Protein 2OOL (pdb70)

B-factor: mean 58.85, std 7.14, range [29.43, 90.12]

Radius of gyration: 27.46 Å; Cα contacts (8 Å, |Δi|>4): 1206; chains: 2; bounding box: 70×67×68 Å

Secondary structure (DSSP, 8-state):
--GGGS-TT--SEE-TTSEEEEE-TTT-BEEEEETTHHHHHSS-GGGGTT-BGGGGB-HHHHHHHHHHH-----SEEEEEEETTEEEEEEEEEEEETTEEEEEEEPPP--S-HHHHHHHHHHHHHHHHT--SHHHHHHHHHHHHHHHH--SEEEEEEE-TTS-EEEEEEEE-TTPPP-TT-EE-GGGS-HHHHHHHHHS-EEEES-TTPPPEEEES---TTT-SS---TT-TTB---HHHHHHHHHHT--EEEEEEEEETTEEEEEEEEEESS-----HHHHHHHHHHHHHHHHHHHHHHHHH-/-GGGS-TT--SEE-TTSEEEEEETTT-BEEEEETTHHHHHSS-HHHHTT-BGGGGB-HHHHHHHHHHTT-----EEEEEEETTEEEEEEEEEEEETTEEEEEEEPPP--HHHHHHHHHHHHHTT-SSHHHHHHHHHHHHHHHH--SEEEEEEE-TTS-EEEEEEEE-TTPPP-TT-EE-TTSS-HHHHHHHHHS-EEEES-TTPPPEEEES---TTT-SS---TT-TTBPPPHHHHHHHHHHT--EEEEEEEEETTEEEEEEEEEESS-----HHHHHHHHHHHHHHHHHHHHHHT--

Structure (mmCIF, N/CA/C/O backbone):
data_2OOL
#
_entry.id   2OOL
#
_cell.length_a   151.866
_cell.length_b   151.866
_cell.length_c   75.996
_cell.angle_alpha   90.00
_cell.angle_beta   90.00
_cell.angle_gamma   120.00
#
_symmetry.space_group_name_H-M   'P 3 2 1'
#
loop_
_entity.id
_entity.type
_entity.pdbx_description
1 polymer 'Sensor protein'
2 non-polymer '3-[2-[(Z)-[3-(2-carboxyethyl)-5-[(Z)-(4-ethenyl-3-methyl-5-oxidanylidene-pyrrol-2-ylidene)methyl]-4-methyl-pyrrol-1-ium -2-ylidene]methyl]-5-[(Z)-[(3E)-3-ethylidene-4-methyl-5-oxidanylidene-pyrrolidin-2-ylidene]methyl]-4-methyl-1H-pyrrol-3- yl]propanoic acid'
3 water water
#
loop_
_atom_site.group_PDB
_atom_site.id
_atom_site.type_symbol
_atom_site.label_atom_id
_atom_site.label_alt_id
_atom_site.label_comp_id
_atom_site.label_asym_id
_atom_site.label_entity_id
_atom_site.label_seq_id
_atom_site.pdbx_PDB_ins_code
_atom_site.Cartn_x
_atom_site.Cartn_y
_atom_site.Cartn_z
_atom_site.occupancy
_atom_site.B_iso_or_equiv
_atom_site.auth_seq_id
_atom_site.auth_comp_id
_atom_site.auth_asym_id
_atom_site.auth_atom_id
_atom_site.pdbx_PDB_model_num
ATOM 1 N N . THR A 1 26 ? 100.012 13.280 -4.392 1.00 76.62 26 THR A N 1
ATOM 2 C CA . THR A 1 26 ? 98.679 13.023 -3.751 1.00 76.24 26 THR A CA 1
ATOM 3 C C . THR A 1 26 ? 98.326 11.506 -3.725 1.00 75.99 26 THR A C 1
ATOM 4 O O . THR A 1 26 ? 97.320 11.035 -4.291 1.00 76.21 26 THR A O 1
ATOM 8 N N . GLU A 1 27 ? 99.183 10.762 -3.023 1.00 75.10 27 GLU A N 1
ATOM 9 C CA . GLU A 1 27 ? 98.795 9.520 -2.355 1.00 73.67 27 GLU A CA 1
ATOM 10 C C . GLU A 1 27 ? 97.809 9.769 -1.168 1.00 71.56 27 GLU A C 1
ATOM 11 O O . GLU A 1 27 ? 97.484 8.852 -0.427 1.00 70.39 27 GLU A O 1
ATOM 17 N N . CYS A 1 28 ? 97.346 11.000 -0.981 1.00 69.69 28 CYS A N 1
ATOM 18 C CA . CYS A 1 28 ? 96.417 11.311 0.107 1.00 69.19 28 CYS A CA 1
ATOM 19 C C . CYS A 1 28 ? 95.205 10.431 0.106 1.00 66.34 28 CYS A C 1
ATOM 20 O O . CYS A 1 28 ? 94.830 9.865 1.148 1.00 66.44 28 CYS A O 1
ATOM 23 N N . ASP A 1 29 ? 94.595 10.304 -1.066 1.00 63.37 29 ASP A N 1
ATOM 24 C CA . ASP A 1 29 ? 93.307 9.650 -1.177 1.00 61.58 29 ASP A CA 1
ATOM 25 C C . ASP A 1 29 ? 93.411 8.136 -1.180 1.00 60.10 29 ASP A C 1
ATOM 26 O O . ASP A 1 29 ? 92.396 7.494 -1.099 1.00 60.36 29 ASP A O 1
ATOM 31 N N . ARG A 1 30 ? 94.617 7.565 -1.268 1.00 58.20 30 ARG A N 1
ATOM 32 C CA . ARG A 1 30 ? 94.787 6.135 -1.315 1.00 58.22 30 ARG A CA 1
ATOM 33 C C . ARG A 1 30 ? 95.016 5.421 0.009 1.00 56.66 30 ARG A C 1
ATOM 34 O O . ARG A 1 30 ? 94.938 4.219 0.061 1.00 54.85 30 ARG A O 1
ATOM 42 N N . GLU A 1 31 ? 95.323 6.138 1.081 1.00 55.91 31 GLU A N 1
ATOM 43 C CA . GLU A 1 31 ? 95.601 5.448 2.342 1.00 55.73 31 GLU A CA 1
ATOM 44 C C . GLU A 1 31 ? 94.337 4.688 2.797 1.00 53.79 31 GLU A C 1
ATOM 45 O O . GLU A 1 31 ? 93.255 5.257 2.842 1.00 54.79 31 GLU A O 1
ATOM 51 N N . PRO A 1 32 ? 94.450 3.416 3.090 1.00 53.54 32 PRO A N 1
ATOM 52 C CA . PRO A 1 32 ? 93.266 2.661 3.545 1.00 53.18 32 PRO A CA 1
ATOM 53 C C . PRO A 1 32 ? 92.889 2.844 5.020 1.00 53.16 32 PRO A C 1
ATOM 54 O O . PRO A 1 32 ? 93.045 1.930 5.846 1.00 53.24 32 PRO A O 1
ATOM 58 N N . ILE A 1 33 ? 92.339 4.017 5.330 1.00 52.76 33 ILE A N 1
ATOM 59 C CA . ILE A 1 33 ? 92.052 4.408 6.692 1.00 52.69 33 ILE A CA 1
ATOM 60 C C . ILE A 1 33 ? 91.077 3.480 7.474 1.00 53.26 33 ILE A C 1
ATOM 61 O O . ILE A 1 33 ? 91.025 3.522 8.697 1.00 53.27 33 ILE A O 1
ATOM 66 N N . HIS A 1 34 ? 90.339 2.643 6.771 1.00 52.86 34 HIS A N 1
ATOM 67 C CA . HIS A 1 34 ? 89.302 1.836 7.386 1.00 52.61 34 HIS A CA 1
ATOM 68 C C . HIS A 1 34 ? 89.824 0.535 7.999 1.00 52.55 34 HIS A C 1
ATOM 69 O O . HIS A 1 34 ? 89.125 -0.059 8.820 1.00 53.14 34 HIS A O 1
ATOM 76 N N . ILE A 1 35 ? 91.021 0.104 7.586 1.00 51.01 35 ILE A N 1
ATOM 77 C CA . ILE A 1 35 ? 91.637 -1.122 8.077 1.00 51.65 35 ILE A CA 1
ATOM 78 C C . ILE A 1 35 ? 93.036 -0.843 8.670 1.00 52.21 35 ILE A C 1
ATOM 79 O O . ILE A 1 35 ? 94.032 -1.357 8.211 1.00 51.09 35 ILE A O 1
ATOM 84 N N . PRO A 1 36 ? 93.103 -0.035 9.723 1.00 52.93 36 PRO A N 1
ATOM 85 C CA . PRO A 1 36 ? 94.416 0.239 10.309 1.00 53.52 36 PRO A CA 1
ATOM 86 C C . PRO A 1 36 ? 94.957 -0.853 11.212 1.00 53.86 36 PRO A C 1
ATOM 87 O O . PRO A 1 36 ? 96.116 -0.811 11.562 1.00 54.66 36 PRO A O 1
ATOM 91 N N . GLY A 1 37 ? 94.151 -1.838 11.566 1.00 54.67 37 GLY A N 1
ATOM 92 C CA . GLY A 1 37 ? 94.643 -2.970 12.403 1.00 53.46 37 GLY A CA 1
ATOM 93 C C . GLY A 1 37 ? 94.917 -2.517 13.843 1.00 52.90 37 GLY A C 1
ATOM 94 O O . GLY A 1 37 ? 95.596 -3.188 14.575 1.00 52.54 37 GLY A O 1
ATOM 95 N N . ALA A 1 38 ? 94.378 -1.366 14.251 1.00 51.99 38 ALA A N 1
ATOM 96 C CA . ALA A 1 38 ? 94.680 -0.811 15.555 1.00 51.51 38 ALA A CA 1
ATOM 97 C C . ALA A 1 38 ? 93.606 0.144 16.006 1.00 51.46 38 ALA A C 1
ATOM 98 O O . ALA A 1 38 ? 92.865 0.678 15.185 1.00 51.20 38 ALA A O 1
ATOM 100 N N . ILE A 1 39 ? 93.586 0.409 17.315 1.00 52.07 39 ILE A N 1
ATOM 101 C CA . ILE A 1 39 ? 92.654 1.350 17.933 1.00 52.05 39 ILE A CA 1
ATOM 102 C C . ILE A 1 39 ? 93.332 2.470 18.773 1.00 52.42 39 ILE A C 1
ATOM 103 O O . ILE A 1 39 ? 94.509 2.387 19.135 1.00 51.71 39 ILE A O 1
ATOM 108 N N . GLN A 1 40 ? 92.561 3.528 19.051 1.00 52.45 40 GLN A N 1
ATOM 109 C CA . GLN A 1 40 ? 92.917 4.504 20.046 1.00 53.70 40 GLN A CA 1
ATOM 110 C C . GLN A 1 40 ? 92.701 3.881 21.446 1.00 54.42 40 GLN A C 1
ATOM 111 O O . GLN A 1 40 ? 91.590 3.446 21.766 1.00 54.69 40 GLN A O 1
ATOM 117 N N . PRO A 1 41 ? 93.737 3.909 22.297 1.00 54.26 41 PRO A N 1
ATOM 118 C CA . PRO A 1 41 ? 93.729 3.184 23.555 1.00 54.54 41 PRO A CA 1
ATOM 119 C C . PRO A 1 41 ? 92.982 3.781 24.760 1.00 54.90 41 PRO A C 1
ATOM 120 O O . PRO A 1 41 ? 93.075 3.219 25.841 1.00 54.08 41 PRO A O 1
ATOM 124 N N . HIS A 1 42 ? 92.217 4.862 24.617 1.00 55.31 42 HIS A N 1
ATOM 125 C CA . HIS A 1 42 ? 91.385 5.304 25.747 1.00 54.98 42 HIS A CA 1
ATOM 126 C C . HIS A 1 42 ? 90.205 4.320 25.932 1.00 55.35 42 HIS A C 1
ATOM 127 O O . HIS A 1 42 ? 89.437 4.477 26.862 1.00 55.51 42 HIS A O 1
ATOM 134 N N . GLY A 1 43 ? 90.043 3.340 25.019 1.00 54.75 43 GLY A N 1
ATOM 135 C CA . GLY A 1 43 ? 88.931 2.371 25.065 1.00 53.19 43 GLY A CA 1
ATOM 136 C C . GLY A 1 43 ? 89.467 0.971 24.769 1.00 52.34 43 GLY A C 1
ATOM 137 O O . GLY A 1 43 ? 90.633 0.809 24.533 1.00 51.91 43 GLY A O 1
ATOM 138 N N . TYR A 1 44 ? 88.608 -0.031 24.779 1.00 52.54 44 TYR A N 1
ATOM 139 C CA . TYR A 1 44 ? 88.995 -1.409 24.454 1.00 53.37 44 TYR A CA 1
ATOM 140 C C . TYR A 1 44 ? 88.047 -2.014 23.410 1.00 53.33 44 TYR A C 1
ATOM 141 O O . TYR A 1 44 ? 86.856 -1.732 23.417 1.00 52.73 44 TYR A O 1
ATOM 150 N N . LEU A 1 45 ? 88.554 -2.900 22.554 1.00 53.87 45 LEU A N 1
ATOM 151 C CA . LEU A 1 45 ? 87.720 -3.484 21.490 1.00 53.20 45 LEU A CA 1
ATOM 152 C C . LEU A 1 45 ? 87.745 -5.011 21.499 1.00 53.63 45 LEU A C 1
ATOM 153 O O . LEU A 1 45 ? 88.807 -5.608 21.645 1.00 53.22 45 LEU A O 1
ATOM 158 N N . PHE A 1 46 ? 86.564 -5.613 21.313 1.00 52.56 46 PHE A N 1
ATOM 159 C CA . PHE A 1 46 ? 86.419 -7.053 21.172 1.00 53.36 46 PHE A CA 1
ATOM 160 C C . PHE A 1 46 ? 85.610 -7.321 19.929 1.00 53.63 46 PHE A C 1
ATOM 161 O O . PHE A 1 46 ? 84.630 -6.633 19.659 1.00 54.79 46 PHE A O 1
ATOM 169 N N . VAL A 1 47 ? 86.042 -8.273 19.137 1.00 54.22 47 VAL A N 1
ATOM 170 C CA . VAL A 1 47 ? 85.158 -8.915 18.186 1.00 53.94 47 VAL A CA 1
ATOM 171 C C . VAL A 1 47 ? 84.629 -10.130 18.861 1.00 54.53 47 VAL A C 1
ATOM 172 O O . VAL A 1 47 ? 85.406 -10.889 19.395 1.00 54.45 47 VAL A O 1
ATOM 176 N N . VAL A 1 48 ? 83.316 -10.308 18.858 1.00 56.75 48 VAL A N 1
ATOM 177 C CA . VAL A 1 48 ? 82.711 -11.488 19.447 1.00 60.03 48 VAL A CA 1
ATOM 178 C C . VAL A 1 48 ? 81.717 -12.157 18.485 1.00 61.64 48 VAL A C 1
ATOM 179 O O . VAL A 1 48 ? 81.060 -11.500 17.676 1.00 62.56 48 VAL A O 1
ATOM 183 N N . SER A 1 49 ? 81.576 -13.464 18.608 1.00 62.94 49 SER A N 1
ATOM 184 C CA . SER A 1 49 ? 80.655 -14.195 17.763 1.00 64.95 49 SER A CA 1
ATOM 185 C C . SER A 1 49 ? 79.230 -14.021 18.275 1.00 66.58 49 SER A C 1
ATOM 186 O O . SER A 1 49 ? 79.006 -13.831 19.461 1.00 66.41 49 SER A O 1
ATOM 189 N N . GLU A 1 50 ? 78.264 -14.102 17.368 1.00 69.02 50 GLU A N 1
ATOM 190 C CA . GLU A 1 50 ? 76.879 -13.744 17.693 1.00 70.29 50 GLU A CA 1
ATOM 191 C C . GLU A 1 50 ? 76.188 -14.901 18.386 1.00 71.42 50 GLU A C 1
ATOM 192 O O . GLU A 1 50 ? 75.114 -14.731 18.961 1.00 73.23 50 GLU A O 1
ATOM 198 N N . THR A 1 51 ? 76.807 -16.075 18.323 1.00 71.23 51 THR A N 1
ATOM 199 C CA . THR A 1 51 ? 76.258 -17.279 18.909 1.00 70.64 51 THR A CA 1
ATOM 200 C C . THR A 1 51 ? 76.377 -17.236 20.446 1.00 70.24 51 THR A C 1
ATOM 201 O O . THR A 1 51 ? 75.485 -16.709 21.149 1.00 70.26 51 THR A O 1
ATOM 205 N N . ASP A 1 52 ? 77.509 -17.729 20.941 1.00 68.92 52 ASP A N 1
ATOM 206 C CA . ASP A 1 52 ? 77.832 -17.794 22.365 1.00 67.86 52 ASP A CA 1
ATOM 207 C C . ASP A 1 52 ? 78.831 -16.690 22.750 1.00 66.54 52 ASP A C 1
ATOM 208 O O . ASP A 1 52 ? 79.430 -16.712 23.833 1.00 66.56 52 ASP A O 1
ATOM 213 N N . LEU A 1 53 ? 79.022 -15.719 21.861 1.00 64.70 53 LEU A N 1
ATOM 214 C CA . LEU A 1 53 ? 79.751 -14.530 22.211 1.00 62.89 53 LEU A CA 1
ATOM 215 C C . LEU A 1 53 ? 81.222 -14.785 22.601 1.00 61.18 53 LEU A C 1
ATOM 216 O O . LEU A 1 53 ? 81.764 -14.165 23.522 1.00 61.40 53 LEU A O 1
ATOM 221 N N . ARG A 1 54 ? 81.872 -15.675 21.870 1.00 58.58 54 ARG A N 1
ATOM 222 C CA . ARG A 1 54 ? 83.263 -16.027 22.136 1.00 57.34 54 ARG A CA 1
ATOM 223 C C . ARG A 1 54 ? 84.153 -15.001 21.507 1.00 54.57 54 ARG A C 1
ATOM 224 O O . ARG A 1 54 ? 83.849 -14.531 20.460 1.00 53.49 54 ARG A O 1
ATOM 232 N N . ILE A 1 55 ? 85.295 -14.722 22.098 1.00 53.58 55 ILE A N 1
ATOM 233 C CA . ILE A 1 55 ? 86.127 -13.604 21.622 1.00 54.40 55 ILE A CA 1
ATOM 234 C C . ILE A 1 55 ? 86.919 -14.030 20.374 1.00 54.27 55 ILE A C 1
ATOM 235 O O . ILE A 1 55 ? 87.588 -15.041 20.386 1.00 53.04 55 ILE A O 1
ATOM 240 N N . ALA A 1 56 ? 86.887 -13.227 19.316 1.00 54.97 56 ALA A N 1
ATOM 241 C CA . ALA A 1 56 ? 87.642 -13.604 18.103 1.00 55.76 56 ALA A CA 1
ATOM 242 C C . ALA A 1 56 ? 88.832 -12.683 17.856 1.00 55.65 56 ALA A C 1
ATOM 243 O O . ALA A 1 56 ? 89.798 -13.069 17.219 1.00 56.63 56 ALA A O 1
ATOM 245 N N . SER A 1 57 ? 88.818 -11.508 18.464 1.00 55.91 57 SER A N 1
ATOM 246 C CA . SER A 1 57 ? 89.964 -10.617 18.434 1.00 55.38 57 SER A CA 1
ATOM 247 C C . SER A 1 57 ? 89.830 -9.597 19.564 1.00 55.34 57 SER A C 1
ATOM 248 O O . SER A 1 57 ? 88.697 -9.303 19.975 1.00 54.08 57 SER A O 1
ATOM 251 N N . VAL A 1 58 ? 90.975 -9.065 20.031 1.00 54.46 58 VAL A N 1
ATOM 252 C CA . VAL A 1 58 ? 90.995 -8.011 21.054 1.00 54.95 58 VAL A CA 1
ATOM 253 C C . VAL A 1 58 ? 92.113 -7.072 20.766 1.00 54.55 58 VAL A C 1
ATOM 254 O O . VAL A 1 58 ? 93.124 -7.470 20.176 1.00 54.66 58 VAL A O 1
ATOM 258 N N . SER A 1 59 ? 91.917 -5.826 21.176 1.00 54.00 59 SER A N 1
ATOM 259 C CA . SER A 1 59 ? 92.982 -4.846 21.243 1.00 54.25 59 SER A CA 1
ATOM 260 C C . SER A 1 59 ? 93.977 -5.263 22.333 1.00 54.46 59 SER A C 1
ATOM 261 O O . SER A 1 59 ? 93.582 -5.774 23.422 1.00 53.05 59 SER A O 1
ATOM 264 N N . ALA A 1 60 ? 95.259 -5.052 22.019 1.00 54.85 60 ALA A N 1
ATOM 265 C CA . ALA A 1 60 ? 96.369 -5.495 22.848 1.00 55.15 60 ALA A CA 1
ATOM 266 C C . ALA A 1 60 ? 96.357 -4.863 24.231 1.00 55.08 60 ALA A C 1
ATOM 267 O O . ALA A 1 60 ? 96.872 -5.462 25.165 1.00 54.17 60 ALA A O 1
ATOM 269 N N . ASN A 1 61 ? 95.832 -3.630 24.327 1.00 55.15 61 ASN A N 1
ATOM 270 C CA . ASN A 1 61 ? 95.698 -2.900 25.600 1.00 55.45 61 ASN A CA 1
ATOM 271 C C . ASN A 1 61 ? 94.787 -3.576 26.619 1.00 55.95 61 ASN A C 1
ATOM 272 O O . ASN A 1 61 ? 94.838 -3.275 27.804 1.00 56.16 61 ASN A O 1
ATOM 277 N N . VAL A 1 62 ? 93.969 -4.512 26.170 1.00 56.38 62 VAL A N 1
ATOM 278 C CA . VAL A 1 62 ? 93.210 -5.367 27.073 1.00 57.13 62 VAL A CA 1
ATOM 279 C C . VAL A 1 62 ? 94.114 -6.109 28.084 1.00 57.47 62 VAL A C 1
ATOM 280 O O . VAL A 1 62 ? 93.655 -6.452 29.164 1.00 57.14 62 VAL A O 1
ATOM 284 N N . GLU A 1 63 ? 95.388 -6.316 27.749 1.00 58.26 63 GLU A N 1
ATOM 285 C CA . GLU A 1 63 ? 96.348 -6.908 28.681 1.00 59.11 63 GLU A CA 1
ATOM 286 C C . GLU A 1 63 ? 96.422 -6.108 29.974 1.00 59.91 63 GLU A C 1
ATOM 287 O O . GLU A 1 63 ? 96.535 -6.682 31.064 1.00 60.52 63 GLU A O 1
ATOM 293 N N . ASP A 1 64 ? 96.345 -4.787 29.874 1.00 60.14 64 ASP A N 1
ATOM 294 C CA . ASP A 1 64 ? 96.362 -4.001 31.077 1.00 60.19 64 ASP A CA 1
ATOM 295 C C . ASP A 1 64 ? 95.029 -4.061 31.813 1.00 59.69 64 ASP A C 1
ATOM 296 O O . ASP A 1 64 ? 94.974 -3.774 33.002 1.00 60.90 64 ASP A O 1
ATOM 301 N N . LEU A 1 65 ? 93.950 -4.360 31.115 1.00 57.32 65 LEU A N 1
ATOM 302 C CA . LEU A 1 65 ? 92.654 -4.389 31.753 1.00 56.33 65 LEU A CA 1
ATOM 303 C C . LEU A 1 65 ? 92.565 -5.638 32.587 1.00 56.68 65 LEU A C 1
ATOM 304 O O . LEU A 1 65 ? 92.381 -5.574 33.790 1.00 56.21 65 LEU A O 1
ATOM 309 N N . LEU A 1 66 ? 92.748 -6.782 31.929 1.00 57.43 66 LEU A N 1
ATOM 310 C CA . LEU A 1 66 ? 92.504 -8.103 32.505 1.00 57.37 66 LEU A CA 1
ATOM 311 C C . LEU A 1 66 ? 93.767 -8.798 33.024 1.00 57.72 66 LEU A C 1
ATOM 312 O O . LEU A 1 66 ? 93.648 -9.806 33.681 1.00 57.91 66 LEU A O 1
ATOM 317 N N . ARG A 1 67 ? 94.954 -8.277 32.712 1.00 58.57 67 ARG A N 1
ATOM 318 C CA . ARG A 1 67 ? 96.224 -8.802 33.204 1.00 59.72 67 ARG A CA 1
ATOM 319 C C . ARG A 1 67 ? 96.576 -10.167 32.603 1.00 59.98 67 ARG A C 1
ATOM 320 O O . ARG A 1 67 ? 97.158 -11.022 33.264 1.00 59.05 67 ARG A O 1
ATOM 328 N N . GLN A 1 68 ? 96.264 -10.324 31.317 1.00 59.65 68 GLN A N 1
ATOM 329 C CA A GLN A 1 68 ? 96.425 -11.589 30.604 0.50 59.33 68 GLN A CA 1
ATOM 330 C CA B GLN A 1 68 ? 96.477 -11.583 30.624 0.50 59.59 68 GLN A CA 1
ATOM 331 C C . GLN A 1 68 ? 96.960 -11.312 29.200 1.00 59.20 68 GLN A C 1
ATOM 332 O O . GLN A 1 68 ? 96.665 -10.261 28.631 1.00 58.58 68 GLN A O 1
ATOM 343 N N . PRO A 1 69 ? 97.762 -12.247 28.635 1.00 59.04 69 PRO A N 1
ATOM 344 C CA . PRO A 1 69 ? 98.192 -12.050 27.248 1.00 59.13 69 PRO A CA 1
ATOM 345 C C . PRO A 1 69 ? 96.981 -12.006 26.303 1.00 58.92 69 PRO A C 1
ATOM 346 O O . PRO A 1 69 ? 96.068 -12.823 26.442 1.00 58.03 69 PRO A O 1
ATOM 350 N N . PRO A 1 70 ? 96.943 -11.032 25.380 1.00 59.18 70 PRO A N 1
ATOM 351 C CA . PRO A 1 70 ? 95.834 -10.936 24.406 1.00 59.43 70 PRO A CA 1
ATOM 352 C C . PRO A 1 70 ? 95.521 -12.240 23.674 1.00 59.21 70 PRO A C 1
ATOM 353 O O . PRO A 1 70 ? 94.367 -12.640 23.606 1.00 60.34 70 PRO A O 1
ATOM 357 N N . ALA A 1 71 ? 96.541 -12.923 23.181 1.00 58.55 71 ALA A N 1
ATOM 358 C CA . ALA A 1 71 ? 96.319 -14.179 22.469 1.00 57.99 71 ALA A CA 1
ATOM 359 C C . ALA A 1 71 ? 95.494 -15.166 23.294 1.00 57.74 71 ALA A C 1
ATOM 360 O O . ALA A 1 71 ? 94.686 -15.919 22.728 1.00 57.55 71 ALA A O 1
ATOM 362 N N . SER A 1 72 ? 95.646 -15.153 24.620 1.00 56.30 72 SER A N 1
ATOM 363 C CA . SER A 1 72 ? 95.074 -16.230 25.419 1.00 56.11 72 SER A CA 1
ATOM 364 C C . SER A 1 72 ? 93.564 -16.114 25.564 1.00 55.69 72 SER A C 1
ATOM 365 O O . SER A 1 72 ? 92.923 -17.058 26.058 1.00 55.28 72 SER A O 1
ATOM 368 N N . LEU A 1 73 ? 93.000 -14.957 25.181 1.00 55.60 73 LEU A N 1
ATOM 369 C CA . LEU A 1 73 ? 91.542 -14.727 25.280 1.00 55.63 73 LEU A CA 1
ATOM 370 C C . LEU A 1 73 ? 90.810 -15.275 24.056 1.00 55.60 73 LEU A C 1
ATOM 371 O O . LEU A 1 73 ? 89.568 -15.249 23.977 1.00 55.03 73 LEU A O 1
ATOM 376 N N . LEU A 1 74 ? 91.563 -15.767 23.088 1.00 55.30 74 LEU A N 1
ATOM 377 C CA . LEU A 1 74 ? 90.921 -16.112 21.830 1.00 55.66 74 LEU A CA 1
ATOM 378 C C . LEU A 1 74 ? 90.047 -17.392 22.023 1.00 54.54 74 LEU A C 1
ATOM 379 O O . LEU A 1 74 ? 90.454 -18.421 22.579 1.00 54.23 74 LEU A O 1
ATOM 384 N N . ASN A 1 75 ? 88.800 -17.218 21.626 1.00 53.59 75 ASN A N 1
ATOM 385 C CA . ASN A 1 75 ? 87.727 -18.163 21.750 1.00 53.52 75 ASN A CA 1
ATOM 386 C C . ASN A 1 75 ? 87.120 -18.337 23.136 1.00 52.56 75 ASN A C 1
ATOM 387 O O . ASN A 1 75 ? 86.331 -19.266 23.351 1.00 52.37 75 ASN A O 1
ATOM 392 N N . VAL A 1 76 ? 87.458 -17.445 24.063 1.00 51.96 76 VAL A N 1
ATOM 393 C CA . VAL A 1 76 ? 86.891 -17.481 25.396 1.00 51.61 76 VAL A CA 1
ATOM 394 C C . VAL A 1 76 ? 85.549 -16.742 25.425 1.00 50.95 76 VAL A C 1
ATOM 395 O O . VAL A 1 76 ? 85.400 -15.702 24.812 1.00 50.79 76 VAL A O 1
ATOM 399 N N . PRO A 1 77 ? 84.547 -17.295 26.107 1.00 50.77 77 PRO A N 1
ATOM 400 C CA . PRO A 1 77 ? 83.330 -16.524 26.214 1.00 51.51 77 PRO A CA 1
ATOM 401 C C . PRO A 1 77 ? 83.539 -15.143 26.918 1.00 52.18 77 PRO A C 1
ATOM 402 O O . PRO A 1 77 ? 84.188 -15.038 27.969 1.00 51.60 77 PRO A O 1
ATOM 406 N N . ILE A 1 78 ? 83.016 -14.090 26.330 1.00 52.33 78 ILE A N 1
ATOM 407 C CA . ILE A 1 78 ? 83.302 -12.760 26.881 1.00 53.27 78 ILE A CA 1
ATOM 408 C C . ILE A 1 78 ? 82.656 -12.650 28.285 1.00 54.03 78 ILE A C 1
ATOM 409 O O . ILE A 1 78 ? 83.171 -11.948 29.157 1.00 54.53 78 ILE A O 1
ATOM 414 N N . ALA A 1 79 ? 81.576 -13.406 28.491 1.00 54.34 79 ALA A N 1
ATOM 415 C CA . ALA A 1 79 ? 80.804 -13.408 29.736 1.00 54.50 79 ALA A CA 1
ATOM 416 C C . ALA A 1 79 ? 81.637 -13.798 30.932 1.00 54.90 79 ALA A C 1
ATOM 417 O O . ALA A 1 79 ? 81.243 -13.545 32.058 1.00 54.51 79 ALA A O 1
ATOM 419 N N . HIS A 1 80 ? 82.770 -14.452 30.702 1.00 55.31 80 HIS A N 1
ATOM 420 C CA . HIS A 1 80 ? 83.674 -14.749 31.793 1.00 55.67 80 HIS A CA 1
ATOM 421 C C . HIS A 1 80 ? 84.282 -13.511 32.437 1.00 55.61 80 HIS A C 1
ATOM 422 O O . HIS A 1 80 ? 84.643 -13.567 33.609 1.00 56.15 80 HIS A O 1
ATOM 429 N N . TYR A 1 81 ? 84.353 -12.402 31.715 1.00 54.84 81 TYR A N 1
ATOM 430 C CA . TYR A 1 81 ? 84.936 -11.178 32.258 1.00 54.66 81 TYR A CA 1
ATOM 431 C C . TYR A 1 81 ? 83.907 -10.067 32.494 1.00 54.09 81 TYR A C 1
ATOM 432 O O . TYR A 1 81 ? 84.289 -8.926 32.705 1.00 53.77 81 TYR A O 1
ATOM 441 N N . LEU A 1 82 ? 82.624 -10.396 32.423 1.00 52.79 82 LEU A N 1
ATOM 442 C CA . LEU A 1 82 ? 81.562 -9.462 32.699 1.00 52.63 82 LEU A CA 1
ATOM 443 C C . LEU A 1 82 ? 80.836 -9.937 33.941 1.00 52.60 82 LEU A C 1
ATOM 444 O O . LEU A 1 82 ? 80.926 -11.098 34.306 1.00 52.15 82 LEU A O 1
ATOM 449 N N . THR A 1 83 ? 80.104 -9.038 34.587 1.00 51.96 83 THR A N 1
ATOM 450 C CA . THR A 1 83 ? 79.216 -9.415 35.682 1.00 51.91 83 THR A CA 1
ATOM 451 C C . THR A 1 83 ? 78.024 -10.105 35.037 1.00 51.61 83 THR A C 1
ATOM 452 O O . THR A 1 83 ? 77.792 -9.947 33.864 1.00 50.96 83 THR A O 1
ATOM 456 N N . ALA A 1 84 ? 77.271 -10.854 35.819 1.00 52.45 84 ALA A N 1
ATOM 457 C CA . ALA A 1 84 ? 76.082 -11.546 35.347 1.00 52.74 84 ALA A CA 1
ATOM 458 C C . ALA A 1 84 ? 75.100 -10.589 34.715 1.00 52.87 84 ALA A C 1
ATOM 459 O O . ALA A 1 84 ? 74.702 -10.801 33.580 1.00 54.08 84 ALA A O 1
ATOM 461 N N . ALA A 1 85 ? 74.726 -9.524 35.414 1.00 52.73 85 ALA A N 1
ATOM 462 C CA . ALA A 1 85 ? 73.846 -8.497 34.827 1.00 52.69 85 ALA A CA 1
ATOM 463 C C . ALA A 1 85 ? 74.347 -7.953 33.492 1.00 52.41 85 ALA A C 1
ATOM 464 O O . ALA A 1 85 ? 73.533 -7.666 32.624 1.00 51.74 85 ALA A O 1
ATOM 466 N N . SER A 1 86 ? 75.668 -7.770 33.351 1.00 52.79 86 SER A N 1
ATOM 467 C CA . SER A 1 86 ? 76.258 -7.178 32.142 1.00 53.25 86 SER A CA 1
ATOM 468 C C . SER A 1 86 ? 76.256 -8.216 30.997 1.00 53.38 86 SER A C 1
ATOM 469 O O . SER A 1 86 ? 75.974 -7.854 29.870 1.00 54.53 86 SER A O 1
ATOM 472 N N . ALA A 1 87 ? 76.635 -9.458 31.296 1.00 52.73 87 ALA A N 1
ATOM 473 C CA . ALA A 1 87 ? 76.429 -10.618 30.399 1.00 53.15 87 ALA A CA 1
ATOM 474 C C . ALA A 1 87 ? 74.995 -10.635 29.880 1.00 52.96 87 ALA A C 1
ATOM 475 O O . ALA A 1 87 ? 74.777 -10.648 28.689 1.00 52.27 87 ALA A O 1
ATOM 477 N N . ALA A 1 88 ? 74.021 -10.577 30.785 1.00 53.32 88 ALA A N 1
ATOM 478 C CA . ALA A 1 88 ? 72.610 -10.600 30.383 1.00 53.88 88 ALA A CA 1
ATOM 479 C C . ALA A 1 88 ? 72.267 -9.474 29.449 1.00 54.33 88 ALA A C 1
ATOM 480 O O . ALA A 1 88 ? 71.591 -9.689 28.449 1.00 54.10 88 ALA A O 1
ATOM 482 N N . ARG A 1 89 ? 72.741 -8.268 29.793 1.00 54.86 89 ARG A N 1
ATOM 483 C CA . ARG A 1 89 ? 72.458 -7.050 29.056 1.00 55.66 89 ARG A CA 1
ATOM 484 C C . ARG A 1 89 ? 73.059 -7.038 27.641 1.00 54.77 89 ARG A C 1
ATOM 485 O O . ARG A 1 89 ? 72.428 -6.560 26.694 1.00 53.74 89 ARG A O 1
ATOM 493 N N . LEU A 1 90 ? 74.294 -7.516 27.523 1.00 54.97 90 LEU A N 1
ATOM 494 C CA . LEU A 1 90 ? 74.958 -7.686 26.233 1.00 55.48 90 LEU A CA 1
ATOM 495 C C . LEU A 1 90 ? 74.168 -8.676 25.375 1.00 55.93 90 LEU A C 1
ATOM 496 O O . LEU A 1 90 ? 73.757 -8.362 24.249 1.00 54.68 90 LEU A O 1
ATOM 501 N N . THR A 1 91 ? 73.917 -9.853 25.941 1.00 57.96 91 THR A N 1
ATOM 502 C CA . THR A 1 91 ? 73.148 -10.893 25.242 1.00 58.89 91 THR A CA 1
ATOM 503 C C . THR A 1 91 ? 71.789 -10.327 24.795 1.00 60.30 91 THR A C 1
ATOM 504 O O . THR A 1 91 ? 71.492 -10.363 23.619 1.00 60.74 91 THR A O 1
ATOM 508 N N . HIS A 1 92 ? 71.011 -9.708 25.677 1.00 61.39 92 HIS A N 1
ATOM 509 C CA . HIS A 1 92 ? 69.757 -9.079 25.236 1.00 61.81 92 HIS A CA 1
ATOM 510 C C . HIS A 1 92 ? 69.956 -8.061 24.103 1.00 63.03 92 HIS A C 1
ATOM 511 O O . HIS A 1 92 ? 69.113 -7.959 23.206 1.00 64.04 92 HIS A O 1
ATOM 518 N N . ALA A 1 93 ? 71.031 -7.275 24.143 1.00 63.13 93 ALA A N 1
ATOM 519 C CA . ALA A 1 93 ? 71.239 -6.250 23.121 1.00 63.39 93 ALA A CA 1
ATOM 520 C C . ALA A 1 93 ? 71.401 -6.877 21.729 1.00 63.86 93 ALA A C 1
ATOM 521 O O . ALA A 1 93 ? 70.843 -6.401 20.744 1.00 63.38 93 ALA A O 1
ATOM 523 N N . LEU A 1 94 ? 72.167 -7.954 21.661 1.00 65.02 94 LEU A N 1
ATOM 524 C CA . LEU A 1 94 ? 72.390 -8.652 20.416 1.00 66.08 94 LEU A CA 1
ATOM 525 C C . LEU A 1 94 ? 71.176 -9.477 19.979 1.00 67.01 94 LEU A C 1
ATOM 526 O O . LEU A 1 94 ? 70.504 -9.122 19.018 1.00 67.37 94 LEU A O 1
ATOM 531 N N . HIS A 1 95 ? 70.913 -10.572 20.708 1.00 67.67 95 HIS A N 1
ATOM 532 C CA . HIS A 1 95 ? 69.885 -11.571 20.399 1.00 68.40 95 HIS A CA 1
ATOM 533 C C . HIS A 1 95 ? 68.433 -11.104 20.579 1.00 68.71 95 HIS A C 1
ATOM 534 O O . HIS A 1 95 ? 67.601 -11.907 21.063 1.00 69.09 95 HIS A O 1
ATOM 541 N N . GLY A 1 96 ? 68.083 -9.875 20.204 1.00 68.45 96 GLY A N 1
ATOM 542 C CA . GLY A 1 96 ? 66.698 -9.426 20.420 1.00 68.70 96 GLY A CA 1
ATOM 543 C C . GLY A 1 96 ? 66.375 -7.994 20.034 1.00 68.97 96 GLY A C 1
ATOM 544 O O . GLY A 1 96 ? 67.269 -7.213 19.737 1.00 69.33 96 GLY A O 1
ATOM 545 N N . ALA A 1 101 ? 68.383 1.860 19.195 1.00 72.42 101 ALA A N 1
ATOM 546 C CA . ALA A 1 101 ? 68.184 2.518 20.490 1.00 71.40 101 ALA A CA 1
ATOM 547 C C . ALA A 1 101 ? 69.213 2.099 21.559 1.00 71.31 101 ALA A C 1
ATOM 548 O O . ALA A 1 101 ? 69.435 2.840 22.524 1.00 73.32 101 ALA A O 1
ATOM 550 N N . ILE A 1 102 ? 69.864 0.961 21.358 1.00 69.48 102 ILE A N 1
ATOM 551 C CA . ILE A 1 102 ? 70.588 0.269 22.414 1.00 68.02 102 ILE A CA 1
ATOM 552 C C . ILE A 1 102 ? 71.850 0.987 22.922 1.00 66.27 102 ILE A C 1
ATOM 553 O O . ILE A 1 102 ? 72.089 0.993 24.128 1.00 66.55 102 ILE A O 1
ATOM 558 N N . ASN A 1 103 ? 72.654 1.578 22.026 1.00 63.73 103 ASN A N 1
ATOM 559 C CA . ASN A 1 103 ? 73.960 2.103 22.415 1.00 62.31 103 ASN A CA 1
ATOM 560 C C . ASN A 1 103 ? 73.755 3.429 23.191 1.00 60.17 103 ASN A C 1
ATOM 561 O O . ASN A 1 103 ? 72.883 4.241 22.819 1.00 58.75 103 ASN A O 1
ATOM 566 N N . PRO A 1 104 ? 74.548 3.658 24.252 1.00 58.20 104 PRO A N 1
ATOM 567 C CA . PRO A 1 104 ? 75.518 2.792 24.891 1.00 57.07 104 PRO A CA 1
ATOM 568 C C . PRO A 1 104 ? 74.832 1.878 25.916 1.00 57.25 104 PRO A C 1
ATOM 569 O O . PRO A 1 104 ? 73.772 2.235 26.446 1.00 58.63 104 PRO A O 1
ATOM 573 N N A ILE A 1 105 ? 75.471 0.747 26.196 0.50 56.26 105 ILE A N 1
ATOM 574 N N B ILE A 1 105 ? 75.346 0.673 26.145 0.50 56.35 105 ILE A N 1
ATOM 575 C CA A ILE A 1 105 ? 75.009 -0.226 27.154 0.50 55.98 105 ILE A CA 1
ATOM 576 C CA B ILE A 1 105 ? 74.851 -0.112 27.261 0.50 55.90 105 ILE A CA 1
ATOM 577 C C A ILE A 1 105 ? 75.994 -0.213 28.307 0.50 55.29 105 ILE A C 1
ATOM 578 C C B ILE A 1 105 ? 75.938 -0.208 28.300 0.50 55.27 105 ILE A C 1
ATOM 579 O O A ILE A 1 105 ? 77.184 -0.245 28.063 0.50 54.71 105 ILE A O 1
ATOM 580 O O B ILE A 1 105 ? 77.106 -0.306 27.977 0.50 54.69 105 ILE A O 1
ATOM 589 N N . ARG A 1 106 ? 75.532 -0.175 29.556 1.00 55.79 106 ARG A N 1
ATOM 590 C CA . ARG A 1 106 ? 76.477 -0.201 30.675 1.00 55.98 106 ARG A CA 1
ATOM 591 C C . ARG A 1 106 ? 76.994 -1.600 30.818 1.00 54.37 106 ARG A C 1
ATOM 592 O O . ARG A 1 106 ? 76.224 -2.525 30.898 1.00 55.19 106 ARG A O 1
ATOM 600 N N . LEU A 1 107 ? 78.309 -1.746 30.830 1.00 53.44 107 LEU A N 1
ATOM 601 C CA . LEU A 1 107 ? 78.956 -3.011 31.053 1.00 53.13 107 LEU A CA 1
ATOM 602 C C . LEU A 1 107 ? 80.006 -2.850 32.154 1.00 53.66 107 LEU A C 1
ATOM 603 O O . LEU A 1 107 ? 80.796 -1.879 32.144 1.00 53.24 107 LEU A O 1
ATOM 608 N N . ASP A 1 108 ? 79.983 -3.792 33.100 1.00 52.61 108 ASP A N 1
ATOM 609 C CA . ASP A 1 108 ? 80.927 -3.904 34.187 1.00 52.20 108 ASP A CA 1
ATOM 610 C C . ASP A 1 108 ? 81.815 -5.113 33.925 1.00 51.40 108 ASP A C 1
ATOM 611 O O . ASP A 1 108 ? 81.303 -6.234 33.805 1.00 51.22 108 ASP A O 1
ATOM 616 N N . VAL A 1 109 ? 83.123 -4.874 33.828 1.00 50.87 109 VAL A N 1
ATOM 617 C CA . VAL A 1 109 ? 84.151 -5.882 33.586 1.00 52.06 109 VAL A CA 1
ATOM 618 C C . VAL A 1 109 ? 84.753 -6.279 34.935 1.00 53.79 109 VAL A C 1
ATOM 619 O O . VAL A 1 109 ? 85.065 -5.397 35.746 1.00 53.38 109 VAL A O 1
ATOM 623 N N . VAL A 1 110 ? 84.881 -7.595 35.186 1.00 54.88 110 VAL A N 1
ATOM 624 C CA . VAL A 1 110 ? 85.497 -8.111 36.408 1.00 55.43 110 VAL A CA 1
ATOM 625 C C . VAL A 1 110 ? 86.987 -8.311 36.135 1.00 56.68 110 VAL A C 1
ATOM 626 O O . VAL A 1 110 ? 87.348 -9.096 35.276 1.00 58.36 110 VAL A O 1
ATOM 630 N N . THR A 1 111 ? 87.837 -7.506 36.769 1.00 57.70 111 THR A N 1
ATOM 631 C CA . THR A 1 111 ? 89.281 -7.495 36.545 1.00 58.60 111 THR A CA 1
ATOM 632 C C . THR A 1 111 ? 89.955 -7.953 37.830 1.00 60.23 111 THR A C 1
ATOM 633 O O . THR A 1 111 ? 89.335 -7.942 38.912 1.00 60.27 111 THR A O 1
ATOM 637 N N . PRO A 1 112 ? 91.241 -8.328 37.756 1.00 61.65 112 PRO A N 1
ATOM 638 C CA . PRO A 1 112 ? 91.890 -8.793 38.991 1.00 62.04 112 PRO A CA 1
ATOM 639 C C . PRO A 1 112 ? 92.022 -7.670 40.024 1.00 62.68 112 PRO A C 1
ATOM 640 O O . PRO A 1 112 ? 92.146 -7.945 41.206 1.00 63.89 112 PRO A O 1
ATOM 644 N N . ASP A 1 113 ? 91.999 -6.424 39.558 1.00 62.90 113 ASP A N 1
ATOM 645 C CA . ASP A 1 113 ? 92.125 -5.232 40.404 1.00 62.75 113 ASP A CA 1
ATOM 646 C C . ASP A 1 113 ? 90.753 -4.548 40.624 1.00 62.26 113 ASP A C 1
ATOM 647 O O . ASP A 1 113 ? 90.682 -3.322 40.684 1.00 64.68 113 ASP A O 1
ATOM 652 N N . GLY A 1 114 ? 89.676 -5.332 40.735 1.00 60.24 114 GLY A N 1
ATOM 653 C CA . GLY A 1 114 ? 88.314 -4.813 40.912 1.00 57.44 114 GLY A CA 1
ATOM 654 C C . GLY A 1 114 ? 87.438 -4.718 39.658 1.00 55.74 114 GLY A C 1
ATOM 655 O O . GLY A 1 114 ? 87.883 -4.970 38.541 1.00 54.86 114 GLY A O 1
ATOM 656 N N . GLU A 1 115 ? 86.182 -4.327 39.877 1.00 52.52 115 GLU A N 1
ATOM 657 C CA . GLU A 1 115 ? 85.148 -4.195 38.849 1.00 51.46 115 GLU A CA 1
ATOM 658 C C . GLU A 1 115 ? 85.140 -2.787 38.272 1.00 50.02 115 GLU A C 1
ATOM 659 O O . GLU A 1 115 ? 85.016 -1.804 38.996 1.00 48.73 115 GLU A O 1
ATOM 665 N N . ARG A 1 116 ? 85.264 -2.709 36.949 1.00 49.96 116 ARG A N 1
ATOM 666 C CA . ARG A 1 116 ? 85.323 -1.483 36.171 1.00 49.11 116 ARG A CA 1
ATOM 667 C C . ARG A 1 116 ? 84.120 -1.312 35.286 1.00 48.59 116 ARG A C 1
ATOM 668 O O . ARG A 1 116 ? 83.774 -2.216 34.513 1.00 46.22 116 ARG A O 1
ATOM 676 N N . ALA A 1 117 ? 83.573 -0.086 35.296 1.00 48.24 117 ALA A N 1
ATOM 677 C CA . ALA A 1 117 ? 82.360 0.282 34.583 1.00 48.80 117 ALA A CA 1
ATOM 678 C C . ALA A 1 117 ? 82.676 1.099 33.289 1.00 48.89 117 ALA A C 1
ATOM 679 O O . ALA A 1 117 ? 83.487 2.045 33.287 1.00 48.96 117 ALA A O 1
ATOM 681 N N . PHE A 1 118 ? 81.975 0.732 32.226 1.00 49.02 118 PHE A N 1
ATOM 682 C CA . PHE A 1 118 ? 82.180 1.222 30.874 1.00 48.99 118 PHE A CA 1
ATOM 683 C C . PHE A 1 118 ? 80.871 1.459 30.150 1.00 49.31 118 PHE A C 1
ATOM 684 O O . PHE A 1 118 ? 79.837 0.959 30.514 1.00 48.58 118 PHE A O 1
ATOM 692 N N . ASN A 1 119 ? 80.965 2.267 29.089 1.00 50.85 119 ASN A N 1
ATOM 693 C CA . ASN A 1 119 ? 79.930 2.422 28.091 1.00 50.32 119 ASN A CA 1
ATOM 694 C C . ASN A 1 119 ? 80.288 1.410 27.036 1.00 50.48 119 ASN A C 1
ATOM 695 O O . ASN A 1 119 ? 81.360 1.503 26.415 1.00 50.09 119 ASN A O 1
ATOM 700 N N . GLY A 1 120 ? 79.370 0.486 26.786 1.00 50.58 120 GLY A N 1
ATOM 701 C CA . GLY A 1 120 ? 79.554 -0.514 25.740 1.00 51.68 120 GLY A CA 1
ATOM 702 C C . GLY A 1 120 ? 78.894 -0.088 24.434 1.00 52.81 120 GLY A C 1
ATOM 703 O O . GLY A 1 120 ? 77.676 0.224 24.390 1.00 52.64 120 GLY A O 1
ATOM 704 N N . ILE A 1 121 ? 79.695 -0.076 23.363 1.00 53.19 121 ILE A N 1
ATOM 705 C CA . ILE A 1 121 ? 79.250 0.418 22.060 1.00 53.48 121 ILE A CA 1
ATOM 706 C C . ILE A 1 121 ? 79.361 -0.768 21.104 1.00 52.89 121 ILE A C 1
ATOM 707 O O . ILE A 1 121 ? 80.443 -1.212 20.788 1.00 51.64 121 ILE A O 1
ATOM 712 N N . LEU A 1 122 ? 78.215 -1.239 20.671 1.00 53.34 122 LEU A N 1
ATOM 713 C CA . LEU A 1 122 ? 78.033 -2.455 19.931 1.00 55.66 122 LEU A CA 1
ATOM 714 C C . LEU A 1 122 ? 77.687 -2.148 18.464 1.00 55.83 122 LEU A C 1
ATOM 715 O O . LEU A 1 122 ? 76.893 -1.221 18.175 1.00 55.23 122 LEU A O 1
ATOM 720 N N . HIS A 1 123 ? 78.274 -2.892 17.539 1.00 56.42 123 HIS A N 1
ATOM 721 C CA . HIS A 1 123 ? 77.838 -2.838 16.155 1.00 58.12 123 HIS A CA 1
ATOM 722 C C . HIS A 1 123 ? 78.149 -4.094 15.340 1.00 58.95 123 HIS A C 1
ATOM 723 O O . HIS A 1 123 ? 79.021 -4.884 15.688 1.00 57.87 123 HIS A O 1
ATOM 730 N N . ARG A 1 124 ? 77.382 -4.243 14.267 1.00 60.40 124 ARG A N 1
ATOM 731 C CA . ARG A 1 124 ? 77.454 -5.376 13.328 1.00 62.64 124 ARG A CA 1
ATOM 732 C C . ARG A 1 124 ? 77.883 -4.875 11.954 1.00 63.32 124 ARG A C 1
ATOM 733 O O . ARG A 1 124 ? 77.254 -3.981 11.446 1.00 63.25 124 ARG A O 1
ATOM 741 N N . HIS A 1 125 ? 78.929 -5.436 11.356 1.00 64.78 125 HIS A N 1
ATOM 742 C CA . HIS A 1 125 ? 79.429 -4.998 10.022 1.00 64.86 125 HIS A CA 1
ATOM 743 C C . HIS A 1 125 ? 80.289 -6.189 9.582 1.00 65.55 125 HIS A C 1
ATOM 744 O O . HIS A 1 125 ? 80.896 -6.858 10.422 1.00 64.28 125 HIS A O 1
ATOM 751 N N . ASP A 1 126 ? 80.206 -6.603 8.304 1.00 66.51 126 ASP A N 1
ATOM 752 C CA . ASP A 1 126 ? 81.003 -7.750 7.803 1.00 64.83 126 ASP A CA 1
ATOM 753 C C . ASP A 1 126 ? 80.829 -9.047 8.508 1.00 63.85 126 ASP A C 1
ATOM 754 O O . ASP A 1 126 ? 81.786 -9.814 8.739 1.00 63.91 126 ASP A O 1
ATOM 759 N N . SER A 1 127 ? 79.578 -9.360 8.792 1.00 62.56 127 SER A N 1
ATOM 760 C CA . SER A 1 127 ? 79.237 -10.653 9.323 1.00 60.41 127 SER A CA 1
ATOM 761 C C . SER A 1 127 ? 79.804 -10.857 10.717 1.00 59.29 127 SER A C 1
ATOM 762 O O . SER A 1 127 ? 79.811 -11.976 11.229 1.00 58.61 127 SER A O 1
ATOM 765 N N . ILE A 1 128 ? 80.255 -9.772 11.369 1.00 58.45 128 ILE A N 1
ATOM 766 C CA . ILE A 1 128 ? 80.783 -9.875 12.742 1.00 56.45 128 ILE A CA 1
ATOM 767 C C . ILE A 1 128 ? 80.264 -8.796 13.668 1.00 56.45 128 ILE A C 1
ATOM 768 O O . ILE A 1 128 ? 79.729 -7.800 13.223 1.00 57.47 128 ILE A O 1
ATOM 773 N N . VAL A 1 129 ? 80.518 -8.960 14.965 1.00 56.04 129 VAL A N 1
ATOM 774 C CA . VAL A 1 129 ? 80.055 -8.035 15.993 1.00 55.18 129 VAL A CA 1
ATOM 775 C C . VAL A 1 129 ? 81.255 -7.497 16.693 1.00 54.43 129 VAL A C 1
ATOM 776 O O . VAL A 1 129 ? 82.094 -8.264 17.110 1.00 54.76 129 VAL A O 1
ATOM 780 N N . ILE A 1 130 ? 81.329 -6.172 16.808 1.00 53.75 130 ILE A N 1
ATOM 781 C CA . ILE A 1 130 ? 82.434 -5.485 17.412 1.00 52.72 130 ILE A CA 1
ATOM 782 C C . ILE A 1 130 ? 81.835 -4.799 18.645 1.00 52.35 130 ILE A C 1
ATOM 783 O O . ILE A 1 130 ? 80.825 -4.119 18.529 1.00 52.02 130 ILE A O 1
ATOM 788 N N . LEU A 1 131 ? 82.422 -5.049 19.811 1.00 51.77 131 LEU A N 1
ATOM 789 C CA . LEU A 1 131 ? 82.056 -4.357 21.044 1.00 52.27 131 LEU A CA 1
ATOM 790 C C . LEU A 1 131 ? 83.185 -3.423 21.444 1.00 52.25 131 LEU A C 1
ATOM 791 O O . LEU A 1 131 ? 84.336 -3.829 21.493 1.00 53.30 131 LEU A O 1
ATOM 796 N N . GLU A 1 132 ? 82.869 -2.183 21.748 1.00 51.41 132 GLU A N 1
ATOM 797 C CA . GLU A 1 132 ? 83.889 -1.269 22.174 1.00 53.53 132 GLU A CA 1
ATOM 798 C C . GLU A 1 132 ? 83.516 -0.699 23.545 1.00 53.49 132 GLU A C 1
ATOM 799 O O . GLU A 1 132 ? 82.365 -0.409 23.780 1.00 53.90 132 GLU A O 1
ATOM 805 N N . LEU A 1 133 ? 84.506 -0.566 24.422 1.00 53.50 133 LEU A N 1
ATOM 806 C CA . LEU A 1 133 ? 84.316 -0.137 25.805 1.00 53.55 133 LEU A CA 1
ATOM 807 C C . LEU A 1 133 ? 84.926 1.213 25.973 1.00 53.42 133 LEU A C 1
ATOM 808 O O . LEU A 1 133 ? 86.136 1.361 25.804 1.00 55.02 133 LEU A O 1
ATOM 813 N N . GLU A 1 134 ? 84.099 2.216 26.228 1.00 54.64 134 GLU A N 1
ATOM 814 C CA . GLU A 1 134 ? 84.533 3.619 26.415 1.00 54.07 134 GLU A CA 1
ATOM 815 C C . GLU A 1 134 ? 84.295 4.014 27.862 1.00 53.64 134 GLU A C 1
ATOM 816 O O . GLU A 1 134 ? 83.465 3.430 28.500 1.00 50.76 134 GLU A O 1
ATOM 822 N N . PRO A 1 135 ? 84.928 5.110 28.327 1.00 54.19 135 PRO A N 1
ATOM 823 C CA . PRO A 1 135 ? 84.543 5.660 29.617 1.00 55.59 135 PRO A CA 1
ATOM 824 C C . PRO A 1 135 ? 83.104 6.158 29.617 1.00 56.02 135 PRO A C 1
ATOM 825 O O . PRO A 1 135 ? 82.578 6.576 28.581 1.00 56.65 135 PRO A O 1
ATOM 829 N N . ARG A 1 136 ? 82.470 6.125 30.770 1.00 56.25 136 ARG A N 1
ATOM 830 C CA . ARG A 1 136 ? 81.080 6.504 30.871 1.00 58.77 136 ARG A CA 1
ATOM 831 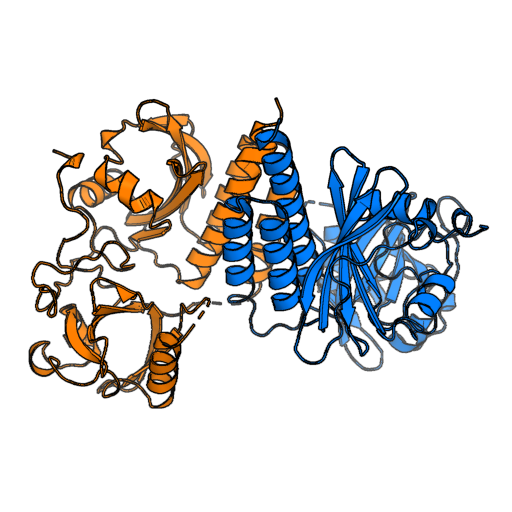C C . ARG A 1 136 ? 80.853 8.017 30.917 1.00 59.12 136 ARG A C 1
ATOM 832 O O . ARG A 1 136 ? 81.750 8.788 31.237 1.00 58.11 136 ARG A O 1
ATOM 840 N N . ASP A 1 137 ? 79.616 8.401 30.648 1.00 60.90 137 ASP A N 1
ATOM 841 C CA . ASP A 1 137 ? 79.204 9.768 30.777 1.00 63.48 137 ASP A CA 1
ATOM 842 C C . ASP A 1 137 ? 79.286 10.203 32.239 1.00 65.13 137 ASP A C 1
ATOM 843 O O . ASP A 1 137 ? 78.819 9.486 33.134 1.00 64.66 137 ASP A O 1
ATOM 848 N N . GLU A 1 138 ? 79.880 11.373 32.467 1.00 67.30 138 GLU A N 1
ATOM 849 C CA . GLU A 1 138 ? 80.152 11.864 33.845 1.00 69.67 138 GLU A CA 1
ATOM 850 C C . GLU A 1 138 ? 79.373 13.100 34.302 1.00 69.83 138 GLU A C 1
ATOM 851 O O . GLU A 1 138 ? 79.793 13.749 35.255 1.00 70.90 138 GLU A O 1
ATOM 857 N N . SER A 1 139 ? 78.258 13.472 33.692 1.00 70.82 139 SER A N 1
ATOM 858 C CA . SER A 1 139 ? 77.714 14.814 34.076 1.00 70.97 139 SER A CA 1
ATOM 859 C C . SER A 1 139 ? 76.897 14.854 35.374 1.00 70.84 139 SER A C 1
ATOM 860 O O . SER A 1 139 ? 76.032 14.022 35.648 1.00 70.65 139 SER A O 1
ATOM 863 N N . ARG A 1 140 ? 77.154 15.883 36.166 1.00 71.81 140 ARG A N 1
ATOM 864 C CA . ARG A 1 140 ? 76.306 16.153 37.305 1.00 71.89 140 ARG A CA 1
ATOM 865 C C . ARG A 1 140 ? 75.157 17.104 36.884 1.00 70.82 140 ARG A C 1
ATOM 866 O O . ARG A 1 140 ? 74.447 17.618 37.765 1.00 71.14 140 ARG A O 1
ATOM 874 N N . TYR A 1 141 ? 74.975 17.335 35.570 1.00 69.09 141 TYR A N 1
ATOM 875 C CA . TYR A 1 141 ? 74.084 18.428 35.063 1.00 68.09 141 TYR A CA 1
ATOM 876 C C . TYR A 1 141 ? 73.246 18.049 33.825 1.00 66.32 141 TYR A C 1
ATOM 877 O O . TYR A 1 141 ? 73.133 18.845 32.868 1.00 64.72 141 TYR A O 1
ATOM 886 N N . THR A 1 142 ? 72.652 16.845 33.874 1.00 63.94 142 THR A N 1
ATOM 887 C CA . THR A 1 142 ? 71.943 16.265 32.735 1.00 62.84 142 THR A CA 1
ATOM 888 C C . THR A 1 142 ? 70.618 17.003 32.449 1.00 61.57 142 THR A C 1
ATOM 889 O O . THR A 1 142 ? 70.285 17.237 31.278 1.00 61.66 142 THR A O 1
ATOM 893 N N . ASN A 1 143 ? 69.892 17.414 33.491 1.00 59.09 143 ASN A N 1
ATOM 894 C CA . ASN A 1 143 ? 68.655 18.214 33.287 1.00 58.03 143 ASN A CA 1
ATOM 895 C C . ASN A 1 143 ? 68.905 19.581 32.566 1.00 56.90 143 ASN A C 1
ATOM 896 O O . ASN A 1 143 ? 68.184 19.938 31.616 1.00 56.21 143 ASN A O 1
ATOM 901 N N A GLU A 1 144 ? 69.922 20.311 33.017 0.50 56.16 144 GLU A N 1
ATOM 902 N N B GLU A 1 144 ? 69.930 20.300 33.018 0.50 56.26 144 GLU A N 1
ATOM 903 C CA A GLU A 1 144 ? 70.418 21.495 32.306 0.50 56.13 144 GLU A CA 1
ATOM 904 C CA B GLU A 1 144 ? 70.434 21.488 32.320 0.50 56.30 144 GLU A CA 1
ATOM 905 C C A GLU A 1 144 ? 70.856 21.154 30.878 0.50 55.64 144 GLU A C 1
ATOM 906 C C B GLU A 1 144 ? 70.849 21.150 30.885 0.50 55.73 144 GLU A C 1
ATOM 907 O O A GLU A 1 144 ? 70.608 21.907 29.939 0.50 55.68 144 GLU A O 1
ATOM 908 O O B GLU A 1 144 ? 70.580 21.897 29.947 0.50 55.76 144 GLU A O 1
ATOM 919 N N . PHE A 1 145 ? 71.528 20.025 30.727 1.00 55.43 145 PHE A N 1
ATOM 920 C CA . PHE A 1 145 ? 71.943 19.556 29.426 1.00 55.50 145 PHE A CA 1
ATOM 921 C C . PHE A 1 145 ? 70.751 19.420 28.480 1.00 54.55 145 PHE A C 1
ATOM 922 O O . PHE A 1 145 ? 70.796 19.966 27.386 1.00 53.56 145 PHE A O 1
ATOM 930 N N . PHE A 1 146 ? 69.704 18.706 28.911 1.00 53.90 146 PHE A N 1
ATOM 931 C CA . PHE A 1 146 ? 68.508 18.529 28.088 1.00 54.32 146 PHE A CA 1
ATOM 932 C C . PHE A 1 146 ? 67.855 19.876 27.733 1.00 54.06 146 PHE A C 1
ATOM 933 O O . PHE A 1 146 ? 67.418 20.098 26.604 1.00 53.61 146 PHE A O 1
ATOM 941 N N . ARG A 1 147 ? 67.774 20.761 28.712 1.00 53.69 147 ARG A N 1
ATOM 942 C CA . ARG A 1 147 ? 67.197 22.087 28.502 1.00 54.17 147 ARG A CA 1
ATOM 943 C C . ARG A 1 147 ? 67.957 22.863 27.433 1.00 52.98 147 ARG A C 1
ATOM 944 O O . ARG A 1 147 ? 67.335 23.418 26.536 1.00 50.95 147 ARG A O 1
ATOM 952 N N . SER A 1 148 ? 69.293 22.854 27.504 1.00 53.13 148 SER A N 1
ATOM 953 C CA . SER A 1 148 ? 70.095 23.576 26.504 1.00 53.93 148 SER A CA 1
ATOM 954 C C . SER A 1 148 ? 69.910 22.985 25.102 1.00 52.97 148 SER A C 1
ATOM 955 O O . SER A 1 148 ? 69.716 23.728 24.150 1.00 51.10 148 SER A O 1
ATOM 958 N N . VAL A 1 149 ? 69.936 21.656 24.967 1.00 53.78 149 VAL A N 1
ATOM 959 C CA . VAL A 1 149 ? 69.663 21.030 23.653 1.00 53.77 149 VAL A CA 1
ATOM 960 C C . VAL A 1 149 ? 68.265 21.436 23.100 1.00 54.39 149 VAL A C 1
ATOM 961 O O . VAL A 1 149 ? 68.123 21.825 21.943 1.00 53.93 149 VAL A O 1
ATOM 965 N N . ARG A 1 150 ? 67.254 21.426 23.958 1.00 55.37 150 ARG A N 1
ATOM 966 C CA . ARG A 1 150 ? 65.895 21.823 23.572 1.00 55.40 150 ARG A CA 1
ATOM 967 C C . ARG A 1 150 ? 65.789 23.295 23.079 1.00 55.15 150 ARG A C 1
ATOM 968 O O . ARG A 1 150 ? 65.167 23.563 22.033 1.00 54.68 150 ARG A O 1
ATOM 976 N N . VAL A 1 151 ? 66.363 24.246 23.817 1.00 55.26 151 VAL A N 1
ATOM 977 C CA . VAL A 1 151 ? 66.228 25.643 23.405 1.00 55.09 151 VAL A CA 1
ATOM 978 C C . VAL A 1 151 ? 67.059 25.895 22.133 1.00 54.69 151 VAL A C 1
ATOM 979 O O . VAL A 1 151 ? 66.621 26.597 21.250 1.00 53.97 151 VAL A O 1
ATOM 983 N N . ALA A 1 152 ? 68.224 25.269 22.015 1.00 55.27 152 ALA A N 1
ATOM 984 C CA . ALA A 1 152 ? 69.030 25.309 20.768 1.00 55.00 152 ALA A CA 1
ATOM 985 C C . ALA A 1 152 ? 68.274 24.783 19.527 1.00 54.86 152 ALA A C 1
ATOM 986 O O . ALA A 1 152 ? 68.294 25.425 18.491 1.00 54.49 152 ALA A O 1
ATOM 988 N N . ILE A 1 153 ? 67.638 23.619 19.625 1.00 54.93 153 ILE A N 1
ATOM 989 C CA . ILE A 1 153 ? 66.866 23.050 18.498 1.00 55.39 153 ILE A CA 1
ATOM 990 C C . ILE A 1 153 ? 65.765 24.019 18.052 1.00 55.63 153 ILE A C 1
ATOM 991 O O . ILE A 1 153 ? 65.545 24.244 16.873 1.00 55.04 153 ILE A O 1
ATOM 996 N N . ARG A 1 154 ? 65.045 24.550 19.021 1.00 56.62 154 ARG A N 1
ATOM 997 C CA . ARG A 1 154 ? 64.021 25.544 18.751 1.00 57.53 154 ARG A CA 1
ATOM 998 C C . ARG A 1 154 ? 64.568 26.831 18.081 1.00 57.38 154 ARG A C 1
ATOM 999 O O . ARG A 1 154 ? 63.918 27.397 17.193 1.00 57.35 154 ARG A O 1
ATOM 1007 N N . ARG A 1 155 ? 65.750 27.276 18.500 1.00 57.50 155 ARG A N 1
ATOM 1008 C CA . ARG A 1 155 ? 66.356 28.487 17.948 1.00 58.62 155 ARG A CA 1
ATOM 1009 C C . ARG A 1 155 ? 66.846 28.242 16.538 1.00 58.60 155 ARG A C 1
ATOM 1010 O O . ARG A 1 155 ? 66.685 29.079 15.652 1.00 58.20 155 ARG A O 1
ATOM 1018 N N . LEU A 1 156 ? 67.457 27.086 16.347 1.00 58.34 156 LEU A N 1
ATOM 1019 C CA . LEU A 1 156 ? 67.948 26.690 15.050 1.00 58.51 156 LEU A CA 1
ATOM 1020 C C . LEU A 1 156 ? 66.788 26.727 14.072 1.00 58.83 156 LEU A C 1
ATOM 1021 O O . LEU A 1 156 ? 66.935 27.198 12.959 1.00 59.18 156 LEU A O 1
ATOM 1026 N N . GLN A 1 157 ? 65.613 26.297 14.522 1.00 59.59 157 GLN A N 1
ATOM 1027 C CA . GLN A 1 157 ? 64.454 26.171 13.645 1.00 60.26 157 GLN A CA 1
ATOM 1028 C C . GLN A 1 157 ? 63.783 27.478 13.234 1.00 60.77 157 GLN A C 1
ATOM 1029 O O . GLN A 1 157 ? 63.004 27.472 12.280 1.00 60.88 157 GLN A O 1
ATOM 1035 N N . THR A 1 158 ? 64.061 28.579 13.945 1.00 60.87 158 THR A N 1
ATOM 1036 C CA . THR A 1 158 ? 63.647 29.919 13.497 1.00 60.89 158 THR A CA 1
ATOM 1037 C C . THR A 1 158 ? 64.816 30.811 13.060 1.00 61.18 158 THR A C 1
ATOM 1038 O O . THR A 1 158 ? 64.647 32.014 12.942 1.00 62.04 158 THR A O 1
ATOM 1042 N N . ALA A 1 159 ? 65.991 30.236 12.811 1.00 61.76 159 ALA A N 1
ATOM 1043 C CA . ALA A 1 159 ? 67.129 30.979 12.250 1.00 61.86 159 ALA A CA 1
ATOM 1044 C C . ALA A 1 159 ? 66.784 31.484 10.852 1.00 62.26 159 ALA A C 1
ATOM 1045 O O . ALA A 1 159 ? 66.303 30.707 10.026 1.00 62.10 159 ALA A O 1
ATOM 1047 N N . ALA A 1 160 ? 67.036 32.774 10.587 1.00 62.87 160 ALA A N 1
ATOM 1048 C CA . ALA A 1 160 ? 66.562 33.430 9.356 1.00 63.17 160 ALA A CA 1
ATOM 1049 C C . ALA A 1 160 ? 67.589 33.394 8.212 1.00 63.67 160 ALA A C 1
ATOM 1050 O O . ALA A 1 160 ? 67.230 33.543 7.027 1.00 63.72 160 ALA A O 1
ATOM 1052 N N . ASP A 1 161 ? 68.861 33.240 8.570 1.00 63.57 161 ASP A N 1
ATOM 1053 C CA . ASP A 1 161 ? 69.919 33.068 7.586 1.00 63.55 161 ASP A CA 1
ATOM 1054 C C . ASP A 1 161 ? 70.901 31.982 8.058 1.00 63.38 161 ASP A C 1
ATOM 1055 O O . ASP A 1 161 ? 70.840 31.542 9.206 1.00 62.59 161 ASP A O 1
ATOM 1060 N N . LEU A 1 162 ? 71.791 31.568 7.157 1.00 63.30 162 LEU A N 1
ATOM 1061 C CA . LEU A 1 162 ? 72.680 30.432 7.384 1.00 63.55 162 LEU A CA 1
ATOM 1062 C C . LEU A 1 162 ? 73.774 30.694 8.422 1.00 63.61 162 LEU A C 1
ATOM 1063 O O . LEU A 1 162 ? 73.981 29.880 9.306 1.00 64.54 162 LEU A O 1
ATOM 1068 N N . PRO A 1 163 ? 74.504 31.810 8.301 1.00 63.45 163 PRO A N 1
ATOM 1069 C CA . PRO A 1 163 ? 75.505 32.041 9.353 1.00 62.70 163 PRO A CA 1
ATOM 1070 C C . PRO A 1 163 ? 74.908 32.070 10.765 1.00 61.76 163 PRO A C 1
ATOM 1071 O O . PRO A 1 163 ? 75.567 31.663 11.702 1.00 61.84 163 PRO A O 1
ATOM 1075 N N . THR A 1 164 ? 73.674 32.535 10.914 1.00 60.67 164 THR A N 1
ATOM 1076 C CA . THR A 1 164 ? 72.998 32.506 12.216 1.00 60.25 164 THR A CA 1
ATOM 1077 C C . THR A 1 164 ? 72.701 31.054 12.635 1.00 59.98 164 THR A C 1
ATOM 1078 O O . THR A 1 164 ? 72.898 30.687 13.788 1.00 59.69 164 THR A O 1
ATOM 1082 N N . ALA A 1 165 ? 72.234 30.242 11.691 1.00 58.98 165 ALA A N 1
ATOM 1083 C CA . ALA A 1 165 ? 71.904 28.860 11.987 1.00 58.73 165 ALA A CA 1
ATOM 1084 C C . ALA A 1 165 ? 73.183 28.120 12.394 1.00 58.17 165 ALA A C 1
ATOM 1085 O O . ALA A 1 165 ? 73.211 27.420 13.405 1.00 57.09 165 ALA A O 1
ATOM 1087 N N . CYS A 1 166 ? 74.240 28.328 11.614 1.00 57.77 166 CYS A N 1
ATOM 1088 C CA . CYS A 1 166 ? 75.509 27.679 11.866 1.00 58.17 166 CYS A CA 1
ATOM 1089 C C . CYS A 1 166 ? 76.119 28.074 13.192 1.00 57.49 166 CYS A C 1
ATOM 1090 O O . CYS A 1 166 ? 76.692 27.215 13.886 1.00 57.03 166 CYS A O 1
ATOM 1093 N N . TRP A 1 167 ? 75.984 29.340 13.554 1.00 57.52 167 TRP A N 1
ATOM 1094 C CA . TRP A 1 167 ? 76.519 29.857 14.820 1.00 57.09 167 TRP A CA 1
ATOM 1095 C C . TRP A 1 167 ? 75.724 29.363 16.045 1.00 56.33 167 TRP A C 1
ATOM 1096 O O . TRP A 1 167 ? 76.298 29.063 17.077 1.00 56.00 167 TRP A O 1
ATOM 1107 N N . ILE A 1 168 ? 74.409 29.268 15.930 1.00 55.35 168 ILE A N 1
ATOM 1108 C CA . ILE A 1 168 ? 73.613 28.653 16.976 1.00 54.73 168 ILE A CA 1
ATOM 1109 C C . ILE A 1 168 ? 74.137 27.220 17.169 1.00 54.61 168 ILE A C 1
ATOM 1110 O O . ILE A 1 168 ? 74.391 26.805 18.268 1.00 55.00 168 ILE A O 1
ATOM 1115 N N . ALA A 1 169 ? 74.348 26.479 16.093 1.00 53.85 169 ALA A N 1
ATOM 1116 C CA . ALA A 1 169 ? 74.830 25.089 16.215 1.00 53.57 169 ALA A CA 1
ATOM 1117 C C . ALA A 1 169 ? 76.167 25.039 16.930 1.00 53.17 169 ALA A C 1
ATOM 1118 O O . ALA A 1 169 ? 76.314 24.266 17.862 1.00 54.10 169 ALA A O 1
ATOM 1120 N N . ALA A 1 170 ? 77.121 25.879 16.521 1.00 53.26 170 ALA A N 1
ATOM 1121 C CA . ALA A 1 170 ? 78.511 25.831 17.029 1.00 53.32 170 ALA A CA 1
ATOM 1122 C C . ALA A 1 170 ? 78.577 26.182 18.490 1.00 53.22 170 ALA A C 1
ATOM 1123 O O . ALA A 1 170 ? 79.278 25.527 19.265 1.00 51.81 170 ALA A O 1
ATOM 1125 N N . SER A 1 171 ? 77.860 27.239 18.862 1.00 53.66 171 SER A N 1
ATOM 1126 C CA . SER A 1 171 ? 77.841 27.683 20.249 1.00 54.34 171 SER A CA 1
ATOM 1127 C C . SER A 1 171 ? 77.193 26.668 21.201 1.00 53.94 171 SER A C 1
ATOM 1128 O O . SER A 1 171 ? 77.694 26.422 22.287 1.00 52.82 171 SER A O 1
ATOM 1131 N N . GLU A 1 172 ? 76.105 26.033 20.804 1.00 54.72 172 GLU A N 1
ATOM 1132 C CA . GLU A 1 172 ? 75.557 24.966 21.662 1.00 54.29 172 GLU A CA 1
ATOM 1133 C C . GLU A 1 172 ? 76.500 23.766 21.774 1.00 53.55 172 GLU A C 1
ATOM 1134 O O . GLU A 1 172 ? 76.669 23.191 22.841 1.00 53.27 172 GLU A O 1
ATOM 1140 N N . VAL A 1 173 ? 77.118 23.385 20.674 1.00 53.40 173 VAL A N 1
ATOM 1141 C CA . VAL A 1 173 ? 78.110 22.316 20.701 1.00 52.62 173 VAL A CA 1
ATOM 1142 C C . VAL A 1 173 ? 79.267 22.671 21.641 1.00 53.10 173 VAL A C 1
ATOM 1143 O O . VAL A 1 173 ? 79.756 21.810 22.371 1.00 52.17 173 VAL A O 1
ATOM 1147 N N . ARG A 1 174 ? 79.687 23.936 21.667 1.00 53.96 174 ARG A N 1
ATOM 1148 C CA . ARG A 1 174 ? 80.759 24.328 22.566 1.00 55.22 174 ARG A CA 1
ATOM 1149 C C . ARG A 1 174 ? 80.293 24.248 24.023 1.00 55.61 174 ARG A C 1
ATOM 1150 O O . ARG A 1 174 ? 81.028 23.775 24.885 1.00 55.21 174 ARG A O 1
ATOM 1158 N N . ARG A 1 175 ? 79.064 24.693 24.267 1.00 56.71 175 ARG A N 1
ATOM 1159 C CA . ARG A 1 175 ? 78.416 24.572 25.579 1.00 57.74 175 ARG A CA 1
ATOM 1160 C C . ARG A 1 175 ? 78.486 23.169 26.190 1.00 58.00 175 ARG A C 1
ATOM 1161 O O . ARG A 1 175 ? 78.784 23.018 27.372 1.00 59.16 175 ARG A O 1
ATOM 1169 N N . ILE A 1 176 ? 78.235 22.147 25.385 1.00 57.33 176 ILE A N 1
ATOM 1170 C CA . ILE A 1 176 ? 78.043 20.806 25.921 1.00 57.02 176 ILE A CA 1
ATOM 1171 C C . ILE A 1 176 ? 79.273 19.931 25.785 1.00 56.72 176 ILE A C 1
ATOM 1172 O O . ILE A 1 176 ? 79.321 18.883 26.405 1.00 57.19 176 ILE A O 1
ATOM 1177 N N . THR A 1 177 ? 80.260 20.354 25.000 1.00 56.22 177 THR A N 1
ATOM 1178 C CA . THR A 1 177 ? 81.509 19.613 24.835 1.00 55.91 177 THR A CA 1
ATOM 1179 C C . THR A 1 177 ? 82.630 20.182 25.692 1.00 56.15 177 THR A C 1
ATOM 1180 O O . THR A 1 177 ? 83.556 19.474 26.065 1.00 57.87 177 THR A O 1
ATOM 1184 N N . GLY A 1 178 ? 82.568 21.478 25.969 1.00 56.31 178 GLY A N 1
ATOM 1185 C CA . GLY A 1 178 ? 83.668 22.183 26.596 1.00 56.32 178 GLY A CA 1
ATOM 1186 C C . GLY A 1 178 ? 84.906 22.397 25.746 1.00 56.43 178 GLY A C 1
ATOM 1187 O O . GLY A 1 178 ? 85.928 22.829 26.256 1.00 56.06 178 GLY A O 1
ATOM 1188 N N . PHE A 1 179 ? 84.840 22.101 24.452 1.00 56.37 179 PHE A N 1
ATOM 1189 C CA . PHE A 1 179 ? 86.031 22.202 23.602 1.00 55.71 179 PHE A CA 1
ATOM 1190 C C . PHE A 1 179 ? 86.300 23.696 23.376 1.00 55.05 179 PHE A C 1
ATOM 1191 O O . PHE A 1 179 ? 85.382 24.520 23.360 1.00 55.30 179 PHE A O 1
ATOM 1199 N N . ASP A 1 180 ? 87.573 24.039 23.232 1.00 54.70 180 ASP A N 1
ATOM 1200 C CA . ASP A 1 180 ? 88.028 25.418 22.998 1.00 54.48 180 ASP A CA 1
ATOM 1201 C C . ASP A 1 180 ? 87.464 26.164 21.771 1.00 53.99 180 ASP A C 1
ATOM 1202 O O . ASP A 1 180 ? 87.311 27.372 21.796 1.00 54.12 180 ASP A O 1
ATOM 1207 N N . ARG A 1 181 ? 87.184 25.456 20.687 1.00 53.72 181 ARG A N 1
ATOM 1208 C CA . ARG A 1 181 ? 86.847 26.077 19.398 1.00 53.46 181 ARG A CA 1
ATOM 1209 C C . ARG A 1 181 ? 86.008 25.153 18.545 1.00 52.25 181 ARG A C 1
ATOM 1210 O O . ARG A 1 181 ? 86.414 24.037 18.253 1.00 52.14 181 ARG A O 1
ATOM 1218 N N . ILE A 1 182 ? 84.817 25.607 18.184 1.00 51.73 182 ILE A N 1
ATOM 1219 C CA . ILE A 1 182 ? 83.924 24.865 17.321 1.00 52.62 182 ILE A CA 1
ATOM 1220 C C . ILE A 1 182 ? 83.747 25.654 16.030 1.00 52.81 182 ILE A C 1
ATOM 1221 O O . ILE A 1 182 ? 83.427 26.842 16.066 1.00 52.90 182 ILE A O 1
ATOM 1226 N N . LYS A 1 183 ? 83.929 24.973 14.889 1.00 52.75 183 LYS A N 1
ATOM 1227 C CA . LYS A 1 183 ? 83.854 25.596 13.551 1.00 52.80 183 LYS A CA 1
ATOM 1228 C C . LYS A 1 183 ? 82.824 24.880 12.704 1.00 51.91 183 LYS A C 1
ATOM 1229 O O . LYS A 1 183 ? 82.721 23.696 12.766 1.00 52.31 183 LYS A O 1
ATOM 1235 N N . VAL A 1 184 ? 82.065 25.609 11.895 1.00 51.68 184 VAL A N 1
ATOM 1236 C CA . VAL A 1 184 ? 81.240 24.969 10.871 1.00 51.65 184 VAL A CA 1
ATOM 1237 C C . VAL A 1 184 ? 81.949 25.230 9.543 1.00 51.81 184 VAL A C 1
ATOM 1238 O O . VAL A 1 184 ? 82.223 26.366 9.181 1.00 51.63 184 VAL A O 1
ATOM 1242 N N . TYR A 1 185 ? 82.278 24.153 8.869 1.00 52.77 185 TYR A N 1
ATOM 1243 C CA . TYR A 1 185 ? 83.132 24.139 7.689 1.00 52.81 185 TYR A CA 1
ATOM 1244 C C . TYR A 1 185 ? 82.251 23.666 6.548 1.00 52.87 185 TYR A C 1
ATOM 1245 O O . TYR A 1 185 ? 81.689 22.576 6.634 1.00 52.52 185 TYR A O 1
ATOM 1254 N N . GLN A 1 186 ? 82.159 24.454 5.477 1.00 51.48 186 GLN A N 1
ATOM 1255 C CA . GLN A 1 186 ? 81.285 24.115 4.354 1.00 52.46 186 GLN A CA 1
ATOM 1256 C C . GLN A 1 186 ? 82.132 23.808 3.136 1.00 51.95 186 GLN A C 1
ATOM 1257 O O . GLN A 1 186 ? 83.099 24.519 2.862 1.00 51.72 186 GLN A O 1
ATOM 1263 N N . PHE A 1 187 ? 81.762 22.765 2.404 1.00 52.56 187 PHE A N 1
ATOM 1264 C CA . PHE A 1 187 ? 82.523 22.354 1.192 1.00 52.07 187 PHE A CA 1
ATOM 1265 C C . PHE A 1 187 ? 82.014 23.161 -0.021 1.00 52.73 187 PHE A C 1
ATOM 1266 O O . PHE A 1 187 ? 80.788 23.362 -0.163 1.00 52.09 187 PHE A O 1
ATOM 1274 N N . ALA A 1 188 ? 82.962 23.677 -0.816 1.00 51.65 188 ALA A N 1
ATOM 1275 C CA . ALA A 1 188 ? 82.741 24.158 -2.201 1.00 51.88 188 ALA A CA 1
ATOM 1276 C C . ALA A 1 188 ? 82.648 22.974 -3.183 1.00 52.59 188 ALA A C 1
ATOM 1277 O O . ALA A 1 188 ? 82.987 21.818 -2.846 1.00 52.99 188 ALA A O 1
ATOM 1279 N N . ALA A 1 189 ? 82.255 23.284 -4.406 1.00 52.86 189 ALA A N 1
ATOM 1280 C CA . ALA A 1 189 ? 82.072 22.308 -5.484 1.00 53.05 189 ALA A CA 1
ATOM 1281 C C . ALA A 1 189 ? 83.337 21.508 -5.768 1.00 53.19 189 ALA A C 1
ATOM 1282 O O . ALA A 1 189 ? 83.243 20.349 -6.085 1.00 53.19 189 ALA A O 1
ATOM 1284 N N . ASP A 1 190 ? 84.512 22.111 -5.570 1.00 53.48 190 ASP A N 1
ATOM 1285 C CA . ASP A 1 190 ? 85.800 21.428 -5.779 1.00 53.49 190 ASP A CA 1
ATOM 1286 C C . ASP A 1 190 ? 86.369 20.728 -4.529 1.00 53.66 190 ASP A C 1
ATOM 1287 O O . ASP A 1 190 ? 87.553 20.369 -4.489 1.00 53.35 190 ASP A O 1
ATOM 1292 N N . TRP A 1 191 ? 85.534 20.567 -3.498 1.00 52.75 191 TRP A N 1
ATOM 1293 C CA . TRP A 1 191 ? 85.923 19.933 -2.252 1.00 52.19 191 TRP A CA 1
ATOM 1294 C C . TRP A 1 191 ? 86.955 20.702 -1.393 1.00 52.67 191 TRP A C 1
ATOM 1295 O O . TRP A 1 191 ? 87.344 20.240 -0.315 1.00 52.97 191 TRP A O 1
ATOM 1306 N N . SER A 1 192 ? 87.346 21.906 -1.786 1.00 52.14 192 SER A N 1
ATOM 1307 C CA . SER A 1 192 ? 87.936 22.804 -0.805 1.00 52.78 192 SER A CA 1
ATOM 1308 C C . SER A 1 192 ? 86.798 23.245 0.118 1.00 53.28 192 SER A C 1
ATOM 1309 O O . SER A 1 192 ? 85.625 22.896 -0.072 1.00 51.78 192 SER A O 1
ATOM 1312 N N . GLY A 1 193 ? 87.152 23.971 1.164 1.00 54.81 193 GLY A N 1
ATOM 1313 C CA . GLY A 1 193 ? 86.129 24.468 2.078 1.00 55.00 193 GLY A CA 1
ATOM 1314 C C . GLY A 1 193 ? 86.538 25.723 2.793 1.00 55.38 193 GLY A C 1
ATOM 1315 O O . GLY A 1 193 ? 87.707 26.136 2.735 1.00 56.21 193 GLY A O 1
ATOM 1316 N N . GLN A 1 194 ? 85.551 26.321 3.464 1.00 55.17 194 GLN A N 1
ATOM 1317 C CA . GLN A 1 194 ? 85.735 27.528 4.252 1.00 54.69 194 GLN A CA 1
ATOM 1318 C C . GLN A 1 194 ? 85.010 27.393 5.607 1.00 53.81 194 GLN A C 1
ATOM 1319 O O . GLN A 1 194 ? 83.900 26.874 5.660 1.00 51.72 194 GLN A O 1
ATOM 1325 N N . VAL A 1 195 ? 85.616 27.936 6.675 1.00 53.55 195 VAL A N 1
ATOM 1326 C CA . VAL A 1 195 ? 84.958 28.102 7.975 1.00 52.01 195 VAL A CA 1
ATOM 1327 C C . VAL A 1 195 ? 83.942 29.233 7.848 1.00 52.05 195 VAL A C 1
ATOM 1328 O O . VAL A 1 195 ? 84.301 30.397 7.693 1.00 50.85 195 VAL A O 1
ATOM 1332 N N . ILE A 1 196 ? 82.670 28.894 7.901 1.00 51.69 196 ILE A N 1
ATOM 1333 C CA . ILE A 1 196 ? 81.633 29.900 7.746 1.00 52.38 196 ILE A CA 1
ATOM 1334 C C . ILE A 1 196 ? 81.033 30.361 9.079 1.00 52.20 196 ILE A C 1
ATOM 1335 O O . ILE A 1 196 ? 80.326 31.383 9.135 1.00 53.67 196 ILE A O 1
ATOM 1340 N N . ALA A 1 197 ? 81.312 29.647 10.159 1.00 51.94 197 ALA A N 1
ATOM 1341 C CA . ALA A 1 197 ? 80.874 30.078 11.495 1.00 52.29 197 ALA A CA 1
ATOM 1342 C C . ALA A 1 197 ? 81.831 29.475 12.498 1.00 52.16 197 ALA A C 1
ATOM 1343 O O . ALA A 1 197 ? 82.535 28.517 12.182 1.00 50.87 197 ALA A O 1
ATOM 1345 N N . GLU A 1 198 ? 81.847 30.060 13.691 1.00 52.44 198 GLU A N 1
ATOM 1346 C CA . GLU A 1 198 ? 82.810 29.738 14.727 1.00 53.77 198 GLU A CA 1
ATOM 1347 C C . GLU A 1 198 ? 82.332 30.210 16.089 1.00 54.25 198 GLU A C 1
ATOM 1348 O O . GLU A 1 198 ? 81.835 31.293 16.221 1.00 52.05 198 GLU A O 1
ATOM 1354 N N . ASP A 1 199 ? 82.459 29.360 17.104 1.00 55.73 199 ASP A N 1
ATOM 1355 C CA . ASP A 1 199 ? 82.364 29.848 18.483 1.00 55.70 199 ASP A CA 1
ATOM 1356 C C . ASP A 1 199 ? 83.558 29.308 19.213 1.00 56.01 199 ASP A C 1
ATOM 1357 O O . ASP A 1 199 ? 83.852 28.114 19.140 1.00 53.25 199 ASP A O 1
ATOM 1362 N N . ARG A 1 200 ? 84.246 30.188 19.923 1.00 56.43 200 ARG A N 1
ATOM 1363 C CA . ARG A 1 200 ? 85.425 29.823 20.697 1.00 58.82 200 ARG A CA 1
ATOM 1364 C C . ARG A 1 200 ? 85.517 30.564 22.040 1.00 60.00 200 ARG A C 1
ATOM 1365 O O . ARG A 1 200 ? 84.950 31.659 22.226 1.00 58.42 200 ARG A O 1
ATOM 1373 N N . ASP A 1 201 ? 86.285 29.955 22.942 1.00 62.26 201 ASP A N 1
ATOM 1374 C CA . ASP A 1 201 ? 86.560 30.501 24.270 1.00 62.98 201 ASP A CA 1
ATOM 1375 C C . ASP A 1 201 ? 87.637 31.590 24.156 1.00 63.97 201 ASP A C 1
ATOM 1376 O O . ASP A 1 201 ? 88.281 31.736 23.116 1.00 63.45 201 ASP A O 1
ATOM 1381 N N . SER A 1 202 ? 87.786 32.401 25.205 1.00 65.72 202 SER A N 1
ATOM 1382 C CA . SER A 1 202 ? 88.782 33.475 25.236 1.00 66.40 202 SER A CA 1
ATOM 1383 C C . SER A 1 202 ? 90.205 32.935 25.105 1.00 66.61 202 SER A C 1
ATOM 1384 O O . SER A 1 202 ? 90.535 31.875 25.663 1.00 67.79 202 SER A O 1
ATOM 1387 N N . GLY A 1 203 ? 91.049 33.678 24.388 1.00 66.83 203 GLY A N 1
ATOM 1388 C CA . GLY A 1 203 ? 92.465 33.316 24.226 1.00 66.40 203 GLY A CA 1
ATOM 1389 C C . GLY A 1 203 ? 92.723 32.606 22.916 1.00 66.45 203 GLY A C 1
ATOM 1390 O O . GLY A 1 203 ? 93.669 32.937 22.187 1.00 68.10 203 GLY A O 1
ATOM 1391 N N . ILE A 1 204 ? 91.816 31.696 22.597 1.00 64.79 204 ILE A N 1
ATOM 1392 C CA . ILE A 1 204 ? 91.890 30.824 21.439 1.00 64.03 204 ILE A CA 1
ATOM 1393 C C . ILE A 1 204 ? 91.904 31.582 20.115 1.00 63.02 204 ILE A C 1
ATOM 1394 O O . ILE A 1 204 ? 91.051 32.404 19.878 1.00 62.79 204 ILE A O 1
ATOM 1399 N N . PRO A 1 205 ? 92.854 31.259 19.228 1.00 62.48 205 PRO A N 1
ATOM 1400 C CA . PRO A 1 205 ? 92.855 31.873 17.907 1.00 62.16 205 PRO A CA 1
ATOM 1401 C C . PRO A 1 205 ? 91.679 31.426 17.018 1.00 61.71 205 PRO A C 1
ATOM 1402 O O . PRO A 1 205 ? 91.230 30.260 17.091 1.00 62.08 205 PRO A O 1
ATOM 1406 N N . SER A 1 206 ? 91.256 32.342 16.156 1.00 60.71 206 SER A N 1
ATOM 1407 C CA . SER A 1 206 ? 90.140 32.200 15.224 1.00 60.71 206 SER A CA 1
ATOM 1408 C C . SER A 1 206 ? 90.609 31.736 13.845 1.00 60.84 206 SER A C 1
ATOM 1409 O O . SER A 1 206 ? 91.663 32.188 13.357 1.00 60.73 206 SER A O 1
ATOM 1412 N N . LEU A 1 207 ? 89.844 30.818 13.239 1.00 60.22 207 LEU A N 1
ATOM 1413 C CA . LEU A 1 207 ? 90.008 30.448 11.824 1.00 59.38 207 LEU A CA 1
ATOM 1414 C C . LEU A 1 207 ? 88.788 30.855 10.978 1.00 59.05 207 LEU A C 1
ATOM 1415 O O . LEU A 1 207 ? 88.592 30.353 9.879 1.00 58.30 207 LEU A O 1
ATOM 1420 N N . LEU A 1 208 ? 87.964 31.751 11.494 1.00 58.50 208 LEU A N 1
ATOM 1421 C CA . LEU A 1 208 ? 86.749 32.170 10.808 1.00 59.05 208 LEU A CA 1
ATOM 1422 C C . LEU A 1 208 ? 87.050 32.733 9.405 1.00 59.70 208 LEU A C 1
ATOM 1423 O O . LEU A 1 208 ? 88.032 33.447 9.212 1.00 58.82 208 LEU A O 1
ATOM 1428 N N . ASP A 1 209 ? 86.190 32.394 8.441 1.00 60.08 209 ASP A N 1
ATOM 1429 C CA . ASP A 1 209 ? 86.320 32.835 7.058 1.00 60.39 209 ASP A CA 1
ATOM 1430 C C . ASP A 1 209 ? 87.536 32.231 6.337 1.00 60.31 209 ASP A C 1
ATOM 1431 O O . ASP A 1 209 ? 87.705 32.482 5.156 1.00 60.60 209 ASP A O 1
ATOM 1436 N N . PHE A 1 210 ? 88.363 31.431 7.015 1.00 59.93 210 PHE A N 1
ATOM 1437 C CA . PHE A 1 210 ? 89.550 30.828 6.388 1.00 60.05 210 PHE A CA 1
ATOM 1438 C C . PHE A 1 210 ? 89.171 29.736 5.369 1.00 59.78 210 PHE A C 1
ATOM 1439 O O . PHE A 1 210 ? 88.149 29.096 5.506 1.00 59.46 210 PHE A O 1
ATOM 1447 N N A HIS A 1 211 ? 90.013 29.561 4.352 0.50 59.28 211 HIS A N 1
ATOM 1448 N N B HIS A 1 211 ? 90.044 29.524 4.393 0.50 59.98 211 HIS A N 1
ATOM 1449 C CA A HIS A 1 211 ? 89.806 28.589 3.281 0.50 59.35 211 HIS A CA 1
ATOM 1450 C CA B HIS A 1 211 ? 89.812 28.584 3.314 0.50 60.11 211 HIS A CA 1
ATOM 1451 C C A HIS A 1 211 ? 90.895 27.525 3.374 0.50 59.32 211 HIS A C 1
ATOM 1452 C C B HIS A 1 211 ? 90.912 27.528 3.338 0.50 59.82 211 HIS A C 1
ATOM 1453 O O A HIS A 1 211 ? 92.045 27.820 3.709 0.50 59.17 211 HIS A O 1
ATOM 1454 O O B HIS A 1 211 ? 92.079 27.830 3.599 0.50 59.56 211 HIS A O 1
ATOM 1467 N N . PHE A 1 212 ? 90.526 26.291 3.062 1.00 59.67 212 PHE A N 1
ATOM 1468 C CA . PHE A 1 212 ? 91.433 25.153 3.204 1.00 60.40 212 PHE A CA 1
ATOM 1469 C C . PHE A 1 212 ? 91.349 24.322 1.942 1.00 60.71 212 PHE A C 1
ATOM 1470 O O . PHE A 1 212 ? 90.263 24.195 1.379 1.00 60.91 212 PHE A O 1
ATOM 1478 N N . PRO A 1 213 ? 92.495 23.777 1.480 1.00 60.53 213 PRO A N 1
ATOM 1479 C CA . PRO A 1 213 ? 92.525 22.920 0.286 1.00 60.69 213 PRO A CA 1
ATOM 1480 C C . PRO A 1 213 ? 91.803 21.581 0.416 1.00 60.81 213 PRO A C 1
ATOM 1481 O O . PRO A 1 213 ? 91.731 21.001 1.491 1.00 62.24 213 PRO A O 1
ATOM 1485 N N . SER A 1 214 ? 91.276 21.087 -0.688 1.00 60.41 214 SER A N 1
ATOM 1486 C CA . SER A 1 214 ? 90.552 19.812 -0.705 1.00 60.32 214 SER A CA 1
ATOM 1487 C C . SER A 1 214 ? 91.317 18.610 -0.139 1.00 60.22 214 SER A C 1
ATOM 1488 O O . SER A 1 214 ? 90.727 17.715 0.450 1.00 60.90 214 SER A O 1
ATOM 1491 N N . SER A 1 215 ? 92.625 18.574 -0.345 1.00 60.26 215 SER A N 1
ATOM 1492 C CA . SER A 1 215 ? 93.462 17.474 0.147 1.00 59.53 215 SER A CA 1
ATOM 1493 C C . SER A 1 215 ? 93.544 17.389 1.675 1.00 59.06 215 SER A C 1
ATOM 1494 O O . SER A 1 215 ? 94.094 16.439 2.205 1.00 58.94 215 SER A O 1
ATOM 1497 N N . ASP A 1 216 ? 93.084 18.413 2.387 1.00 58.31 216 ASP A N 1
ATOM 1498 C CA . ASP A 1 216 ? 93.067 18.342 3.847 1.00 57.61 216 ASP A CA 1
ATOM 1499 C C . ASP A 1 216 ? 92.049 17.331 4.381 1.00 56.42 216 ASP A C 1
ATOM 1500 O O . ASP A 1 216 ? 92.217 16.856 5.495 1.00 55.81 216 ASP A O 1
ATOM 1505 N N . ILE A 1 217 ? 90.997 17.045 3.612 1.00 55.36 217 ILE A N 1
ATOM 1506 C CA . ILE A 1 217 ? 90.028 15.994 3.949 1.00 55.37 217 ILE A CA 1
ATOM 1507 C C . ILE A 1 217 ? 89.823 15.178 2.664 1.00 55.07 217 ILE A C 1
ATOM 1508 O O . ILE A 1 217 ? 88.834 15.377 1.960 1.00 55.22 217 ILE A O 1
ATOM 1513 N N . PRO A 1 218 ? 90.762 14.252 2.362 1.00 54.50 218 PRO A N 1
ATOM 1514 C CA . PRO A 1 218 ? 90.827 13.577 1.073 1.00 54.07 218 PRO A CA 1
ATOM 1515 C C . PRO A 1 218 ? 89.636 12.678 0.815 1.00 53.24 218 PRO A C 1
ATOM 1516 O O . PRO A 1 218 ? 88.765 12.497 1.686 1.00 53.03 218 PRO A O 1
ATOM 1520 N N . ALA A 1 219 ? 89.585 12.154 -0.403 1.00 53.08 219 ALA A N 1
ATOM 1521 C CA . ALA A 1 219 ? 88.384 11.506 -0.956 1.00 52.88 219 ALA A CA 1
ATOM 1522 C C . ALA A 1 219 ? 87.906 10.290 -0.184 1.00 52.31 219 ALA A C 1
ATOM 1523 O O . ALA A 1 219 ? 86.701 10.058 -0.063 1.00 52.66 219 ALA A O 1
ATOM 1525 N N . GLN A 1 220 ? 88.820 9.465 0.302 1.00 53.15 220 GLN A N 1
ATOM 1526 C CA . GLN A 1 220 ? 88.390 8.239 1.014 1.00 52.90 220 GLN A CA 1
ATOM 1527 C C . GLN A 1 220 ? 87.838 8.621 2.410 1.00 52.44 220 GLN A C 1
ATOM 1528 O O . GLN A 1 220 ? 86.917 7.998 2.939 1.00 53.25 220 GLN A O 1
ATOM 1534 N N . SER A 1 221 ? 88.403 9.664 2.994 1.00 53.53 221 SER A N 1
ATOM 1535 C CA . SER A 1 221 ? 87.936 10.200 4.294 1.00 52.95 221 SER A CA 1
ATOM 1536 C C . SER A 1 221 ? 86.541 10.741 4.156 1.00 52.41 221 SER A C 1
ATOM 1537 O O . SER A 1 221 ? 85.677 10.473 4.965 1.00 52.01 221 SER A O 1
ATOM 1540 N N . ARG A 1 222 ? 86.323 11.530 3.118 1.00 53.34 222 ARG A N 1
ATOM 1541 C CA . ARG A 1 222 ? 84.996 12.101 2.859 1.00 53.14 222 ARG A CA 1
ATOM 1542 C C . ARG A 1 222 ? 83.938 11.065 2.584 1.00 53.34 222 ARG A C 1
ATOM 1543 O O . ARG A 1 222 ? 82.821 11.215 3.066 1.00 53.81 222 ARG A O 1
ATOM 1551 N N . ALA A 1 223 ? 84.263 10.048 1.778 1.00 53.15 223 ALA A N 1
ATOM 1552 C CA . ALA A 1 223 ? 83.379 8.850 1.602 1.00 53.02 223 ALA A CA 1
ATOM 1553 C C . ALA A 1 223 ? 83.033 8.179 2.967 1.00 53.69 223 ALA A C 1
ATOM 1554 O O . ALA A 1 223 ? 81.854 7.926 3.279 1.00 55.20 223 ALA A O 1
ATOM 1556 N N . LEU A 1 224 ? 84.033 7.905 3.793 1.00 53.67 224 LEU A N 1
ATOM 1557 C CA . LEU A 1 224 ? 83.762 7.350 5.139 1.00 52.90 224 LEU A CA 1
ATOM 1558 C C . LEU A 1 224 ? 82.890 8.287 5.961 1.00 52.29 224 LEU A C 1
ATOM 1559 O O . LEU A 1 224 ? 81.898 7.865 6.542 1.00 52.62 224 LEU A O 1
ATOM 1564 N N . TYR A 1 225 ? 83.236 9.568 5.988 1.00 51.53 225 TYR A N 1
ATOM 1565 C CA . TYR A 1 225 ? 82.472 10.509 6.797 1.00 51.76 225 TYR A CA 1
ATOM 1566 C C . TYR A 1 225 ? 81.054 10.727 6.320 1.00 52.33 225 TYR A C 1
ATOM 1567 O O . TYR A 1 225 ? 80.255 11.231 7.066 1.00 52.63 225 TYR A O 1
ATOM 1576 N N . THR A 1 226 ? 80.726 10.283 5.095 1.00 53.06 226 THR A N 1
ATOM 1577 C CA . THR A 1 226 ? 79.389 10.407 4.564 1.00 52.62 226 THR A CA 1
ATOM 1578 C C . THR A 1 226 ? 78.544 9.318 5.181 1.00 53.22 226 THR A C 1
ATOM 1579 O O . THR A 1 226 ? 77.345 9.507 5.404 1.00 52.46 226 THR A O 1
ATOM 1583 N N . ILE A 1 227 ? 79.146 8.168 5.452 1.00 53.36 227 ILE A N 1
ATOM 1584 C CA . ILE A 1 227 ? 78.370 7.042 6.001 1.00 53.97 227 ILE A CA 1
ATOM 1585 C C . ILE A 1 227 ? 78.539 6.854 7.510 1.00 53.84 227 ILE A C 1
ATOM 1586 O O . ILE A 1 227 ? 77.716 6.218 8.116 1.00 55.40 227 ILE A O 1
ATOM 1591 N N . ASN A 1 228 ? 79.612 7.365 8.092 1.00 53.67 228 ASN A N 1
ATOM 1592 C CA . ASN A 1 228 ? 79.843 7.324 9.529 1.00 53.36 228 ASN A CA 1
ATOM 1593 C C . ASN A 1 228 ? 80.046 8.757 10.019 1.00 52.96 228 ASN A C 1
ATOM 1594 O O . ASN A 1 228 ? 81.147 9.275 9.927 1.00 52.06 228 ASN A O 1
ATOM 1599 N N . PRO A 1 229 ? 78.962 9.419 10.482 1.00 53.02 229 PRO A N 1
ATOM 1600 C CA . PRO A 1 229 ? 78.963 10.865 10.682 1.00 53.09 229 PRO A CA 1
ATOM 1601 C C . PRO A 1 229 ? 79.579 11.490 11.940 1.00 53.04 229 PRO A C 1
ATOM 1602 O O . PRO A 1 229 ? 79.550 12.745 12.031 1.00 51.83 229 PRO A O 1
ATOM 1606 N N . VAL A 1 230 ? 80.116 10.696 12.861 1.00 51.53 230 VAL A N 1
ATOM 1607 C CA . VAL A 1 230 ? 80.743 11.221 14.093 1.00 52.17 230 VAL A CA 1
ATOM 1608 C C . VAL A 1 230 ? 82.078 10.534 14.359 1.00 51.74 230 VAL A C 1
ATOM 1609 O O . VAL A 1 230 ? 82.186 9.380 14.144 1.00 52.42 230 VAL A O 1
ATOM 1613 N N . ARG A 1 231 ? 83.115 11.282 14.740 1.00 52.75 231 ARG A N 1
ATOM 1614 C CA . ARG A 1 231 ? 84.430 10.724 15.099 1.00 51.46 231 ARG A CA 1
ATOM 1615 C C . ARG A 1 231 ? 85.102 11.601 16.157 1.00 50.91 231 ARG A C 1
ATOM 1616 O O . ARG A 1 231 ? 84.907 12.810 16.173 1.00 49.62 231 ARG A O 1
ATOM 1624 N N . ILE A 1 232 ? 85.893 10.993 17.017 1.00 49.57 232 ILE A N 1
ATOM 1625 C CA . ILE A 1 232 ? 86.621 11.682 18.026 1.00 50.44 232 ILE A CA 1
ATOM 1626 C C . ILE A 1 232 ? 88.028 11.158 18.169 1.00 50.27 232 ILE A C 1
ATOM 1627 O O . ILE A 1 232 ? 88.271 9.946 18.072 1.00 50.12 232 ILE A O 1
ATOM 1632 N N . ILE A 1 233 ? 88.955 12.096 18.401 1.00 50.72 233 ILE A N 1
ATOM 1633 C CA . ILE A 1 233 ? 90.343 11.795 18.676 1.00 51.29 233 ILE A CA 1
ATOM 1634 C C . ILE A 1 233 ? 90.657 12.564 19.951 1.00 52.34 233 ILE A C 1
ATOM 1635 O O . ILE A 1 233 ? 91.082 13.678 19.887 1.00 51.04 233 ILE A O 1
ATOM 1640 N N . PRO A 1 234 ? 90.433 11.953 21.130 1.00 53.36 234 PRO A N 1
ATOM 1641 C CA . PRO A 1 234 ? 90.642 12.701 22.386 1.00 53.50 234 PRO A CA 1
ATOM 1642 C C . PRO A 1 234 ? 92.061 13.145 22.692 1.00 54.12 234 PRO A C 1
ATOM 1643 O O . PRO A 1 234 ? 92.225 14.142 23.406 1.00 54.99 234 PRO A O 1
ATOM 1647 N N . ASP A 1 235 ? 93.046 12.388 22.214 1.00 54.35 235 ASP A N 1
ATOM 1648 C CA . ASP A 1 235 ? 94.451 12.660 22.382 1.00 54.73 235 ASP A CA 1
ATOM 1649 C C . ASP A 1 235 ? 95.168 12.309 21.106 1.00 54.44 235 ASP A C 1
ATOM 1650 O O . ASP A 1 235 ? 95.250 11.121 20.781 1.00 55.22 235 ASP A O 1
ATOM 1655 N N . ILE A 1 236 ? 95.643 13.337 20.373 1.00 55.03 236 ILE A N 1
ATOM 1656 C CA . ILE A 1 236 ? 96.290 13.149 19.073 1.00 54.85 236 ILE A CA 1
ATOM 1657 C C . ILE A 1 236 ? 97.653 12.489 19.223 1.00 55.85 236 ILE A C 1
ATOM 1658 O O . ILE A 1 236 ? 98.255 12.087 18.233 1.00 56.84 236 ILE A O 1
ATOM 1663 N N . GLY A 1 237 ? 98.162 12.385 20.441 1.00 56.77 237 GLY A N 1
ATOM 1664 C CA . GLY A 1 237 ? 99.494 11.781 20.679 1.00 56.19 237 GLY A CA 1
ATOM 1665 C C . GLY A 1 237 ? 99.438 10.322 21.073 1.00 56.85 237 GLY A C 1
ATOM 1666 O O . GLY A 1 237 ? 100.473 9.713 21.376 1.00 57.19 237 GLY A O 1
ATOM 1667 N N . TYR A 1 238 ? 98.249 9.725 21.009 1.00 56.88 238 TYR A N 1
ATOM 1668 C CA . TYR A 1 238 ? 98.068 8.364 21.428 1.00 56.63 238 TYR A CA 1
ATOM 1669 C C . TYR A 1 238 ? 99.028 7.404 20.717 1.00 58.05 238 TYR A C 1
ATOM 1670 O O . TYR A 1 238 ? 99.482 7.646 19.608 1.00 58.23 238 TYR A O 1
ATOM 1679 N N . ARG A 1 239 ? 99.320 6.299 21.379 1.00 59.60 239 ARG A N 1
ATOM 1680 C CA . ARG A 1 239 ? 100.053 5.188 20.798 1.00 59.85 239 ARG A CA 1
ATOM 1681 C C . ARG A 1 239 ? 99.005 4.168 20.386 1.00 59.35 239 ARG A C 1
ATOM 1682 O O . ARG A 1 239 ? 98.288 3.663 21.257 1.00 59.28 239 ARG A O 1
ATOM 1690 N N . PRO A 1 240 ? 98.882 3.879 19.066 1.00 58.87 240 PRO A N 1
ATOM 1691 C CA . PRO A 1 240 ? 97.911 2.905 18.603 1.00 58.54 240 PRO A CA 1
ATOM 1692 C C . PRO A 1 240 ? 98.102 1.555 19.280 1.00 58.17 240 PRO A C 1
ATOM 1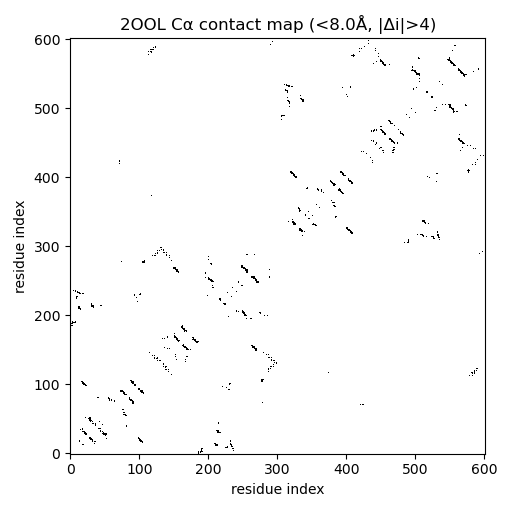693 O O . PRO A 1 240 ? 99.245 1.131 19.502 1.00 58.38 240 PRO A O 1
ATOM 1697 N N . SER A 1 241 ? 96.992 0.877 19.564 1.00 57.41 241 SER A N 1
ATOM 1698 C CA . SER A 1 241 ? 97.020 -0.455 20.169 1.00 56.94 241 SER A CA 1
ATOM 1699 C C . SER A 1 241 ? 96.486 -1.450 19.156 1.00 56.51 241 SER A C 1
ATOM 1700 O O . SER A 1 241 ? 95.313 -1.389 18.779 1.00 55.81 241 SER A O 1
ATOM 1703 N N . PRO A 1 242 ? 97.349 -2.365 18.685 1.00 56.08 242 PRO A N 1
ATOM 1704 C CA . PRO A 1 242 ? 96.941 -3.262 17.631 1.00 55.82 242 PRO A CA 1
ATOM 1705 C C . PRO A 1 242 ? 95.919 -4.293 18.034 1.00 55.02 242 PRO A C 1
ATO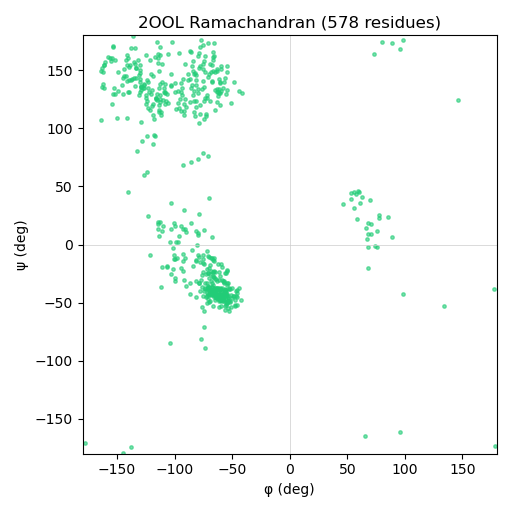M 1706 O O . PRO A 1 242 ? 95.796 -4.623 19.202 1.00 54.91 242 PRO A O 1
ATOM 1710 N N . LEU A 1 243 ? 95.166 -4.767 17.043 1.00 54.72 243 LEU A N 1
ATOM 1711 C CA . LEU A 1 243 ? 94.202 -5.831 17.208 1.00 54.61 243 LEU A CA 1
ATOM 1712 C C . LEU A 1 243 ? 94.939 -7.140 17.164 1.00 54.80 243 LEU A C 1
ATOM 1713 O O . LEU A 1 243 ? 95.851 -7.314 16.368 1.00 56.62 243 LEU A O 1
ATOM 1718 N N . VAL A 1 244 ? 94.519 -8.071 18.002 1.00 55.34 244 VAL A N 1
ATOM 1719 C CA . VAL A 1 244 ? 95.162 -9.383 18.107 1.00 54.70 244 VAL A CA 1
ATOM 1720 C C . VAL A 1 244 ? 94.094 -10.441 18.002 1.00 55.46 244 VAL A C 1
ATOM 1721 O O . VAL A 1 244 ? 93.332 -10.601 18.928 1.00 55.25 244 VAL A O 1
ATOM 1725 N N . PRO A 1 245 ? 93.992 -11.135 16.851 1.00 56.57 245 PRO A N 1
ATOM 1726 C CA . PRO A 1 245 ? 94.633 -10.844 15.574 1.00 56.79 245 PRO A CA 1
ATOM 1727 C C . PRO A 1 245 ? 93.776 -9.872 14.767 1.00 58.03 245 PRO A C 1
ATOM 1728 O O . PRO A 1 245 ? 92.591 -9.646 15.084 1.00 58.23 245 PRO A O 1
ATOM 1732 N N . ASP A 1 246 ? 94.372 -9.308 13.719 1.00 57.96 246 ASP A N 1
ATOM 1733 C CA . ASP A 1 246 ? 93.690 -8.373 12.834 1.00 56.95 246 ASP A CA 1
ATOM 1734 C C . ASP A 1 246 ? 93.114 -9.208 11.703 1.00 56.77 246 ASP A C 1
ATOM 1735 O O . ASP A 1 246 ? 93.588 -9.122 10.560 1.00 58.48 246 ASP A O 1
ATOM 1740 N N . ILE A 1 247 ? 92.118 -10.036 12.028 1.00 54.99 247 ILE A N 1
ATOM 1741 C CA . ILE A 1 247 ? 91.509 -10.959 11.081 1.00 54.81 247 ILE A CA 1
ATOM 1742 C C . ILE A 1 247 ? 90.020 -11.103 11.354 1.00 54.77 247 ILE A C 1
ATOM 1743 O O . ILE A 1 247 ? 89.625 -11.342 12.499 1.00 55.98 247 ILE A O 1
ATOM 1748 N N . ASN A 1 248 ? 89.192 -10.957 10.324 1.00 53.21 248 ASN A N 1
ATOM 1749 C CA . ASN A 1 248 ? 87.772 -11.145 10.455 1.00 52.78 248 ASN A CA 1
ATOM 1750 C C . ASN A 1 248 ? 87.542 -12.664 10.469 1.00 52.76 248 ASN A C 1
ATOM 1751 O O . ASN A 1 248 ? 87.965 -13.362 9.553 1.00 51.64 248 ASN A O 1
ATOM 1756 N N . PRO A 1 249 ? 86.948 -13.194 11.558 1.00 53.78 249 PRO A N 1
ATOM 1757 C CA . PRO A 1 249 ? 86.857 -14.662 11.685 1.00 53.69 249 PRO A CA 1
ATOM 1758 C C . PRO A 1 249 ? 85.866 -15.289 10.721 1.00 53.79 249 PRO A C 1
ATOM 1759 O O . PRO A 1 249 ? 85.992 -16.492 10.407 1.00 53.21 249 PRO A O 1
ATOM 1763 N N . ARG A 1 250 ? 84.873 -14.536 10.261 1.00 53.20 250 ARG A N 1
ATOM 1764 C CA . ARG A 1 250 ? 83.898 -15.137 9.325 1.00 54.63 250 ARG A CA 1
ATOM 1765 C C . ARG A 1 250 ? 84.380 -15.053 7.852 1.00 53.93 250 ARG A C 1
ATOM 1766 O O . ARG A 1 250 ? 84.243 -15.995 7.121 1.00 52.56 250 ARG A O 1
ATOM 1774 N N . LEU A 1 251 ? 84.944 -13.893 7.445 1.00 53.81 251 LEU A N 1
ATOM 1775 C CA . LEU A 1 251 ? 85.236 -13.621 6.033 1.00 53.40 251 LEU A CA 1
ATOM 1776 C C . LEU A 1 251 ? 86.704 -13.684 5.662 1.00 53.28 251 LEU A C 1
ATOM 1777 O O . LEU A 1 251 ? 87.001 -13.928 4.473 1.00 57.22 251 LEU A O 1
ATOM 1782 N N . GLY A 1 252 ? 87.617 -13.582 6.639 1.00 52.57 252 GLY A N 1
ATOM 1783 C CA . GLY A 1 252 ? 89.035 -13.523 6.324 1.00 52.26 252 GLY A CA 1
ATOM 1784 C C . GLY A 1 252 ? 89.291 -12.052 6.132 1.00 54.07 252 GLY A C 1
ATOM 1785 O O . GLY A 1 252 ? 88.350 -11.212 6.197 1.00 52.35 252 GLY A O 1
ATOM 1786 N N . GLY A 1 253 ? 90.568 -11.722 5.962 1.00 53.48 253 GLY A N 1
ATOM 1787 C CA . GLY A 1 253 ? 90.992 -10.404 5.763 1.00 53.30 253 GLY A CA 1
ATOM 1788 C C . GLY A 1 253 ? 91.065 -9.632 7.068 1.00 53.99 253 GLY A C 1
ATOM 1789 O O . GLY A 1 253 ? 90.664 -10.136 8.103 1.00 54.18 253 GLY A O 1
ATOM 1790 N N . PRO A 1 254 ? 91.569 -8.391 7.001 1.00 52.77 254 PRO A N 1
ATOM 1791 C CA . PRO A 1 254 ? 91.688 -7.485 8.142 1.00 53.00 254 PRO A CA 1
ATOM 1792 C C . PRO A 1 254 ? 90.330 -7.062 8.667 1.00 53.28 254 PRO A C 1
ATOM 1793 O O . PRO A 1 254 ? 89.372 -7.143 7.948 1.00 53.90 254 PRO A O 1
ATOM 1797 N N . ILE A 1 255 ? 90.251 -6.570 9.896 1.00 52.41 255 ILE A N 1
ATOM 1798 C CA . ILE A 1 255 ? 88.984 -6.140 10.427 1.00 52.21 255 ILE A CA 1
ATOM 1799 C C . ILE A 1 255 ? 88.694 -4.702 9.947 1.00 52.08 255 ILE A C 1
ATOM 1800 O O . ILE A 1 255 ? 89.477 -3.785 10.180 1.00 50.49 255 ILE A O 1
ATOM 1805 N N . ASP A 1 256 ? 87.555 -4.560 9.288 1.00 51.92 256 ASP A N 1
ATOM 1806 C CA . ASP A 1 256 ? 87.057 -3.310 8.789 1.00 52.68 256 ASP A CA 1
ATOM 1807 C C . ASP A 1 256 ? 86.520 -2.494 9.957 1.00 52.64 256 ASP A C 1
ATOM 1808 O O . ASP A 1 256 ? 85.471 -2.802 10.520 1.00 53.66 256 ASP A O 1
ATOM 1813 N N . LEU A 1 257 ? 87.251 -1.449 10.319 1.00 53.36 257 LEU A N 1
ATOM 1814 C CA . LEU A 1 257 ? 86.869 -0.596 11.435 1.00 52.18 257 LEU A CA 1
ATOM 1815 C C . LEU A 1 257 ? 86.072 0.617 10.997 1.00 51.97 257 LEU A C 1
ATOM 1816 O O . LEU A 1 257 ? 85.866 1.553 11.764 1.00 51.82 257 LEU A O 1
ATOM 1821 N N . SER A 1 258 ? 85.544 0.602 9.775 1.00 52.40 258 SER A N 1
ATOM 1822 C CA . SER A 1 258 ? 84.744 1.758 9.306 1.00 52.95 258 SER A CA 1
ATOM 1823 C C . SER A 1 258 ? 83.773 2.332 10.349 1.00 53.13 258 SER A C 1
ATOM 1824 O O . SER A 1 258 ? 83.698 3.565 10.521 1.00 54.88 258 SER A O 1
ATOM 1827 N N . PHE A 1 259 ? 83.005 1.461 11.018 1.00 53.71 259 PHE A N 1
ATOM 1828 C CA . PHE A 1 259 ? 81.971 1.869 11.977 1.00 54.49 259 PHE A CA 1
ATOM 1829 C C . PHE A 1 259 ? 82.406 1.786 13.452 1.00 56.17 259 PHE A C 1
ATOM 1830 O O . PHE A 1 259 ? 81.593 1.907 14.354 1.00 58.14 259 PHE A O 1
ATOM 1838 N N . SER A 1 260 ? 83.704 1.691 13.701 1.00 56.66 260 SER A N 1
ATOM 1839 C CA . SER A 1 260 ? 84.205 1.583 15.041 1.00 56.58 260 SER A CA 1
ATOM 1840 C C . SER A 1 260 ? 84.603 2.939 15.619 1.00 56.14 260 SER A C 1
ATOM 1841 O O . SER A 1 260 ? 85.338 3.694 14.995 1.00 55.91 260 SER A O 1
ATOM 1844 N N . VAL A 1 261 ? 84.136 3.238 16.838 1.00 56.22 261 VAL A N 1
ATOM 1845 C CA . VAL A 1 261 ? 84.414 4.525 17.476 1.00 54.51 261 VAL A CA 1
ATOM 1846 C C . VAL A 1 261 ? 85.856 4.674 17.890 1.00 54.54 261 VAL A C 1
ATOM 1847 O O . VAL A 1 261 ? 86.328 5.817 18.036 1.00 54.72 261 VAL A O 1
ATOM 1851 N N . LEU A 1 262 ? 86.604 3.572 18.038 1.00 52.85 262 LEU A N 1
ATOM 1852 C CA . LEU A 1 262 ? 88.020 3.644 18.478 1.00 52.74 262 LEU A CA 1
ATOM 1853 C C . LEU A 1 262 ? 89.057 3.447 17.379 1.00 52.57 262 LEU A C 1
ATOM 1854 O O . LEU A 1 262 ? 90.231 3.449 17.670 1.00 52.98 262 LEU A O 1
ATOM 1859 N N . ARG A 1 263 ? 88.636 3.280 16.126 1.00 53.01 263 ARG A N 1
ATOM 1860 C CA . ARG A 1 263 ? 89.531 3.063 14.990 1.00 52.08 263 ARG A CA 1
ATOM 1861 C C . ARG A 1 263 ? 90.687 4.023 15.086 1.00 53.04 263 ARG A C 1
ATOM 1862 O O . ARG A 1 263 ? 90.498 5.210 15.292 1.00 50.81 263 ARG A O 1
ATOM 1870 N N . SER A 1 264 ? 91.897 3.522 14.918 1.00 52.72 264 SER A N 1
ATOM 1871 C CA . SER A 1 264 ? 93.050 4.426 14.865 1.00 52.70 264 SER A CA 1
ATOM 1872 C C . SER A 1 264 ? 92.993 5.196 13.555 1.00 53.39 264 SER A C 1
ATOM 1873 O O . SER A 1 264 ? 92.638 4.614 12.524 1.00 53.27 264 SER A O 1
ATOM 1876 N N . VAL A 1 265 ? 93.399 6.468 13.581 1.00 52.91 265 VAL A N 1
ATOM 1877 C CA . VAL A 1 265 ? 93.251 7.359 12.464 1.00 53.11 265 VAL A CA 1
ATOM 1878 C C . VAL A 1 265 ? 94.582 7.609 11.756 1.00 53.59 265 VAL A C 1
ATOM 1879 O O . VAL A 1 265 ? 95.622 7.273 12.277 1.00 54.99 265 VAL A O 1
ATOM 1883 N N . SER A 1 266 ? 94.534 8.143 10.543 1.00 52.74 266 SER A N 1
ATOM 1884 C CA . SER A 1 266 ? 95.742 8.332 9.749 1.00 52.88 266 SER A CA 1
ATOM 1885 C C . SER A 1 266 ? 96.784 9.160 10.512 1.00 52.96 266 SER A C 1
ATOM 1886 O O . SER A 1 266 ? 96.467 10.251 10.966 1.00 50.41 266 SER A O 1
ATOM 1889 N N . PRO A 1 267 ? 98.021 8.659 10.585 1.00 53.18 267 PRO A N 1
ATOM 1890 C CA . PRO A 1 267 ? 99.182 9.364 11.108 1.00 53.85 267 PRO A CA 1
ATOM 1891 C C . PRO A 1 267 ? 99.392 10.714 10.466 1.00 53.42 267 PRO A C 1
ATOM 1892 O O . PRO A 1 267 ? 99.773 11.616 11.155 1.00 54.02 267 PRO A O 1
ATOM 1896 N N . THR A 1 268 ? 99.134 10.833 9.161 1.00 53.63 268 THR A N 1
ATOM 1897 C CA . THR A 1 268 ? 99.243 12.097 8.432 1.00 54.32 268 THR A CA 1
ATOM 1898 C C . THR A 1 268 ? 98.287 13.136 8.961 1.00 54.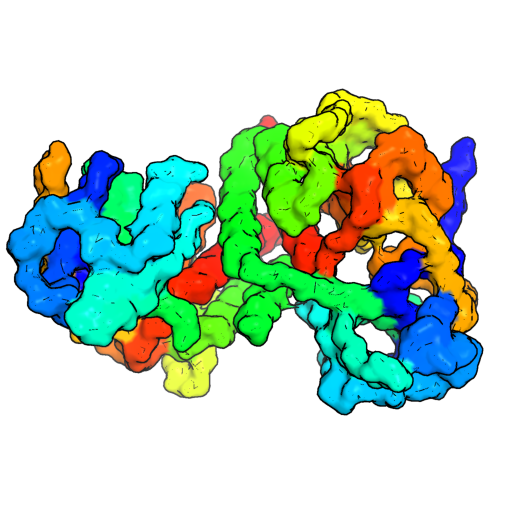44 268 THR A C 1
ATOM 1899 O O . THR A 1 268 ? 98.614 14.323 9.013 1.00 55.46 268 THR A O 1
ATOM 1903 N N . HIS A 1 269 ? 97.063 12.730 9.292 1.00 54.25 269 HIS A N 1
ATOM 1904 C CA . HIS A 1 269 ? 96.142 13.679 9.933 1.00 54.09 269 HIS A CA 1
ATOM 1905 C C . HIS A 1 269 ? 96.639 14.050 11.314 1.00 54.31 269 HIS A C 1
ATOM 1906 O O . HIS A 1 269 ? 96.592 15.204 11.711 1.00 51.61 269 HIS A O 1
ATOM 1913 N N . LEU A 1 270 ? 97.129 13.069 12.065 1.00 54.53 270 LEU A N 1
ATOM 1914 C CA . LEU A 1 270 ? 97.610 13.394 13.411 1.00 55.87 270 LEU A CA 1
ATOM 1915 C C . LEU A 1 270 ? 98.705 14.469 13.367 1.00 57.04 270 LEU A C 1
ATOM 1916 O O . LEU A 1 270 ? 98.737 15.386 14.207 1.00 58.10 270 LEU A O 1
ATOM 1921 N N . GLU A 1 271 ? 99.585 14.366 12.384 1.00 58.47 271 GLU A N 1
ATOM 1922 C CA . GLU A 1 271 ? 100.718 15.296 12.227 1.00 58.93 271 GLU A CA 1
ATOM 1923 C C . GLU A 1 271 ? 100.211 16.679 11.806 1.00 58.63 271 GLU A C 1
ATOM 1924 O O . GLU A 1 271 ? 100.730 17.713 12.231 1.00 59.07 271 GLU A O 1
ATOM 1930 N N . TYR A 1 272 ? 99.180 16.691 10.974 1.00 58.54 272 TYR A N 1
ATOM 1931 C CA . TYR A 1 272 ? 98.458 17.906 10.645 1.00 58.22 272 TYR A CA 1
ATOM 1932 C C . TYR A 1 272 ? 97.985 18.614 11.902 1.00 57.97 272 TYR A C 1
ATOM 1933 O O . TYR A 1 272 ? 98.097 19.840 12.025 1.00 55.17 272 TYR A O 1
ATOM 1942 N N . MET A 1 273 ? 97.416 17.840 12.825 1.00 56.75 273 MET A N 1
ATOM 1943 C CA . MET A 1 273 ? 96.887 18.416 14.063 1.00 56.77 273 MET A CA 1
ATOM 1944 C C . MET A 1 273 ? 97.988 18.882 15.010 1.00 56.36 273 MET A C 1
ATOM 1945 O O . MET A 1 273 ? 97.824 19.880 15.692 1.00 55.76 273 MET A O 1
ATOM 1950 N N A VAL A 1 274 ? 99.107 18.169 15.056 1.00 56.99 274 VAL A N 1
ATOM 1951 N N B VAL A 1 274 ? 99.147 18.137 15.043 0.00 40.00 274 VAL A N 1
ATOM 1952 C CA A VAL A 1 274 ? 100.279 18.656 15.784 1.00 57.61 274 VAL A CA 1
ATOM 1953 C CA B VAL A 1 274 ? 100.290 18.626 15.813 0.00 40.00 274 VAL A CA 1
ATOM 1954 C C A VAL A 1 274 ? 100.667 20.079 15.331 1.00 58.53 274 VAL A C 1
ATOM 1955 C C B VAL A 1 274 ? 100.689 20.049 15.378 0.00 40.00 274 VAL A C 1
ATOM 1956 O O A VAL A 1 274 ? 100.863 21.001 16.168 1.00 57.84 274 VAL A O 1
ATOM 1957 O O B VAL A 1 274 ? 100.943 20.921 16.230 0.00 40.00 274 VAL A O 1
ATOM 1964 N N . ASN A 1 275 ? 100.725 20.271 14.010 1.00 59.51 275 ASN A N 1
ATOM 1965 C CA . ASN A 1 275 ? 101.031 21.577 13.426 1.00 60.23 275 ASN A CA 1
ATOM 1966 C C . ASN A 1 275 ? 99.951 22.594 13.680 1.00 60.78 275 ASN A C 1
ATOM 1967 O O . ASN A 1 275 ? 100.227 23.790 13.792 1.00 61.25 275 ASN A O 1
ATOM 1972 N N . MET A 1 276 ? 98.717 22.139 13.803 1.00 61.65 276 MET A N 1
ATOM 1973 C CA . MET A 1 276 ? 97.610 23.034 14.182 1.00 62.06 276 MET A CA 1
ATOM 1974 C C . MET A 1 276 ? 97.782 23.545 15.630 1.00 60.47 276 MET A C 1
ATOM 1975 O O . MET A 1 276 ? 97.258 24.577 15.978 1.00 59.47 276 MET A O 1
ATOM 1980 N N . GLY A 1 277 ? 98.447 22.749 16.480 1.00 59.11 277 GLY A N 1
ATOM 1981 C CA . GLY A 1 277 ? 98.519 23.033 17.913 1.00 58.28 277 GLY A CA 1
ATOM 1982 C C . GLY A 1 277 ? 97.260 22.689 18.704 1.00 57.09 277 GLY A C 1
ATOM 1983 O O . GLY A 1 277 ? 97.013 23.266 19.759 1.00 55.52 277 GLY A O 1
ATOM 1984 N N . MET A 1 278 ? 96.459 21.748 18.220 1.00 55.89 278 MET A N 1
ATOM 1985 C CA . MET A 1 278 ? 95.286 21.335 18.958 1.00 56.04 278 MET A CA 1
ATOM 1986 C C . MET A 1 278 ? 95.361 19.853 19.156 1.00 55.38 278 MET A C 1
ATOM 1987 O O . MET A 1 278 ? 95.419 19.131 18.158 1.00 56.34 278 MET A O 1
ATOM 1992 N N . HIS A 1 279 ? 95.362 19.387 20.419 1.00 54.38 279 HIS A N 1
ATOM 1993 C CA . HIS A 1 279 ? 95.600 17.955 20.721 1.00 54.42 279 HIS A CA 1
ATOM 1994 C C . HIS A 1 279 ? 94.397 17.046 20.994 1.00 53.09 279 HIS A C 1
ATOM 1995 O O . HIS A 1 279 ? 94.564 15.865 21.289 1.00 54.52 279 HIS A O 1
ATOM 2002 N N . ALA A 1 280 ? 93.195 17.586 20.903 1.00 52.95 280 ALA A N 1
ATOM 2003 C CA . ALA A 1 280 ? 91.933 16.799 20.871 1.00 53.51 280 ALA A CA 1
ATOM 2004 C C . ALA A 1 280 ? 91.166 17.350 19.683 1.00 53.01 280 ALA A C 1
ATOM 2005 O O . ALA A 1 280 ? 91.206 18.559 19.452 1.00 54.14 280 ALA A O 1
ATOM 2007 N N . ALA A 1 281 ? 90.483 16.478 18.964 1.00 52.92 281 ALA A N 1
ATOM 2008 C CA . ALA A 1 281 ? 89.657 16.808 17.803 1.00 53.33 281 ALA A CA 1
ATOM 2009 C C . ALA A 1 281 ? 88.392 15.944 17.817 1.00 53.31 281 ALA A C 1
ATOM 2010 O O . ALA A 1 281 ? 88.438 14.755 18.136 1.00 52.93 281 ALA A O 1
ATOM 2012 N N . MET A 1 282 ? 87.275 16.548 17.448 1.00 53.33 282 MET A N 1
ATOM 2013 C CA . MET A 1 282 ? 86.035 15.816 17.226 1.00 54.27 282 MET A CA 1
ATOM 2014 C C . MET A 1 282 ? 85.256 16.466 16.102 1.00 53.28 282 MET A C 1
ATOM 2015 O O . MET A 1 282 ? 85.091 17.710 16.082 1.00 54.38 282 MET A O 1
ATOM 2020 N N . SER A 1 283 ? 84.702 15.660 15.216 1.00 53.30 283 SER A N 1
ATOM 2021 C CA . SER A 1 283 ? 83.907 16.222 14.139 1.00 54.14 283 SER A CA 1
ATOM 2022 C C . SER A 1 283 ? 82.654 15.407 13.840 1.00 53.46 283 SER A C 1
ATOM 2023 O O . SER A 1 283 ? 82.583 14.242 14.138 1.00 52.52 283 SER A O 1
ATOM 2026 N N . ILE A 1 284 ? 81.647 16.120 13.322 1.00 53.59 284 ILE A N 1
ATOM 2027 C CA . ILE A 1 284 ? 80.337 15.606 12.993 1.00 52.97 284 ILE A CA 1
ATOM 2028 C C . ILE A 1 284 ? 80.035 16.080 11.576 1.00 53.20 284 ILE A C 1
ATOM 2029 O O . ILE A 1 284 ? 80.123 17.288 11.255 1.00 54.40 284 ILE A O 1
ATOM 2034 N N . SER A 1 285 ? 79.657 15.147 10.727 1.00 53.79 285 SER A N 1
ATOM 2035 C CA . SER A 1 285 ? 79.289 15.406 9.316 1.00 54.47 285 SER A CA 1
ATOM 2036 C C . SER A 1 285 ? 77.968 16.155 9.160 1.00 54.48 285 SER A C 1
ATOM 2037 O O . SER A 1 285 ? 77.041 15.977 9.945 1.00 55.47 285 SER A O 1
ATOM 2040 N N . ILE A 1 286 ? 77.871 16.995 8.139 1.00 54.43 286 ILE A N 1
ATOM 2041 C CA . ILE A 1 286 ? 76.566 17.513 7.714 1.00 55.04 286 ILE A CA 1
ATOM 2042 C C . ILE A 1 286 ? 76.309 16.950 6.340 1.00 55.16 286 ILE A C 1
ATOM 2043 O O . ILE A 1 286 ? 77.098 17.160 5.432 1.00 55.19 286 ILE A O 1
ATOM 2048 N N . VAL A 1 287 ? 75.219 16.207 6.213 1.00 56.76 287 VAL A N 1
ATOM 2049 C CA . VAL A 1 287 ? 74.943 15.403 5.023 1.00 57.67 287 VAL A CA 1
ATOM 2050 C C . VAL A 1 287 ? 73.607 15.776 4.405 1.00 58.86 287 VAL A C 1
ATOM 2051 O O . VAL A 1 287 ? 72.537 15.591 5.006 1.00 58.02 287 VAL A O 1
ATOM 2055 N N . ARG A 1 288 ? 73.666 16.259 3.171 1.00 60.65 288 ARG A N 1
ATOM 2056 C CA . ARG A 1 288 ? 72.468 16.627 2.420 1.00 62.10 288 ARG A CA 1
ATOM 2057 C C . ARG A 1 288 ? 72.440 15.874 1.081 1.00 63.11 288 ARG A C 1
ATOM 2058 O O . ARG A 1 288 ? 73.417 15.907 0.338 1.00 62.83 288 ARG A O 1
ATOM 2066 N N . ASP A 1 289 ? 71.326 15.209 0.780 1.00 64.61 289 ASP A N 1
ATOM 2067 C CA . ASP A 1 289 ? 71.178 14.424 -0.461 1.00 65.61 289 ASP A CA 1
ATOM 2068 C C . ASP A 1 289 ? 72.291 13.368 -0.606 1.00 66.37 289 ASP A C 1
ATOM 2069 O O . ASP A 1 289 ? 72.898 13.242 -1.682 1.00 66.20 289 ASP A O 1
ATOM 2074 N N . ASN A 1 290 ? 72.574 12.645 0.484 1.00 66.59 290 ASN A N 1
ATOM 2075 C CA . ASN A 1 290 ? 73.602 11.610 0.517 1.00 66.32 290 ASN A CA 1
ATOM 2076 C C . ASN A 1 290 ? 74.977 12.119 0.087 1.00 65.76 290 ASN A C 1
ATOM 2077 O O . ASN A 1 290 ? 75.813 11.370 -0.442 1.00 65.79 290 ASN A O 1
ATOM 2082 N N . ARG A 1 291 ? 75.225 13.387 0.374 1.00 64.41 291 ARG A N 1
ATOM 2083 C CA . ARG A 1 291 ? 76.438 14.054 -0.028 1.00 64.38 291 ARG A CA 1
ATOM 2084 C C . ARG A 1 291 ? 76.912 14.887 1.165 1.00 62.38 291 ARG A C 1
ATOM 2085 O O . ARG A 1 291 ? 76.093 15.466 1.868 1.00 62.24 291 ARG A O 1
ATOM 2093 N N . LEU A 1 292 ? 78.220 14.951 1.374 1.00 60.49 292 LEU A N 1
ATOM 2094 C CA . LEU A 1 292 ? 78.826 15.730 2.461 1.00 59.84 292 LEU A CA 1
ATOM 2095 C C . LEU A 1 292 ? 78.731 17.240 2.148 1.00 58.96 292 LEU A C 1
ATOM 2096 O O . LEU A 1 292 ? 79.319 17.741 1.188 1.00 58.89 292 LEU A O 1
ATOM 2101 N N . TRP A 1 293 ? 77.931 17.956 2.927 1.00 57.37 293 TRP A N 1
ATOM 2102 C CA . TRP A 1 293 ? 77.765 19.389 2.726 1.00 56.38 293 TRP A CA 1
ATOM 2103 C C . TRP A 1 293 ? 78.821 20.176 3.461 1.00 55.37 293 TRP A C 1
ATOM 2104 O O . TRP A 1 293 ? 79.218 21.265 3.032 1.00 54.36 293 TRP A O 1
ATOM 2115 N N . GLY A 1 294 ? 79.229 19.639 4.604 1.00 55.06 294 GLY A N 1
ATOM 2116 C CA . GLY A 1 294 ? 80.167 20.292 5.528 1.00 54.95 294 GLY A CA 1
ATOM 2117 C C . GLY A 1 294 ? 80.422 19.454 6.788 1.00 54.98 294 GLY A C 1
ATOM 2118 O O . GLY A 1 294 ? 79.979 18.307 6.891 1.00 52.43 294 GLY A O 1
ATOM 2119 N N . MET A 1 295 ? 81.155 20.045 7.738 1.00 55.19 295 MET A N 1
ATOM 2120 C CA . MET A 1 295 ? 81.494 19.402 9.007 1.00 56.23 295 MET A CA 1
ATOM 2121 C C . MET A 1 295 ? 81.467 20.421 10.146 1.00 55.90 295 MET A C 1
ATOM 2122 O O . MET A 1 295 ? 81.796 21.588 9.938 1.00 55.60 295 MET A O 1
ATOM 2127 N N . ILE A 1 296 ? 81.043 19.970 11.323 1.00 54.89 296 ILE A N 1
ATOM 2128 C CA . ILE A 1 296 ? 81.273 20.666 12.578 1.00 54.18 296 ILE A CA 1
ATOM 2129 C C . ILE A 1 296 ? 82.559 20.091 13.123 1.00 53.15 296 ILE A C 1
ATOM 2130 O O . ILE A 1 296 ? 82.652 18.901 13.378 1.00 52.65 296 ILE A O 1
ATOM 2135 N N . SER A 1 297 ? 83.581 20.937 13.202 1.00 53.52 297 SER A N 1
ATOM 2136 C CA . SER A 1 297 ? 84.910 20.541 13.643 1.00 53.20 297 SER A CA 1
ATOM 2137 C C . SER A 1 297 ? 85.213 21.218 14.987 1.00 53.21 297 SER A C 1
ATOM 2138 O O . SER A 1 297 ? 85.129 22.440 15.104 1.00 52.44 297 SER A O 1
ATOM 2141 N N . CYS A 1 298 ? 85.563 20.399 15.973 1.00 53.37 298 CYS A N 1
ATOM 2142 C CA . CYS A 1 298 ? 85.736 20.794 17.355 1.00 52.93 298 CYS A CA 1
ATOM 2143 C C . CYS A 1 298 ? 87.203 20.527 17.782 1.00 52.73 298 CYS A C 1
ATOM 2144 O O . CYS A 1 298 ? 87.666 19.418 17.741 1.00 51.86 298 CYS A O 1
ATOM 2147 N N . HIS A 1 299 ? 87.920 21.564 18.203 1.00 53.51 299 HIS A N 1
ATOM 2148 C CA . HIS A 1 299 ? 89.309 21.413 18.611 1.00 53.13 299 HIS A CA 1
ATOM 2149 C C . HIS A 1 299 ? 89.503 21.848 20.069 1.00 52.84 299 HIS A C 1
ATOM 2150 O O . HIS A 1 299 ? 88.828 22.756 20.561 1.00 50.70 299 HIS A O 1
ATOM 2157 N N . ASN A 1 300 ? 90.428 21.169 20.732 1.00 52.76 300 ASN A N 1
ATOM 2158 C CA . ASN A 1 300 ? 90.845 21.530 22.056 1.00 52.89 300 ASN A CA 1
ATOM 2159 C C . ASN A 1 300 ? 92.374 21.582 22.100 1.00 53.20 300 ASN A C 1
ATOM 2160 O O . ASN A 1 300 ? 93.054 20.813 21.432 1.00 53.08 300 ASN A O 1
ATOM 2165 N N . LEU A 1 301 ? 92.906 22.493 22.889 1.00 52.93 301 LEU A N 1
ATOM 2166 C CA . LEU A 1 301 ? 94.346 22.613 23.019 1.00 53.54 301 LEU A CA 1
ATOM 2167 C C . LEU A 1 301 ? 94.959 21.377 23.624 1.00 53.86 301 LEU A C 1
ATOM 2168 O O . LEU A 1 301 ? 96.010 20.908 23.165 1.00 55.21 301 LEU A O 1
ATOM 2173 N N . THR A 1 302 ? 94.312 20.840 24.659 1.00 53.29 302 THR A N 1
ATOM 2174 C CA . THR A 1 302 ? 94.894 19.739 25.438 1.00 52.89 302 THR A CA 1
ATOM 2175 C C . THR A 1 302 ? 94.002 18.506 25.227 1.00 52.18 302 THR A C 1
ATOM 2176 O O . THR A 1 302 ? 92.835 18.649 24.879 1.00 51.94 302 THR A O 1
ATOM 2180 N N . PRO A 1 303 ? 94.535 17.291 25.414 1.00 52.21 303 PRO A N 1
ATOM 2181 C CA . PRO A 1 303 ? 93.683 16.100 25.271 1.00 52.81 303 PRO A CA 1
ATOM 2182 C C . PRO A 1 303 ? 92.340 16.140 26.019 1.00 53.25 303 PRO A C 1
ATOM 2183 O O . PRO A 1 303 ? 92.292 16.533 27.142 1.00 53.08 303 PRO A O 1
ATOM 2187 N N . ARG A 1 304 ? 91.261 15.653 25.423 1.00 55.86 304 ARG A N 1
ATOM 2188 C CA . ARG A 1 304 ? 89.968 15.688 26.082 1.00 56.23 304 ARG A CA 1
ATOM 2189 C C . ARG A 1 304 ? 88.919 14.758 25.473 1.00 56.70 304 ARG A C 1
ATOM 2190 O O . ARG A 1 304 ? 88.721 14.773 24.235 1.00 56.75 304 ARG A O 1
ATOM 2198 N N . PHE A 1 305 ? 88.186 14.052 26.340 1.00 55.88 305 PHE A N 1
ATOM 2199 C CA . PHE A 1 305 ? 87.204 13.064 25.909 1.00 56.85 305 PHE A CA 1
ATOM 2200 C C . PHE A 1 305 ? 85.805 13.610 26.040 1.00 56.98 305 PHE A C 1
ATOM 2201 O O . PHE A 1 305 ? 85.512 14.384 26.936 1.00 58.33 305 PHE A O 1
ATOM 2209 N N . VAL A 1 306 ? 84.946 13.194 25.132 1.00 56.37 306 VAL A N 1
ATOM 2210 C CA . VAL A 1 306 ? 83.550 13.554 25.141 1.00 56.62 306 VAL A CA 1
ATOM 2211 C C . VAL A 1 306 ? 82.755 12.250 25.120 1.00 55.74 306 VAL A C 1
ATOM 2212 O O . VAL A 1 306 ? 83.013 11.364 24.272 1.00 55.79 306 VAL A O 1
ATOM 2216 N N . SER A 1 307 ? 81.845 12.074 26.080 1.00 54.81 307 SER A N 1
ATOM 2217 C CA . SER A 1 307 ? 81.148 10.755 26.230 1.00 55.07 307 SER A CA 1
ATOM 2218 C C . SER A 1 307 ? 80.247 10.419 25.050 1.00 54.12 307 SER A C 1
ATOM 2219 O O . SER A 1 307 ? 79.873 11.280 24.293 1.00 53.83 307 SER A O 1
ATOM 2222 N N . TYR A 1 308 ? 79.863 9.158 24.890 1.00 54.94 308 TYR A N 1
ATOM 2223 C CA . TYR A 1 308 ? 79.067 8.777 23.751 1.00 54.58 308 TYR A CA 1
ATOM 2224 C C . TYR A 1 308 ? 77.761 9.586 23.663 1.00 55.54 308 TYR A C 1
ATOM 2225 O O . TYR A 1 308 ? 77.329 9.980 22.560 1.00 53.91 308 TYR A O 1
ATOM 2234 N N . GLU A 1 309 ? 77.115 9.779 24.820 1.00 54.60 309 GLU A N 1
ATOM 2235 C CA . GLU A 1 309 ? 75.836 10.440 24.893 1.00 54.95 309 GLU A CA 1
ATOM 2236 C C . GLU A 1 309 ? 75.966 11.933 24.519 1.00 55.24 309 GLU A C 1
ATOM 2237 O O . GLU A 1 309 ? 75.076 12.470 23.866 1.00 55.50 309 GLU A O 1
ATOM 2243 N N . VAL A 1 310 ? 77.066 12.582 24.903 1.00 54.23 310 VAL A N 1
ATOM 2244 C CA . VAL A 1 310 ? 77.314 13.945 24.462 1.00 54.21 310 VAL A CA 1
ATOM 2245 C C . VAL A 1 310 ? 77.517 14.036 22.946 1.00 54.40 310 VAL A C 1
ATOM 2246 O O . VAL A 1 310 ? 77.032 14.987 22.308 1.00 53.87 310 VAL A O 1
ATOM 2250 N N . ARG A 1 311 ? 78.182 13.040 22.368 1.00 54.30 311 ARG A N 1
ATOM 2251 C CA . ARG A 1 311 ? 78.365 12.937 20.922 1.00 54.30 311 ARG A CA 1
ATOM 2252 C C . ARG A 1 311 ? 77.054 12.712 20.222 1.00 54.48 311 ARG A C 1
ATOM 2253 O O . ARG A 1 311 ? 76.834 13.313 19.166 1.00 56.29 311 ARG A O 1
ATOM 2261 N N . GLN A 1 312 ? 76.153 11.904 20.790 1.00 54.66 312 GLN A N 1
ATOM 2262 C CA . GLN A 1 312 ? 74.826 11.732 20.218 1.00 55.24 312 GLN A CA 1
ATOM 2263 C C . GLN A 1 312 ? 74.028 13.065 20.231 1.00 55.14 312 GLN A C 1
ATOM 2264 O O . GLN A 1 312 ? 73.165 13.282 19.358 1.00 53.10 312 GLN A O 1
ATOM 2270 N N . ALA A 1 313 ? 74.291 13.911 21.233 1.00 54.91 313 ALA A N 1
ATOM 2271 C CA . ALA A 1 313 ? 73.632 15.219 21.327 1.00 55.46 313 ALA A CA 1
ATOM 2272 C C . ALA A 1 313 ? 74.127 16.154 20.217 1.00 55.41 313 ALA A C 1
ATOM 2273 O O . ALA A 1 313 ? 73.331 16.750 19.543 1.00 56.99 313 ALA A O 1
ATOM 2275 N N . CYS A 1 314 ? 75.439 16.251 20.036 1.00 55.64 314 CYS A N 1
ATOM 2276 C CA . CYS A 1 314 ? 76.040 16.950 18.912 1.00 55.24 314 CYS A CA 1
ATOM 2277 C C . CYS A 1 314 ? 75.493 16.510 17.554 1.00 54.98 314 CYS A C 1
ATOM 2278 O O . CYS A 1 314 ? 75.349 17.340 16.654 1.00 56.26 314 CYS A O 1
ATOM 2281 N N . GLU A 1 315 ? 75.221 15.220 17.392 1.00 54.69 315 GLU A N 1
ATOM 2282 C CA . GLU A 1 315 ? 74.763 14.671 16.132 1.00 54.44 315 GLU A CA 1
ATOM 2283 C C . GLU A 1 315 ? 73.335 15.128 15.864 1.00 53.64 315 GLU A C 1
ATOM 2284 O O . GLU A 1 315 ? 72.995 15.483 14.740 0.50 51.61 315 GLU A O 1
ATOM 2290 N N . LEU A 1 316 ? 72.523 15.089 16.924 1.00 52.85 316 LEU A N 1
ATOM 2291 C CA . LEU A 1 316 ? 71.168 15.635 16.897 1.00 53.19 316 LEU A CA 1
ATOM 2292 C C . LEU A 1 316 ? 71.158 17.092 16.448 1.00 53.34 316 LEU A C 1
ATOM 2293 O O . LEU A 1 316 ? 70.373 17.477 15.557 1.00 54.16 316 LEU A O 1
ATOM 2298 N N . ILE A 1 317 ? 72.005 17.897 17.085 1.00 53.03 317 ILE A N 1
ATOM 2299 C CA . ILE A 1 317 ? 72.146 19.314 16.730 1.00 52.99 317 ILE A CA 1
ATOM 2300 C C . ILE A 1 317 ? 72.488 19.490 15.241 1.00 52.81 317 ILE A C 1
ATOM 2301 O O . ILE A 1 317 ? 71.913 20.351 14.541 1.00 52.59 317 ILE A O 1
ATOM 2306 N N . ALA A 1 318 ? 73.394 18.649 14.779 1.00 52.00 318 ALA A N 1
ATOM 2307 C CA . ALA A 1 318 ? 73.860 18.645 13.424 1.00 51.98 318 ALA A CA 1
ATOM 2308 C C . ALA A 1 318 ? 72.737 18.301 12.479 1.00 52.34 318 ALA A C 1
ATOM 2309 O O . ALA A 1 318 ? 72.601 18.936 11.421 1.00 52.13 318 ALA A O 1
ATOM 2311 N N . GLN A 1 319 ? 71.956 17.276 12.832 1.00 52.10 319 GLN A N 1
ATOM 2312 C CA . GLN A 1 319 ? 70.839 16.851 12.001 1.00 52.09 319 GLN A CA 1
ATOM 2313 C C . GLN A 1 319 ? 69.738 17.965 11.903 1.00 52.16 319 GLN A C 1
ATOM 2314 O O . GLN A 1 319 ? 69.128 18.141 10.839 1.00 53.88 319 GLN A O 1
ATOM 2320 N N . VAL A 1 320 ? 69.462 18.688 12.980 1.00 50.97 320 VAL A N 1
ATOM 2321 C CA . VAL A 1 320 ? 68.495 19.809 12.910 1.00 50.43 320 VAL A CA 1
ATOM 2322 C C . VAL A 1 320 ? 69.026 20.966 12.071 1.00 51.05 320 VAL A C 1
ATOM 2323 O O . VAL A 1 320 ? 68.250 21.622 11.313 1.00 49.69 320 VAL A O 1
ATOM 2327 N N . LEU A 1 321 ? 70.326 21.252 12.244 1.00 51.83 321 LEU A N 1
ATOM 2328 C CA . LEU A 1 321 ? 71.039 22.234 11.416 1.00 52.38 321 LEU A CA 1
ATOM 2329 C C . LEU A 1 321 ? 70.883 21.812 9.948 1.00 53.81 321 LEU A C 1
ATOM 2330 O O . LEU A 1 321 ? 70.506 22.617 9.093 1.00 54.66 321 LEU A O 1
ATOM 2335 N N . THR A 1 322 ? 71.163 20.550 9.665 1.00 53.44 322 THR A N 1
ATOM 2336 C CA . THR A 1 322 ? 71.041 20.008 8.312 1.00 54.00 322 THR A CA 1
ATOM 2337 C C . THR A 1 322 ? 69.677 20.295 7.693 1.00 54.60 322 THR A C 1
ATOM 2338 O O . THR A 1 322 ? 69.593 20.799 6.572 1.00 55.56 322 THR A O 1
ATOM 2342 N N . TRP A 1 323 ? 68.604 20.022 8.419 1.00 55.28 323 TRP A N 1
ATOM 2343 C CA . TRP A 1 323 ? 67.261 20.375 7.941 1.00 55.40 323 TRP A CA 1
ATOM 2344 C C . TRP A 1 323 ? 67.088 21.878 7.660 1.00 56.11 323 TRP A C 1
ATOM 2345 O O . TRP A 1 323 ? 66.463 22.271 6.658 1.00 56.05 323 TRP A O 1
ATOM 2356 N N . GLN A 1 324 ? 67.617 22.719 8.547 1.00 55.25 324 GLN A N 1
ATOM 2357 C CA . GLN A 1 324 ? 67.447 24.149 8.398 1.00 55.15 324 GLN A CA 1
ATOM 2358 C C . GLN A 1 324 ? 68.259 24.742 7.244 1.00 55.20 324 GLN A C 1
ATOM 2359 O O . GLN A 1 324 ? 67.836 25.716 6.616 1.00 54.83 324 GLN A O 1
ATOM 2365 N N . ILE A 1 325 ? 69.421 24.178 6.975 1.00 55.64 325 ILE A N 1
ATOM 2366 C CA . ILE A 1 325 ? 70.197 24.542 5.788 1.00 55.93 325 ILE A CA 1
ATOM 2367 C C . ILE A 1 325 ? 69.318 24.452 4.550 1.00 56.67 325 ILE A C 1
ATOM 2368 O O . ILE A 1 325 ? 69.249 25.400 3.758 1.00 57.22 325 ILE A O 1
ATOM 2373 N N . GLY A 1 326 ? 68.630 23.319 4.421 1.00 57.03 326 GLY A N 1
ATOM 2374 C CA . GLY A 1 326 ? 67.702 23.073 3.340 1.00 57.64 326 GLY A CA 1
ATOM 2375 C C . GLY A 1 326 ? 66.554 24.064 3.310 1.00 58.24 326 GLY A C 1
ATOM 2376 O O . GLY A 1 326 ? 66.252 24.625 2.248 1.00 58.57 326 GLY A O 1
ATOM 2377 N N . VAL A 1 327 ? 65.926 24.297 4.466 1.00 58.87 327 VAL A N 1
ATOM 2378 C CA . VAL A 1 327 ? 64.821 25.272 4.563 1.00 59.55 327 VAL A CA 1
ATOM 2379 C C . VAL A 1 327 ? 65.288 26.634 4.067 1.00 60.45 327 VAL A C 1
ATOM 2380 O O . VAL A 1 327 ? 64.551 27.327 3.345 1.00 61.15 327 VAL A O 1
ATOM 2384 N N . LEU A 1 328 ? 66.507 27.015 4.437 1.00 61.40 328 LEU A N 1
ATOM 2385 C CA . LEU A 1 328 ? 67.065 28.307 4.034 1.00 62.54 328 LEU A CA 1
ATOM 2386 C C . LEU A 1 328 ? 67.409 28.364 2.539 1.00 63.92 328 LEU A C 1
ATOM 2387 O O . LEU A 1 328 ? 67.061 29.330 1.870 1.00 64.09 328 LEU A O 1
ATOM 2392 N N . GLU A 1 329 ? 68.079 27.333 2.029 1.00 66.21 329 GLU A N 1
ATOM 2393 C CA . GLU A 1 329 ? 68.366 27.197 0.593 1.00 67.95 329 GLU A CA 1
ATOM 2394 C C . GLU A 1 329 ? 67.062 27.344 -0.201 1.00 69.25 329 GLU A C 1
ATOM 2395 O O . GLU A 1 329 ? 66.934 28.259 -1.036 1.00 69.70 329 GLU A O 1
ATOM 2401 N N . GLU A 1 330 ? 66.065 26.510 0.099 1.00 70.74 330 GLU A N 1
ATOM 2402 C CA . GLU A 1 330 ? 64.779 26.600 -0.617 1.00 71.52 330 GLU A CA 1
ATOM 2403 C C . GLU A 1 330 ? 64.117 27.996 -0.536 1.00 72.26 330 GLU A C 1
ATOM 2404 O O . GLU A 1 330 ? 63.559 28.464 -1.527 1.00 72.58 330 GLU A O 1
ATOM 2410 N N . ALA A 1 331 ? 64.184 28.659 0.619 1.00 73.21 331 ALA A N 1
ATOM 2411 C CA . ALA A 1 331 ? 63.552 29.987 0.785 1.00 74.01 331 ALA A CA 1
ATOM 2412 C C . ALA A 1 331 ? 64.094 31.032 -0.211 1.00 74.96 331 ALA A C 1
ATOM 2413 O O . ALA A 1 331 ? 63.375 31.962 -0.610 1.00 75.48 331 ALA A O 1
ATOM 2415 N N . GLU A 1 332 ? 65.358 30.887 -0.607 1.00 76.00 332 GLU A N 1
ATOM 2416 C CA . GLU A 1 332 ? 65.973 31.783 -1.599 1.00 76.71 332 GLU A CA 1
ATOM 2417 C C . GLU A 1 332 ? 65.443 31.521 -3.012 1.00 76.77 332 GLU A C 1
ATOM 2418 O O . GLU A 1 332 ? 65.105 32.462 -3.739 1.00 77.09 332 GLU A O 1
ATOM 2424 N N . ILE A 1 333 ? 65.350 30.247 -3.389 1.00 76.93 333 ILE A N 1
ATOM 2425 C CA . ILE A 1 333 ? 64.924 29.874 -4.741 1.00 77.01 333 ILE A CA 1
ATOM 2426 C C . ILE A 1 333 ? 63.391 29.903 -4.867 1.00 76.92 333 ILE A C 1
ATOM 2427 O O . ILE A 1 333 ? 62.783 30.975 -4.995 1.00 76.16 333 ILE A O 1
ATOM 2432 N N . GLU B 1 27 ? 30.251 32.931 26.256 1.00 71.75 27 GLU B N 1
ATOM 2433 C CA . GLU B 1 27 ? 30.941 32.250 25.121 1.00 71.71 27 GLU B CA 1
ATOM 2434 C C . GLU B 1 27 ? 32.293 31.655 25.544 1.00 71.49 27 GLU B C 1
ATOM 2435 O O . GLU B 1 27 ? 33.016 32.227 26.368 1.00 71.21 27 GLU B O 1
ATOM 2441 N N . CYS B 1 28 ? 32.609 30.504 24.949 1.00 71.31 28 CYS B N 1
ATOM 2442 C CA . CYS B 1 28 ? 33.862 29.781 25.180 1.00 71.15 28 CYS B CA 1
ATOM 2443 C C . CYS B 1 28 ? 35.070 30.683 25.020 1.00 70.81 28 CYS B C 1
ATOM 2444 O O . CYS B 1 28 ? 35.900 30.794 25.930 1.00 70.98 28 CYS B O 1
ATOM 2447 N N . ASP B 1 29 ? 35.136 31.337 23.857 1.00 70.29 29 ASP B N 1
ATOM 2448 C CA . ASP B 1 29 ? 36.300 32.110 23.432 1.00 69.80 29 ASP B CA 1
ATOM 2449 C C . ASP B 1 29 ? 36.447 33.463 24.147 1.00 69.30 29 ASP B C 1
ATOM 2450 O O . ASP B 1 29 ? 37.488 34.111 24.014 1.00 69.12 29 ASP B O 1
ATOM 2455 N N . ARG B 1 30 ? 35.435 33.868 24.926 1.00 68.79 30 ARG B N 1
ATOM 2456 C CA . ARG B 1 30 ? 35.433 35.175 25.614 1.00 68.40 30 ARG B CA 1
ATOM 2457 C C . ARG B 1 30 ? 35.940 35.166 27.060 1.00 67.62 30 ARG B C 1
ATOM 2458 O O . ARG B 1 30 ? 36.307 36.209 27.593 1.00 67.92 30 ARG B O 1
ATOM 2466 N N . GLU B 1 31 ? 35.949 34.008 27.706 1.00 66.51 31 GLU B N 1
ATOM 2467 C CA . GLU B 1 31 ? 36.442 33.907 29.083 1.00 65.59 31 GLU B CA 1
ATOM 2468 C C . GLU B 1 31 ? 37.927 34.317 29.218 1.00 64.44 31 GLU B C 1
ATOM 2469 O O . GLU B 1 31 ? 38.763 33.715 28.581 1.00 64.41 31 GLU B O 1
ATOM 2475 N N . PRO B 1 32 ? 38.243 35.359 30.028 1.00 63.41 32 PRO B N 1
ATOM 2476 C CA . PRO B 1 32 ? 39.635 35.774 30.289 1.00 62.10 32 PRO B CA 1
ATOM 2477 C C . PRO B 1 32 ? 40.451 34.807 31.175 1.00 60.99 32 PRO B C 1
ATOM 2478 O O . PRO B 1 32 ? 40.747 35.083 32.370 1.00 60.59 32 PRO B O 1
ATOM 2482 N N . ILE B 1 33 ? 40.870 33.703 30.561 1.00 59.18 33 ILE B N 1
ATOM 2483 C CA . ILE B 1 33 ? 41.480 32.600 31.313 1.00 57.95 33 ILE B CA 1
ATOM 2484 C C . ILE B 1 33 ? 42.837 32.978 31.910 1.00 56.81 33 ILE B C 1
ATOM 2485 O O . ILE B 1 33 ? 43.349 32.272 32.764 1.00 56.41 33 ILE B O 1
ATOM 2490 N N . HIS B 1 34 ? 43.391 34.114 31.492 1.00 55.60 34 HIS B N 1
ATOM 2491 C CA . HIS B 1 34 ? 44.730 34.515 31.910 1.00 54.94 34 HIS B CA 1
ATOM 2492 C C . HIS B 1 34 ? 44.770 35.369 33.152 1.00 53.94 34 HIS B C 1
ATOM 2493 O O . HIS B 1 34 ? 45.849 35.612 33.694 1.00 52.46 34 HIS B O 1
ATOM 2500 N N . ILE B 1 35 ? 43.601 35.844 33.576 1.00 53.54 35 ILE B N 1
ATOM 2501 C CA . ILE B 1 35 ? 43.463 36.643 34.805 1.00 53.12 35 ILE B CA 1
ATOM 2502 C C . ILE B 1 35 ? 42.387 36.080 35.779 1.00 52.56 35 ILE B C 1
ATOM 2503 O O . ILE B 1 35 ? 41.448 36.770 36.150 1.00 52.32 35 ILE B O 1
ATOM 2508 N N . PRO B 1 36 ? 42.560 34.838 36.245 1.00 52.51 36 PRO B N 1
ATOM 2509 C CA . PRO B 1 36 ? 41.592 34.284 37.190 1.00 52.82 36 PRO B CA 1
ATOM 2510 C C . PRO B 1 36 ? 41.847 34.752 38.638 1.00 52.96 36 PRO B C 1
ATOM 2511 O O . PRO B 1 36 ? 40.977 34.577 39.505 1.00 51.71 36 PRO B O 1
ATOM 2515 N N . GLY B 1 37 ? 43.022 35.341 38.906 1.00 53.42 37 GLY B N 1
ATOM 2516 C CA . GLY B 1 37 ? 43.317 35.819 40.265 1.00 53.48 37 GLY B CA 1
ATOM 2517 C C . GLY B 1 37 ? 43.314 34.690 41.294 1.00 53.42 37 GLY B C 1
ATOM 2518 O O . GLY B 1 37 ? 42.914 34.891 42.439 1.00 53.26 37 GLY B O 1
ATOM 2519 N N . ALA B 1 38 ? 43.775 33.507 40.887 1.00 53.96 38 ALA B N 1
ATOM 2520 C CA . ALA B 1 38 ? 43.888 32.324 41.780 1.00 54.18 38 ALA B CA 1
ATOM 2521 C C . ALA B 1 38 ? 44.822 31.291 41.146 1.00 53.99 38 ALA B C 1
ATOM 2522 O O . ALA B 1 38 ? 44.917 31.249 39.937 1.00 53.41 38 ALA B O 1
ATOM 2524 N N . ILE B 1 39 ? 45.496 30.475 41.963 1.00 54.34 39 ILE B N 1
ATOM 2525 C CA . ILE B 1 39 ? 46.359 29.394 41.481 1.00 54.56 39 ILE B CA 1
ATOM 2526 C C . ILE B 1 39 ? 45.858 27.985 41.867 1.00 54.87 39 ILE B C 1
ATOM 2527 O O . ILE B 1 39 ? 44.885 27.814 42.612 1.00 55.18 39 ILE B O 1
ATOM 2532 N N . GLN B 1 40 ? 46.546 26.980 41.351 1.00 54.68 40 GLN B N 1
ATOM 2533 C CA . GLN B 1 40 ? 46.350 25.594 41.776 1.00 54.69 40 GLN B CA 1
ATOM 2534 C C . GLN B 1 40 ? 47.196 25.396 43.032 1.00 54.92 40 GLN B C 1
ATOM 2535 O O . GLN B 1 40 ? 48.368 25.782 43.040 1.00 54.51 40 GLN B O 1
ATOM 2541 N N . PRO B 1 41 ? 46.586 24.859 44.129 1.00 55.22 41 PRO B N 1
ATOM 2542 C CA . PRO B 1 41 ? 47.254 24.905 45.436 1.00 55.03 41 PRO B CA 1
ATOM 2543 C C . PRO B 1 41 ? 48.345 23.841 45.699 1.00 55.05 41 PRO B C 1
ATOM 2544 O O . PRO B 1 41 ? 48.828 23.750 46.821 1.00 55.46 41 PRO B O 1
ATOM 2548 N N . HIS B 1 42 ? 48.764 23.074 44.693 1.00 54.69 42 HIS B N 1
ATOM 2549 C CA . HIS B 1 42 ? 49.927 22.192 44.881 1.00 54.46 42 HIS B CA 1
ATOM 2550 C C . HIS B 1 42 ? 51.254 22.950 44.982 1.00 54.12 42 HIS B C 1
ATOM 2551 O O . HIS B 1 42 ? 52.280 22.383 45.320 1.00 54.52 42 HIS B O 1
ATOM 2558 N N . GLY B 1 43 ? 51.224 24.245 44.698 1.00 54.55 43 GLY B N 1
ATOM 2559 C CA . GLY B 1 43 ? 52.405 25.108 44.809 1.00 54.10 43 GLY B CA 1
ATOM 2560 C C . GLY B 1 43 ? 52.041 26.447 45.435 1.00 53.84 43 GLY B C 1
ATOM 2561 O O . GLY B 1 43 ? 50.895 26.658 45.847 1.00 53.85 43 GLY B O 1
ATOM 2562 N N . TYR B 1 44 ? 53.016 27.352 45.466 1.00 53.39 44 TYR B N 1
ATOM 2563 C CA . TYR B 1 44 ? 52.874 28.644 46.083 1.00 53.91 44 TYR B CA 1
ATOM 2564 C C . TYR B 1 44 ? 53.337 29.762 45.113 1.00 54.03 44 TYR B C 1
ATOM 2565 O O . TYR B 1 44 ? 54.340 29.595 44.429 1.00 54.58 44 TYR B O 1
ATOM 2574 N N . LEU B 1 45 ? 52.611 30.885 45.074 1.00 53.30 45 LEU B N 1
ATOM 2575 C CA . LEU B 1 45 ? 52.977 32.028 44.222 1.00 53.40 45 LEU B CA 1
ATOM 2576 C C . LEU B 1 45 ? 53.234 33.287 45.022 1.00 52.79 45 LEU B C 1
ATOM 2577 O O . LEU B 1 45 ? 52.467 33.643 45.930 1.00 53.40 45 LEU B O 1
ATOM 2582 N N . PHE B 1 46 ? 54.344 33.926 44.689 1.00 52.74 46 PHE B N 1
ATOM 2583 C CA . PHE B 1 46 ? 54.723 35.220 45.210 1.00 53.24 46 PHE B CA 1
ATOM 2584 C C . PHE B 1 46 ? 54.897 36.158 44.035 1.00 53.17 46 PHE B C 1
ATOM 2585 O O . PHE B 1 46 ? 55.551 35.807 43.060 1.00 51.35 46 PHE B O 1
ATOM 2593 N N . VAL B 1 47 ? 54.293 37.343 44.116 1.00 54.07 47 VAL B N 1
ATOM 2594 C CA . VAL B 1 47 ? 54.638 38.427 43.220 1.00 54.17 47 VAL B CA 1
ATOM 2595 C C . VAL B 1 47 ? 55.578 39.309 44.021 1.00 54.85 47 VAL B C 1
ATOM 2596 O O . VAL B 1 47 ? 55.301 39.596 45.199 1.00 54.29 47 VAL B O 1
ATOM 2600 N N . VAL B 1 48 ? 56.709 39.666 43.405 1.00 55.63 48 VAL B N 1
ATOM 2601 C CA . VAL B 1 48 ? 57.738 40.446 44.045 1.00 57.11 48 VAL B CA 1
ATOM 2602 C C . VAL B 1 48 ? 58.127 41.571 43.132 1.00 60.23 48 VAL B C 1
ATOM 2603 O O . VAL B 1 48 ? 57.884 41.527 41.933 1.00 60.35 48 VAL B O 1
ATOM 2607 N N . SER B 1 49 ? 58.712 42.599 43.725 1.00 63.83 49 SER B N 1
ATOM 2608 C CA . SER B 1 49 ? 59.230 43.721 42.976 1.00 67.20 49 SER B CA 1
ATOM 2609 C C . SER B 1 49 ? 60.539 43.410 42.264 1.00 68.63 49 SER B C 1
ATOM 2610 O O . SER B 1 49 ? 61.341 42.582 42.718 1.00 68.93 49 SER B O 1
ATOM 2613 N N . GLU B 1 50 ? 60.728 44.121 41.151 1.00 70.66 50 GLU B N 1
ATOM 2614 C CA . GLU B 1 50 ? 61.933 44.072 40.321 1.00 70.81 50 GLU B CA 1
ATOM 2615 C C . GLU B 1 50 ? 63.172 44.593 41.087 1.00 71.37 50 GLU B C 1
ATOM 2616 O O . GLU B 1 50 ? 64.314 44.176 40.841 1.00 71.84 50 GLU B O 1
ATOM 2622 N N . THR B 1 51 ? 62.915 45.509 42.018 1.00 71.56 51 THR B N 1
ATOM 2623 C CA . THR B 1 51 ? 63.940 46.274 42.733 1.00 71.19 51 THR B CA 1
ATOM 2624 C C . THR B 1 51 ? 64.645 45.469 43.860 1.00 71.05 51 THR B C 1
ATOM 2625 O O . THR B 1 51 ? 65.745 44.927 43.664 1.00 71.57 51 THR B O 1
ATOM 2629 N N . ASP B 1 52 ? 64.002 45.380 45.026 1.00 70.10 52 ASP B N 1
ATOM 2630 C CA . ASP B 1 52 ? 64.612 44.760 46.229 1.00 69.09 52 ASP B CA 1
ATOM 2631 C C . ASP B 1 52 ? 63.876 43.475 46.660 1.00 67.74 52 ASP B C 1
ATOM 2632 O O . ASP B 1 52 ? 64.075 42.967 47.771 1.00 67.28 52 ASP B O 1
ATOM 2637 N N . LEU B 1 53 ? 63.017 42.978 45.771 1.00 65.73 53 LEU B N 1
ATOM 2638 C CA . LEU B 1 53 ? 62.301 41.724 45.965 1.00 64.44 53 LEU B CA 1
ATOM 2639 C C . LEU B 1 53 ? 61.422 41.730 47.201 1.00 62.68 53 LEU B C 1
ATOM 2640 O O . LEU B 1 53 ? 61.401 40.775 47.952 1.00 62.56 53 LEU B O 1
ATOM 2645 N N . ARG B 1 54 ? 60.669 42.806 47.395 1.00 61.11 54 ARG B N 1
ATOM 2646 C CA . ARG B 1 54 ? 59.679 42.849 48.478 1.00 59.56 54 ARG B CA 1
ATOM 2647 C C . ARG B 1 54 ? 58.377 42.243 47.968 1.00 57.64 54 ARG B C 1
ATOM 2648 O O . ARG B 1 54 ? 58.031 42.394 46.802 1.00 57.28 54 ARG B O 1
ATOM 2656 N N . ILE B 1 55 ? 57.692 41.502 48.827 1.00 55.54 55 ILE B N 1
ATOM 2657 C CA . ILE B 1 55 ? 56.484 40.790 48.440 1.00 54.63 55 ILE B CA 1
ATOM 2658 C C . ILE B 1 55 ? 55.350 41.793 48.165 1.00 53.70 55 ILE B C 1
ATOM 2659 O O . ILE B 1 55 ? 54.994 42.628 49.026 1.00 52.26 55 ILE B O 1
ATOM 2664 N N . ALA B 1 56 ? 54.810 41.712 46.960 1.00 52.78 56 ALA B N 1
ATOM 2665 C CA . ALA B 1 56 ? 53.711 42.571 46.543 1.00 52.53 56 ALA B CA 1
ATOM 2666 C C . ALA B 1 56 ? 52.389 41.779 46.581 1.00 52.29 56 ALA B C 1
ATOM 2667 O O . ALA B 1 56 ? 51.315 42.372 46.766 1.00 51.12 56 ALA B O 1
ATOM 2669 N N . SER B 1 57 ? 52.462 40.450 46.450 1.00 51.41 57 SER B N 1
ATOM 2670 C CA . SER B 1 57 ? 51.267 39.607 46.521 1.00 52.02 57 SER B CA 1
ATOM 2671 C C . SER B 1 57 ? 51.676 38.148 46.747 1.00 52.24 57 SER B C 1
ATOM 2672 O O . SER B 1 57 ? 52.766 37.751 46.375 1.00 52.69 57 SER B O 1
ATOM 2675 N N . VAL B 1 58 ? 50.823 37.389 47.426 1.00 52.31 58 VAL B N 1
ATOM 2676 C CA . VAL B 1 58 ? 50.997 35.968 47.575 1.00 52.35 58 VAL B CA 1
ATOM 2677 C C . VAL B 1 58 ? 49.680 35.256 47.343 1.00 52.45 58 VAL B C 1
ATOM 2678 O O . VAL B 1 58 ? 48.595 35.848 47.470 1.00 52.26 58 VAL B O 1
ATOM 2682 N N . SER B 1 59 ? 49.786 33.979 46.985 1.00 52.26 59 SER B N 1
ATOM 2683 C CA . SER B 1 59 ? 48.659 33.076 47.019 1.00 52.53 59 SER B CA 1
ATOM 2684 C C . SER B 1 59 ? 48.241 32.849 48.487 1.00 53.09 59 SER B C 1
ATOM 2685 O O . SER B 1 59 ? 49.093 32.747 49.385 1.00 52.88 59 SER B O 1
ATOM 2688 N N . ALA B 1 60 ? 46.929 32.799 48.714 1.00 53.15 60 ALA B N 1
ATOM 2689 C CA . ALA B 1 60 ? 46.349 32.711 50.054 1.00 53.72 60 ALA B CA 1
ATOM 2690 C C . ALA B 1 60 ? 46.909 31.519 50.858 1.00 54.08 60 ALA B C 1
ATOM 2691 O O . ALA B 1 60 ? 47.084 31.606 52.073 1.00 54.32 60 ALA B O 1
ATOM 2693 N N . ASN B 1 61 ? 47.223 30.426 50.165 1.00 54.98 61 ASN B N 1
ATOM 2694 C CA . ASN B 1 61 ? 47.783 29.226 50.812 1.00 54.69 61 ASN B CA 1
ATOM 2695 C C . ASN B 1 61 ? 49.198 29.388 51.370 1.00 54.67 61 ASN B C 1
ATOM 2696 O O . ASN B 1 61 ? 49.668 28.519 52.129 1.00 54.71 61 ASN B O 1
ATOM 2701 N N . VAL B 1 62 ? 49.880 30.485 51.030 1.00 54.64 62 VAL B N 1
ATOM 2702 C CA . VAL B 1 62 ? 51.188 30.768 51.625 1.00 55.05 62 VAL B CA 1
ATOM 2703 C C . VAL B 1 62 ? 51.067 30.932 53.160 1.00 56.40 62 VAL B C 1
ATOM 2704 O O . VAL B 1 62 ? 52.048 30.741 53.889 1.00 55.64 62 VAL B O 1
ATOM 2708 N N . GLU B 1 63 ? 49.862 31.290 53.638 1.00 57.51 63 GLU B N 1
ATOM 2709 C CA . GLU B 1 63 ? 49.568 31.312 55.076 1.00 57.92 63 GLU B CA 1
ATOM 2710 C C . GLU B 1 63 ? 49.804 29.924 55.714 1.00 58.44 63 GLU B C 1
ATOM 2711 O O . GLU B 1 63 ? 50.188 29.834 56.878 1.00 58.90 63 GLU B O 1
ATOM 2717 N N . ASP B 1 64 ? 49.595 28.847 54.960 1.00 59.21 64 ASP B N 1
ATOM 2718 C CA . ASP B 1 64 ? 49.851 27.487 55.478 1.00 59.71 64 ASP B CA 1
ATOM 2719 C C . ASP B 1 64 ? 51.357 27.187 55.496 1.00 59.67 64 ASP B C 1
ATOM 2720 O O . ASP B 1 64 ? 51.850 26.539 56.405 1.00 59.65 64 ASP B O 1
ATOM 2725 N N . LEU B 1 65 ? 52.080 27.668 54.495 1.00 59.14 65 LEU B N 1
ATOM 2726 C CA . LEU B 1 65 ? 53.530 27.514 54.457 1.00 59.22 65 LEU B CA 1
ATOM 2727 C C . LEU B 1 65 ? 54.236 28.312 55.583 1.00 59.35 65 LEU B C 1
ATOM 2728 O O . LEU B 1 65 ? 55.014 27.747 56.342 1.00 58.94 65 LEU B O 1
ATOM 2733 N N . LEU B 1 66 ? 53.946 29.608 55.691 1.00 59.25 66 LEU B N 1
ATOM 2734 C CA . LEU B 1 66 ? 54.740 30.526 56.528 1.00 60.01 66 LEU B CA 1
ATOM 2735 C C . LEU B 1 66 ? 54.100 30.833 57.901 1.00 60.57 66 LEU B C 1
ATOM 2736 O O . LEU B 1 66 ? 54.734 31.448 58.766 1.00 60.47 66 LEU B O 1
ATOM 2741 N N . ARG B 1 67 ? 52.854 30.382 58.067 1.00 61.52 67 ARG B N 1
ATOM 2742 C CA . ARG B 1 67 ? 52.012 30.591 59.259 1.00 62.14 67 ARG B CA 1
ATOM 2743 C C . ARG B 1 67 ? 51.866 32.054 59.702 1.00 62.54 67 ARG B C 1
ATOM 2744 O O . ARG B 1 67 ? 51.828 32.368 60.899 1.00 62.66 67 ARG B O 1
ATOM 2752 N N . GLN B 1 68 ? 51.748 32.933 58.701 1.00 62.17 68 GLN B N 1
ATOM 2753 C CA . GLN B 1 68 ? 51.400 34.330 58.891 1.00 62.26 68 GLN B CA 1
ATOM 2754 C C . GLN B 1 68 ? 50.331 34.697 57.858 1.00 61.19 68 GLN B C 1
ATOM 2755 O O . GLN B 1 68 ? 50.242 34.068 56.794 1.00 60.80 68 GLN B O 1
ATOM 2761 N N . PRO B 1 69 ? 49.529 35.726 58.151 1.00 60.27 69 PRO B N 1
ATOM 2762 C CA . PRO B 1 69 ? 48.580 36.099 57.116 1.00 59.81 69 PRO B CA 1
ATOM 2763 C C . PRO B 1 69 ? 49.268 36.858 55.970 1.00 58.72 69 PRO B C 1
ATOM 2764 O O . PRO B 1 69 ? 50.340 37.456 56.142 1.00 57.86 69 PRO B O 1
ATOM 2768 N N . PRO B 1 70 ? 48.661 36.807 54.788 1.00 58.59 70 PRO B N 1
ATOM 2769 C CA . PRO B 1 70 ? 49.167 37.552 53.627 1.00 57.69 70 PRO B CA 1
ATOM 2770 C C . PRO B 1 70 ? 49.523 39.014 53.944 1.00 56.76 70 PRO B C 1
ATOM 2771 O O . PRO B 1 70 ? 50.594 39.465 53.549 1.00 56.64 70 PRO B O 1
ATOM 2775 N N . ALA B 1 71 ? 48.667 39.727 54.681 1.00 56.08 71 ALA B N 1
ATOM 2776 C CA . ALA B 1 71 ? 48.895 41.157 54.981 1.00 56.10 71 ALA B CA 1
ATOM 2777 C C . ALA B 1 71 ? 50.215 41.445 55.728 1.00 55.83 71 ALA B C 1
ATOM 2778 O O . ALA B 1 71 ? 50.880 42.469 55.493 1.00 56.14 71 ALA B O 1
ATOM 2780 N N . SER B 1 72 ? 50.575 40.553 56.643 1.00 55.60 72 SER B N 1
ATOM 2781 C CA . SER B 1 72 ? 51.863 40.614 57.340 1.00 55.52 72 SER B CA 1
ATOM 2782 C C . SER B 1 72 ? 53.060 40.371 56.396 1.00 55.23 72 SER B C 1
ATOM 2783 O O . SER B 1 72 ? 54.181 40.820 56.676 1.00 54.90 72 SER B O 1
ATOM 2786 N N . LEU B 1 73 ? 52.828 39.624 55.312 1.00 54.40 73 LEU B N 1
ATOM 2787 C CA . LEU B 1 73 ? 53.870 39.371 54.320 1.00 54.01 73 LEU B CA 1
ATOM 2788 C C . LEU B 1 73 ? 54.138 40.554 53.386 1.00 53.98 73 LEU B C 1
ATOM 2789 O O . LEU B 1 73 ? 55.251 40.702 52.870 1.00 53.26 73 LEU B O 1
ATOM 2794 N N . LEU B 1 74 ? 53.135 41.406 53.182 1.00 53.40 74 LEU B N 1
ATOM 2795 C CA . LEU B 1 74 ? 53.249 42.470 52.183 1.00 53.63 74 LEU B CA 1
ATOM 2796 C C . LEU B 1 74 ? 54.366 43.478 52.528 1.00 53.16 74 LEU B C 1
ATOM 2797 O O . LEU B 1 74 ? 54.503 43.923 53.665 1.00 52.27 74 LEU B O 1
ATOM 2802 N N . ASN B 1 75 ? 55.166 43.802 51.520 1.00 53.14 75 ASN B N 1
ATOM 2803 C CA . ASN B 1 75 ? 56.334 44.669 51.643 1.00 53.62 75 ASN B CA 1
ATOM 2804 C C . ASN B 1 75 ? 57.579 44.062 52.339 1.00 53.86 75 ASN B C 1
ATOM 2805 O O . ASN B 1 75 ? 58.604 44.742 52.430 1.00 53.91 75 ASN B O 1
ATOM 2810 N N . VAL B 1 76 ? 57.516 42.811 52.805 1.00 54.08 76 VAL B N 1
ATOM 2811 C CA . VAL B 1 76 ? 58.731 42.170 53.352 1.00 54.32 76 VAL B CA 1
ATOM 2812 C C . VAL B 1 76 ? 59.617 41.649 52.222 1.00 54.25 76 VAL B C 1
ATOM 2813 O O . VAL B 1 76 ? 59.111 40.977 51.307 1.00 53.89 76 VAL B O 1
ATOM 2817 N N . PRO B 1 77 ? 60.949 41.916 52.290 1.00 54.84 77 PRO B N 1
ATOM 2818 C CA . PRO B 1 77 ? 61.891 41.311 51.313 1.00 54.61 77 PRO B CA 1
ATOM 2819 C C . PRO B 1 77 ? 61.723 39.814 51.308 1.00 54.50 77 PRO B C 1
ATOM 2820 O O . PRO B 1 77 ? 61.637 39.241 52.381 1.00 55.04 77 PRO B O 1
ATOM 2824 N N . ILE B 1 78 ? 61.635 39.187 50.135 1.00 54.50 78 ILE B N 1
ATOM 2825 C CA . ILE B 1 78 ? 61.380 37.754 50.078 1.00 54.84 78 ILE B CA 1
ATOM 2826 C C . ILE B 1 78 ? 62.597 36.941 50.610 1.00 54.96 78 ILE B C 1
ATOM 2827 O O . ILE B 1 78 ? 62.419 35.805 51.065 1.00 54.03 78 ILE B O 1
ATOM 2832 N N . ALA B 1 79 ? 63.796 37.543 50.583 1.00 55.36 79 ALA B N 1
ATOM 2833 C CA . ALA B 1 79 ? 65.005 36.938 51.200 1.00 56.12 79 ALA B CA 1
ATOM 2834 C C . ALA B 1 79 ? 64.818 36.621 52.695 1.00 56.47 79 ALA B C 1
ATOM 2835 O O . ALA B 1 79 ? 65.484 35.736 53.250 1.00 56.89 79 ALA B O 1
ATOM 2837 N N . HIS B 1 80 ? 63.896 37.336 53.334 1.00 56.70 80 HIS B N 1
ATOM 2838 C CA A HIS B 1 80 ? 63.635 37.150 54.758 0.50 56.76 80 HIS B CA 1
ATOM 2839 C CA B HIS B 1 80 ? 63.589 37.171 54.749 0.50 56.75 80 HIS B CA 1
ATOM 2840 C C . HIS B 1 80 ? 63.064 35.764 55.052 1.00 56.76 80 HIS B C 1
ATOM 2841 O O . HIS B 1 80 ? 63.104 35.312 56.192 1.00 56.64 80 HIS B O 1
ATOM 2854 N N . TYR B 1 81 ? 62.545 35.087 54.028 1.00 57.05 81 TYR B N 1
ATOM 2855 C CA . TYR B 1 81 ? 61.973 33.748 54.189 1.00 57.37 81 TYR B CA 1
ATOM 2856 C C . TYR B 1 81 ? 62.784 32.671 53.464 1.00 57.40 81 TYR B C 1
ATOM 2857 O O . TYR B 1 81 ? 62.356 31.528 53.386 1.00 57.34 81 TYR B O 1
ATOM 2866 N N . LEU B 1 82 ? 63.937 33.039 52.924 1.00 57.15 82 LEU B N 1
ATOM 2867 C CA . LEU B 1 82 ? 64.792 32.096 52.218 1.00 57.49 82 LEU B CA 1
ATOM 2868 C C . LEU B 1 82 ? 66.072 31.850 53.035 1.00 57.20 82 LEU B C 1
ATOM 2869 O O . LEU B 1 82 ? 66.465 32.685 53.854 1.00 55.71 82 LEU B O 1
ATOM 2874 N N . THR B 1 83 ? 66.710 30.692 52.832 1.00 57.88 83 THR B N 1
ATOM 2875 C CA . THR B 1 83 ? 68.040 30.463 53.402 1.00 58.07 83 THR B CA 1
ATOM 2876 C C . THR B 1 83 ? 68.954 31.444 52.673 1.00 58.61 83 THR B C 1
ATOM 2877 O O . THR B 1 83 ? 68.623 31.922 51.570 1.00 58.40 83 THR B O 1
ATOM 2881 N N . ALA B 1 84 ? 70.088 31.748 53.294 1.00 59.11 84 ALA B N 1
ATOM 2882 C CA . ALA B 1 84 ? 71.109 32.622 52.707 1.00 59.63 84 ALA B CA 1
ATOM 2883 C C . ALA B 1 84 ? 71.522 32.218 51.271 1.00 60.26 84 ALA B C 1
ATOM 2884 O O . ALA B 1 84 ? 71.671 33.089 50.409 1.00 60.86 84 ALA B O 1
ATOM 2886 N N . ALA B 1 85 ? 71.715 30.920 51.018 1.00 60.29 85 ALA B N 1
ATOM 2887 C CA . ALA B 1 85 ? 72.139 30.459 49.686 1.00 60.52 85 ALA B CA 1
ATOM 2888 C C . ALA B 1 85 ? 70.995 30.518 48.663 1.00 60.39 85 ALA B C 1
ATOM 2889 O O . ALA B 1 85 ? 71.191 30.883 47.495 1.00 59.95 85 ALA B O 1
ATOM 2891 N N . SER B 1 86 ? 69.802 30.140 49.108 1.00 60.75 86 SER B N 1
ATOM 2892 C CA . SER B 1 86 ? 68.599 30.254 48.288 1.00 60.99 86 SER B CA 1
ATOM 2893 C C . SER B 1 86 ? 68.406 31.679 47.793 1.00 61.44 86 SER B C 1
ATOM 2894 O O . SER B 1 86 ? 68.139 31.898 46.609 1.00 61.61 86 SER B O 1
ATOM 2897 N N . ALA B 1 87 ? 68.553 32.640 48.704 1.00 62.19 87 ALA B N 1
ATOM 2898 C CA . ALA B 1 87 ? 68.454 34.070 48.372 1.00 62.64 87 ALA B CA 1
ATOM 2899 C C . ALA B 1 87 ? 69.534 34.508 47.377 1.00 62.96 87 ALA B C 1
ATOM 2900 O O . ALA B 1 87 ? 69.272 35.313 46.486 1.00 62.78 87 ALA B O 1
ATOM 2902 N N . ALA B 1 88 ? 70.738 33.958 47.521 1.00 63.65 88 ALA B N 1
ATOM 2903 C CA . ALA B 1 88 ? 71.848 34.279 46.613 1.00 64.08 88 ALA B CA 1
ATOM 2904 C C . ALA B 1 88 ? 71.578 33.779 45.186 1.00 64.27 88 ALA B C 1
ATOM 2905 O O . ALA B 1 88 ? 71.816 34.512 44.212 1.00 63.82 88 ALA B O 1
ATOM 2907 N N . ARG B 1 89 ? 71.068 32.548 45.077 1.00 65.02 89 ARG B N 1
ATOM 2908 C CA . ARG B 1 89 ? 70.661 31.981 43.786 1.00 66.10 89 ARG B CA 1
ATOM 2909 C C . ARG B 1 89 ? 69.511 32.782 43.163 1.00 66.66 89 ARG B C 1
ATOM 2910 O O . ARG B 1 89 ? 69.539 33.097 41.967 1.00 66.89 89 ARG B O 1
ATOM 2918 N N . LEU B 1 90 ? 68.499 33.118 43.963 1.00 67.47 90 LEU B N 1
ATOM 2919 C CA . LEU B 1 90 ? 67.352 33.852 43.434 1.00 67.96 90 LEU B CA 1
ATOM 2920 C C . LEU B 1 90 ? 67.830 35.166 42.832 1.00 68.41 90 LEU B C 1
ATOM 2921 O O . LEU B 1 90 ? 67.426 35.537 41.731 1.00 67.68 90 LEU B O 1
ATOM 2926 N N . THR B 1 91 ? 68.746 35.821 43.547 1.00 69.50 91 THR B N 1
ATOM 2927 C CA . THR B 1 91 ? 69.219 37.166 43.193 1.00 70.47 91 THR B CA 1
ATOM 2928 C C . THR B 1 91 ? 70.031 37.184 41.894 1.00 71.39 91 THR B C 1
ATOM 2929 O O . THR B 1 91 ? 69.896 38.117 41.090 1.00 71.58 91 THR B O 1
ATOM 2933 N N . HIS B 1 92 ? 70.859 36.152 41.695 1.00 72.53 92 HIS B N 1
ATOM 2934 C CA . HIS B 1 92 ? 71.664 36.017 40.483 1.00 73.04 92 HIS B CA 1
ATOM 2935 C C . HIS B 1 92 ? 70.835 35.530 39.293 1.00 73.55 92 HIS B C 1
ATOM 2936 O O . HIS B 1 92 ? 71.141 35.864 38.150 1.00 73.40 92 HIS B O 1
ATOM 2943 N N . ALA B 1 93 ? 69.798 34.735 39.548 1.00 74.04 93 ALA B N 1
ATOM 2944 C CA . ALA B 1 93 ? 68.856 34.368 38.490 1.00 74.68 93 ALA B CA 1
ATOM 2945 C C . ALA B 1 93 ? 68.281 35.627 37.805 1.00 75.25 93 ALA B C 1
ATOM 2946 O O . ALA B 1 93 ? 68.175 35.703 36.570 1.00 74.60 93 ALA B O 1
ATOM 2948 N N . LEU B 1 94 ? 67.945 36.631 38.613 1.00 76.07 94 LEU B N 1
ATOM 2949 C CA . LEU B 1 94 ? 67.516 37.927 38.087 1.00 77.03 94 LEU B CA 1
ATOM 2950 C C . LEU B 1 94 ? 68.693 38.816 37.612 1.00 77.89 94 LEU B C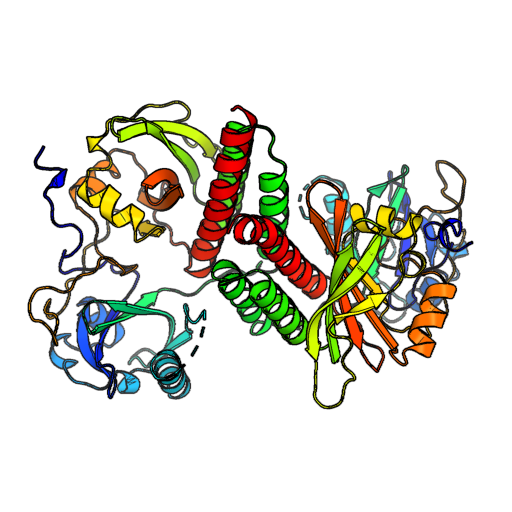 1
ATOM 2951 O O . LEU B 1 94 ? 68.591 40.036 37.591 1.00 78.01 94 LEU B O 1
ATOM 2956 N N . HIS B 1 95 ? 69.802 38.187 37.230 1.00 79.31 95 HIS B N 1
ATOM 2957 C CA . HIS B 1 95 ? 70.911 38.841 36.528 1.00 79.74 95 HIS B CA 1
ATOM 2958 C C . HIS B 1 95 ? 70.828 38.420 35.036 1.00 80.19 95 HIS B C 1
ATOM 2959 O O . HIS B 1 95 ? 70.218 39.126 34.213 1.00 80.26 95 HIS B O 1
ATOM 2966 N N . GLY B 1 96 ? 71.391 37.261 34.703 1.00 80.37 96 GLY B N 1
ATOM 2967 C CA . GLY B 1 96 ? 71.470 36.800 33.317 1.00 80.50 96 GLY B CA 1
ATOM 2968 C C . GLY B 1 96 ? 72.759 36.024 33.109 1.00 80.97 96 GLY B C 1
ATOM 2969 O O . GLY B 1 96 ? 73.636 36.015 33.983 1.00 81.15 96 GLY B O 1
ATOM 2970 N N . ALA B 1 101 ? 67.183 29.460 30.313 1.00 60.82 101 ALA B N 1
ATOM 2971 C CA . ALA B 1 101 ? 68.281 28.752 30.984 1.00 60.89 101 ALA B CA 1
ATOM 2972 C C . ALA B 1 101 ? 68.389 28.954 32.512 1.00 61.12 101 ALA B C 1
ATOM 2973 O O . ALA B 1 101 ? 69.450 28.709 33.086 1.00 62.06 101 ALA B O 1
ATOM 2975 N N . ILE B 1 102 ? 67.337 29.407 33.184 1.00 60.62 102 ILE B N 1
ATOM 2976 C CA . ILE B 1 102 ? 67.439 29.610 34.645 1.00 59.77 102 ILE B CA 1
ATOM 2977 C C . ILE B 1 102 ? 66.588 28.644 35.472 1.00 58.12 102 ILE B C 1
ATOM 2978 O O . ILE B 1 102 ? 67.025 28.188 36.530 1.00 58.08 102 ILE B O 1
ATOM 2983 N N . ASN B 1 103 ? 65.400 28.301 34.987 1.00 56.52 103 ASN B N 1
ATOM 2984 C CA . ASN B 1 103 ? 64.498 27.462 35.757 1.00 55.86 103 ASN B CA 1
ATOM 2985 C C . ASN B 1 103 ? 64.852 25.986 35.646 1.00 55.37 103 ASN B C 1
ATOM 2986 O O . ASN B 1 103 ? 65.240 25.549 34.578 1.00 54.87 103 ASN B O 1
ATOM 2991 N N . PRO B 1 104 ? 64.649 25.202 36.723 1.00 55.35 104 PRO B N 1
ATOM 2992 C CA . PRO B 1 104 ? 64.176 25.593 38.050 1.00 55.59 104 PRO B CA 1
ATOM 2993 C C . PRO B 1 104 ? 65.350 25.936 38.933 1.00 55.71 104 PRO B C 1
ATOM 2994 O O . PRO B 1 104 ? 66.441 25.479 38.676 1.00 55.90 104 PRO B O 1
ATOM 2998 N N . ILE B 1 105 ? 65.105 26.756 39.948 1.00 56.66 105 ILE B N 1
ATOM 2999 C CA . ILE B 1 105 ? 66.101 27.185 40.920 1.00 57.20 105 ILE B CA 1
ATOM 3000 C C . ILE B 1 105 ? 65.703 26.443 42.170 1.00 57.59 105 ILE B C 1
ATOM 3001 O O . ILE B 1 105 ? 64.524 26.438 42.548 1.00 57.03 105 ILE B O 1
ATOM 3006 N N . ARG B 1 106 ? 66.655 25.793 42.808 1.00 58.61 106 ARG B N 1
ATOM 3007 C CA . ARG B 1 106 ? 66.369 25.107 44.052 1.00 59.24 106 ARG B CA 1
ATOM 3008 C C . ARG B 1 106 ? 66.269 26.184 45.116 1.00 59.05 106 ARG B C 1
ATOM 3009 O O . ARG B 1 106 ? 67.111 27.069 45.191 1.00 58.61 106 ARG B O 1
ATOM 3017 N N . LEU B 1 107 ? 65.240 26.110 45.943 1.00 59.36 107 LEU B N 1
ATOM 3018 C CA . LEU B 1 107 ? 65.074 27.098 46.988 1.00 59.63 107 LEU B CA 1
ATOM 3019 C C . LEU B 1 107 ? 64.620 26.404 48.247 1.00 59.95 107 LEU B C 1
ATOM 3020 O O . LEU B 1 107 ? 63.685 25.599 48.217 1.00 60.16 107 LEU B O 1
ATOM 3025 N N . ASP B 1 108 ? 65.296 26.712 49.346 1.00 60.29 108 ASP B N 1
ATOM 3026 C CA . ASP B 1 108 ? 64.884 26.238 50.661 1.00 61.03 108 ASP B CA 1
ATOM 3027 C C . ASP B 1 108 ? 64.305 27.412 51.437 1.00 60.73 108 ASP B C 1
ATOM 3028 O O . ASP B 1 108 ? 64.969 28.429 51.612 1.00 60.48 108 ASP B O 1
ATOM 3033 N N . VAL B 1 109 ? 63.070 27.256 51.897 1.00 61.18 109 VAL B N 1
ATOM 3034 C CA . VAL B 1 109 ? 62.327 28.339 52.550 1.00 61.60 109 VAL B CA 1
ATOM 3035 C C . VAL B 1 109 ? 62.316 28.127 54.064 1.00 62.10 109 VAL B C 1
ATOM 3036 O O . VAL B 1 109 ? 62.092 27.017 54.536 1.00 61.94 109 VAL B O 1
ATOM 3040 N N . VAL B 1 110 ? 62.532 29.210 54.808 1.00 62.86 110 VAL B N 1
ATOM 3041 C CA . VAL B 1 110 ? 62.491 29.196 56.270 1.00 63.25 110 VAL B CA 1
ATOM 3042 C C . VAL B 1 110 ? 61.044 29.328 56.776 1.00 63.94 110 VAL B C 1
ATOM 3043 O O . VAL B 1 110 ? 60.361 30.369 56.581 1.00 64.04 110 VAL B O 1
ATOM 3047 N N . THR B 1 111 ? 60.567 28.260 57.408 1.00 64.58 111 THR B N 1
ATOM 3048 C CA . THR B 1 111 ? 59.250 28.281 58.032 1.00 65.29 111 THR B CA 1
ATOM 3049 C C . THR B 1 111 ? 59.422 28.079 59.539 1.00 65.64 111 THR B C 1
ATOM 3050 O O . THR B 1 111 ? 60.484 27.660 59.980 1.00 65.79 111 THR B O 1
ATOM 3054 N N . PRO B 1 112 ? 58.398 28.436 60.335 1.00 66.36 112 PRO B N 1
ATOM 3055 C CA . PRO B 1 112 ? 58.334 28.066 61.748 1.00 66.79 112 PRO B CA 1
ATOM 3056 C C . PRO B 1 112 ? 58.668 26.600 62.020 1.00 67.09 112 PRO B C 1
ATOM 3057 O O . PRO B 1 112 ? 59.346 26.309 63.005 1.00 67.18 112 PRO B O 1
ATOM 3061 N N . ASP B 1 113 ? 58.204 25.700 61.152 1.00 67.48 113 ASP B N 1
ATOM 3062 C CA . ASP B 1 113 ? 58.448 24.252 61.310 1.00 67.81 113 ASP B CA 1
ATOM 3063 C C . ASP B 1 113 ? 59.716 23.751 60.575 1.00 67.89 113 ASP B C 1
ATOM 3064 O O . ASP B 1 113 ? 59.776 22.582 60.163 1.00 67.88 113 ASP B O 1
ATOM 3069 N N . GLY B 1 114 ? 60.720 24.630 60.443 1.00 67.65 114 GLY B N 1
ATOM 3070 C CA . GLY B 1 114 ? 61.987 24.317 59.764 1.00 67.08 114 GLY B CA 1
ATOM 3071 C C . GLY B 1 114 ? 62.019 24.742 58.297 1.00 66.83 114 GLY B C 1
ATOM 3072 O O . GLY B 1 114 ? 61.217 25.589 57.850 1.00 66.89 114 GLY B O 1
ATOM 3073 N N . GLU B 1 115 ? 62.959 24.157 57.556 1.00 66.11 115 GLU B N 1
ATOM 3074 C CA . GLU B 1 115 ? 63.102 24.393 56.117 1.00 65.75 115 GLU B CA 1
ATOM 3075 C C . GLU B 1 115 ? 62.244 23.427 55.301 1.00 65.24 115 GLU B C 1
ATOM 3076 O O . GLU B 1 115 ? 62.043 22.272 55.696 1.00 65.21 115 GLU B O 1
ATOM 3082 N N . ARG B 1 116 ? 61.749 23.926 54.168 1.00 64.34 116 ARG B N 1
ATOM 3083 C CA . ARG B 1 116 ? 61.162 23.113 53.109 1.00 63.86 116 ARG B CA 1
ATOM 3084 C C . ARG B 1 116 ? 61.882 23.471 51.809 1.00 62.90 116 ARG B C 1
ATOM 3085 O O . ARG B 1 116 ? 62.067 24.655 51.508 1.00 63.49 116 ARG B O 1
ATOM 3093 N N . ALA B 1 117 ? 62.251 22.452 51.037 1.00 61.16 117 ALA B N 1
ATOM 3094 C CA . ALA B 1 117 ? 62.932 22.624 49.747 1.00 59.68 117 ALA B CA 1
ATOM 3095 C C . ALA B 1 117 ? 61.919 22.665 48.592 1.00 58.10 117 ALA B C 1
ATOM 3096 O O . ALA B 1 117 ? 60.912 21.932 48.580 1.00 57.18 117 ALA B O 1
ATOM 3098 N N . PHE B 1 118 ? 62.199 23.519 47.614 1.00 56.41 118 PHE B N 1
ATOM 3099 C CA . PHE B 1 118 ? 61.282 23.710 46.514 1.00 55.64 118 PHE B CA 1
ATOM 3100 C C . PHE B 1 118 ? 61.990 23.888 45.197 1.00 54.63 118 PHE B C 1
ATOM 3101 O O . PHE B 1 118 ? 63.124 24.352 45.164 1.00 54.12 118 PHE B O 1
ATOM 3109 N N . ASN B 1 119 ? 61.281 23.545 44.118 1.00 54.45 119 ASN B N 1
ATOM 3110 C CA . ASN B 1 119 ? 61.596 24.046 42.767 1.00 54.36 119 ASN B CA 1
ATOM 3111 C C . ASN B 1 119 ? 61.011 25.440 42.548 1.00 54.16 119 ASN B C 1
ATOM 3112 O O . ASN B 1 119 ? 59.773 25.623 42.414 1.00 54.20 119 ASN B O 1
ATOM 3117 N N . GLY B 1 120 ? 61.898 26.416 42.464 1.00 54.33 120 GLY B N 1
ATOM 3118 C CA . GLY B 1 120 ? 61.502 27.793 42.138 1.00 54.78 120 GLY B CA 1
ATOM 3119 C C . GLY B 1 120 ? 61.450 28.034 40.629 1.00 55.21 120 GLY B C 1
ATOM 3120 O O . GLY B 1 120 ? 62.459 27.839 39.925 1.00 54.82 120 GLY B O 1
ATOM 3121 N N . ILE B 1 121 ? 60.274 28.457 40.147 1.00 54.95 121 ILE B N 1
ATOM 3122 C CA . ILE B 1 121 ? 60.061 28.839 38.759 1.00 55.61 121 ILE B CA 1
ATOM 3123 C C . ILE B 1 121 ? 59.762 30.357 38.689 1.00 56.21 121 ILE B C 1
ATOM 3124 O O . ILE B 1 121 ? 58.741 30.830 39.187 1.00 56.14 121 ILE B O 1
ATOM 3129 N N . LEU B 1 122 ? 60.661 31.075 38.034 1.00 56.75 122 LEU B N 1
ATOM 3130 C CA . LEU B 1 122 ? 60.738 32.495 37.998 1.00 57.70 122 LEU B CA 1
ATOM 3131 C C . LEU B 1 122 ? 60.400 32.960 36.580 1.00 58.52 122 LEU B C 1
ATOM 3132 O O . LEU B 1 122 ? 60.965 32.447 35.603 1.00 57.87 122 LEU B O 1
ATOM 3137 N N A HIS B 1 123 ? 59.445 33.892 36.497 0.50 58.86 123 HIS B N 1
ATOM 3138 N N B HIS B 1 123 ? 59.475 33.907 36.474 0.50 58.79 123 HIS B N 1
ATOM 3139 C CA A HIS B 1 123 ? 59.034 34.578 35.260 0.50 59.49 123 HIS B CA 1
ATOM 3140 C CA B HIS B 1 123 ? 59.191 34.582 35.209 0.50 59.36 123 HIS B CA 1
ATOM 3141 C C A HIS B 1 123 ? 59.137 36.077 35.521 0.50 59.78 123 HIS B C 1
ATOM 3142 C C B HIS B 1 123 ? 59.071 36.064 35.478 0.50 59.70 123 HIS B C 1
ATOM 3143 O O A HIS B 1 123 ? 58.910 36.519 36.653 0.50 59.95 123 HIS B O 1
ATOM 3144 O O B HIS B 1 123 ? 58.622 36.475 36.549 0.50 59.95 123 HIS B O 1
ATOM 3157 N N . ARG B 1 124 ? 59.489 36.863 34.507 1.00 60.25 124 ARG B N 1
ATOM 3158 C CA . ARG B 1 124 ? 59.623 38.312 34.687 1.00 60.97 124 ARG B CA 1
ATOM 3159 C C . ARG B 1 124 ? 58.924 39.099 33.586 1.00 61.24 124 ARG B C 1
ATOM 3160 O O . ARG B 1 124 ? 59.366 39.092 32.432 1.00 61.33 124 ARG B O 1
ATOM 3168 N N . HIS B 1 125 ? 57.846 39.786 33.971 1.00 61.02 125 HIS B N 1
ATOM 3169 C CA . HIS B 1 125 ? 56.943 40.465 33.046 1.00 61.12 125 HIS B CA 1
ATOM 3170 C C . HIS B 1 125 ? 56.089 41.556 33.744 1.00 60.63 125 HIS B C 1
ATOM 3171 O O . HIS B 1 125 ? 55.866 41.533 34.973 1.00 59.64 125 HIS B O 1
ATOM 3178 N N . ASP B 1 126 ? 55.623 42.503 32.936 1.00 60.03 126 ASP B N 1
ATOM 3179 C CA . ASP B 1 126 ? 54.713 43.543 33.395 1.00 59.87 126 ASP B CA 1
ATOM 3180 C C . ASP B 1 126 ? 55.277 44.256 34.611 1.00 59.82 126 ASP B C 1
ATOM 3181 O O . ASP B 1 126 ? 54.553 44.508 35.602 1.00 59.97 126 ASP B O 1
ATOM 3186 N N . SER B 1 127 ? 56.573 44.563 34.519 1.00 59.65 127 SER B N 1
ATOM 3187 C CA . SER B 1 127 ? 57.324 45.267 35.560 1.00 59.66 127 SER B CA 1
ATOM 3188 C C . SER B 1 127 ? 57.316 44.559 36.920 1.00 59.34 127 SER B C 1
ATOM 3189 O O . SER B 1 127 ? 57.502 45.212 37.967 1.00 60.13 127 SER B O 1
ATOM 3192 N N . ILE B 1 128 ? 57.052 43.254 36.928 1.00 58.64 128 ILE B N 1
ATOM 3193 C CA . ILE B 1 128 ? 57.083 42.494 38.173 1.00 58.15 128 ILE B CA 1
ATOM 3194 C C . ILE B 1 128 ? 57.690 41.152 37.911 1.00 57.92 128 ILE B C 1
ATOM 3195 O O . ILE B 1 128 ? 57.795 40.715 36.762 1.00 58.64 128 ILE B O 1
ATOM 3200 N N . VAL B 1 129 ? 58.101 40.512 38.997 1.00 56.85 129 VAL B N 1
ATOM 3201 C CA . VAL B 1 129 ? 58.640 39.179 38.976 1.00 55.62 129 VAL B CA 1
ATOM 3202 C C . VAL B 1 129 ? 57.597 38.246 39.615 1.00 54.73 129 VAL B C 1
ATOM 3203 O O . VAL B 1 129 ? 57.082 38.535 40.689 1.00 55.37 129 VAL B O 1
ATOM 3207 N N . ILE B 1 130 ? 57.268 37.151 38.969 1.00 53.60 130 ILE B N 1
ATOM 3208 C CA . ILE B 1 130 ? 56.468 36.132 39.603 1.00 54.09 130 ILE B CA 1
ATOM 3209 C C . ILE B 1 130 ? 57.373 34.943 39.940 1.00 54.23 130 ILE B C 1
ATOM 3210 O O . ILE B 1 130 ? 58.120 34.469 39.087 1.00 54.33 130 ILE B O 1
ATOM 3215 N N . LEU B 1 131 ? 57.308 34.483 41.193 1.00 54.35 131 LEU B N 1
ATOM 3216 C CA . LEU B 1 131 ? 58.026 33.307 41.658 1.00 54.46 131 LEU B CA 1
ATOM 3217 C C . LEU B 1 131 ? 57.050 32.256 42.154 1.00 54.61 131 LEU B C 1
ATOM 3218 O O . LEU B 1 131 ? 56.330 32.485 43.136 1.00 54.56 131 LEU B O 1
ATOM 3223 N N . GLU B 1 132 ? 57.076 31.091 41.510 1.00 54.94 132 GLU B N 1
ATOM 3224 C CA . GLU B 1 132 ? 56.262 29.951 41.900 1.00 55.75 132 GLU B CA 1
ATOM 3225 C C . GLU B 1 132 ? 57.146 28.827 42.465 1.00 56.65 132 GLU B C 1
ATOM 3226 O O . GLU B 1 132 ? 58.232 28.571 41.962 1.00 56.57 132 GLU B O 1
ATOM 3232 N N . LEU B 1 133 ? 56.659 28.188 43.524 1.00 56.66 133 LEU B N 1
ATOM 3233 C CA . LEU B 1 133 ? 57.331 27.099 44.180 1.00 56.76 133 LEU B CA 1
ATOM 3234 C C . LEU B 1 133 ? 56.533 25.854 43.952 1.00 57.24 133 LEU B C 1
ATOM 3235 O O . LEU B 1 133 ? 55.324 25.824 44.202 1.00 56.97 133 LEU B O 1
ATOM 3240 N N . GLU B 1 134 ? 57.221 24.821 43.480 1.00 57.93 134 GLU B N 1
ATOM 3241 C CA . GLU B 1 134 ? 56.640 23.513 43.261 1.00 58.53 134 GLU B CA 1
ATOM 3242 C C . GLU B 1 134 ? 57.418 22.498 44.093 1.00 58.45 134 GLU B C 1
ATOM 3243 O O . GLU B 1 134 ? 58.555 22.747 44.456 1.00 56.84 134 GLU B O 1
ATOM 3249 N N . PRO B 1 135 ? 56.806 21.346 44.369 1.00 59.64 135 PRO B N 1
ATOM 3250 C CA . PRO B 1 135 ? 57.587 20.207 44.864 1.00 61.57 135 PRO B CA 1
ATOM 3251 C C . PRO B 1 135 ? 58.691 19.845 43.876 1.00 62.40 135 PRO B C 1
ATOM 3252 O O . PRO B 1 135 ? 58.432 19.808 42.665 1.00 61.87 135 PRO B O 1
ATOM 3256 N N . ARG B 1 136 ? 59.897 19.625 44.407 1.00 64.57 136 ARG B N 1
ATOM 3257 C CA . ARG B 1 136 ? 61.073 19.163 43.647 1.00 66.60 136 ARG B CA 1
ATOM 3258 C C . ARG B 1 136 ? 60.917 17.745 43.122 1.00 67.99 136 ARG B C 1
ATOM 3259 O O . ARG B 1 136 ? 60.055 16.999 43.599 1.00 68.44 136 ARG B O 1
ATOM 3267 N N . ASP B 1 137 ? 61.803 17.381 42.180 1.00 69.82 137 ASP B N 1
ATOM 3268 C CA . ASP B 1 137 ? 61.826 16.049 41.532 1.00 70.52 137 ASP B CA 1
ATOM 3269 C C . ASP B 1 137 ? 61.901 14.865 42.515 1.00 71.35 137 ASP B C 1
ATOM 3270 O O . ASP B 1 137 ? 62.517 14.967 43.583 1.00 71.39 137 ASP B O 1
ATOM 3275 N N . GLU B 1 138 ? 61.285 13.744 42.111 1.00 72.30 138 GLU B N 1
ATOM 3276 C CA . GLU B 1 138 ? 61.088 12.555 42.961 1.00 72.40 138 GLU B CA 1
ATOM 3277 C C . GLU B 1 138 ? 60.144 12.911 44.134 1.00 73.20 138 GLU B C 1
ATOM 3278 O O . GLU B 1 138 ? 60.173 12.285 45.210 1.00 73.69 138 GLU B O 1
ATOM 3284 N N . ASN B 1 143 ? 67.550 8.558 36.717 1.00 58.11 143 ASN B N 1
ATOM 3285 C CA . ASN B 1 143 ? 68.728 7.914 36.072 1.00 58.56 143 ASN B CA 1
ATOM 3286 C C . ASN B 1 143 ? 68.400 6.841 34.986 1.00 57.98 143 ASN B C 1
ATOM 3287 O O . ASN B 1 143 ? 68.917 6.895 33.865 1.00 57.20 143 ASN B O 1
ATOM 3292 N N . GLU B 1 144 ? 67.568 5.876 35.362 1.00 57.83 144 GLU B N 1
ATOM 3293 C CA . GLU B 1 144 ? 66.647 5.220 34.433 1.00 57.60 144 GLU B CA 1
ATOM 3294 C C . GLU B 1 144 ? 65.889 6.308 33.665 1.00 56.56 144 GLU B C 1
ATOM 3295 O O . GLU B 1 144 ? 65.603 6.170 32.482 1.00 56.54 144 GLU B O 1
ATOM 3301 N N . PHE B 1 145 ? 65.564 7.393 34.368 1.00 55.63 145 PHE B N 1
ATOM 3302 C CA . PHE B 1 145 ? 64.942 8.570 33.791 1.00 54.69 145 PHE B CA 1
ATOM 3303 C C . PHE B 1 145 ? 65.747 9.190 32.634 1.00 53.35 145 PHE B C 1
ATOM 3304 O O . PHE B 1 145 ? 65.205 9.367 31.557 1.00 52.83 145 PHE B O 1
ATOM 3312 N N . PHE B 1 146 ? 67.011 9.545 32.864 1.00 52.41 146 PHE B N 1
ATOM 3313 C CA . PHE B 1 146 ? 67.842 10.159 31.821 1.00 52.63 146 PHE B CA 1
ATOM 3314 C C . PHE B 1 146 ? 68.044 9.217 30.624 1.00 52.31 146 PHE B C 1
ATOM 3315 O O . PHE B 1 146 ? 68.006 9.651 29.472 1.00 51.62 146 PHE B O 1
ATOM 3323 N N . ARG B 1 147 ? 68.280 7.939 30.886 1.00 51.67 147 ARG B N 1
ATOM 3324 C CA . ARG B 1 147 ? 68.400 6.989 29.776 1.00 52.71 147 ARG B CA 1
ATOM 3325 C C . ARG B 1 147 ? 67.135 6.996 28.930 1.00 51.93 147 ARG B C 1
ATOM 3326 O O . ARG B 1 147 ? 67.207 7.063 27.706 1.00 52.39 147 ARG B O 1
ATOM 3334 N N . SER B 1 148 ? 65.977 6.979 29.578 1.00 51.43 148 SER B N 1
ATOM 3335 C CA . SER B 1 148 ? 64.732 6.795 28.850 1.00 51.14 148 SER B CA 1
ATOM 3336 C C . SER B 1 148 ? 64.361 8.004 27.984 1.00 50.68 148 SER B C 1
ATOM 3337 O O . SER B 1 148 ? 63.744 7.840 26.949 1.00 51.17 148 SER B O 1
ATOM 3340 N N . VAL B 1 149 ? 64.772 9.200 28.369 1.00 49.97 149 VAL B N 1
ATOM 3341 C CA . VAL B 1 149 ? 64.617 10.379 27.503 1.00 50.02 149 VAL B CA 1
ATOM 3342 C C . VAL B 1 149 ? 65.541 10.299 26.286 1.00 49.76 149 VAL B C 1
ATOM 3343 O O . VAL B 1 149 ? 65.144 10.594 25.172 1.00 48.89 149 VAL B O 1
ATOM 3347 N N A ARG B 1 150 ? 66.791 9.918 26.528 0.50 49.90 150 ARG B N 1
ATOM 3348 N N B ARG B 1 150 ? 66.766 9.855 26.520 0.50 50.04 150 ARG B N 1
ATOM 3349 C CA A ARG B 1 150 ? 67.750 9.723 25.454 0.50 50.12 150 ARG B CA 1
ATOM 3350 C CA B ARG B 1 150 ? 67.752 9.731 25.465 0.50 50.41 150 ARG B CA 1
ATOM 3351 C C A ARG B 1 150 ? 67.214 8.734 24.404 0.50 50.22 150 ARG B C 1
ATOM 3352 C C B ARG B 1 150 ? 67.390 8.652 24.416 0.50 50.32 150 ARG B C 1
ATOM 3353 O O A ARG B 1 150 ? 67.199 9.060 23.211 0.50 50.18 150 ARG B O 1
ATOM 3354 O O B ARG B 1 150 ? 67.713 8.815 23.230 0.50 50.06 150 ARG B O 1
ATOM 3369 N N . VAL B 1 151 ? 66.750 7.555 24.838 1.00 50.08 151 VAL B N 1
ATOM 3370 C CA . VAL B 1 151 ? 66.268 6.525 23.873 1.00 50.07 151 VAL B CA 1
ATOM 3371 C C . VAL B 1 151 ? 65.006 6.960 23.146 1.00 49.50 151 VAL B C 1
ATOM 3372 O O . VAL B 1 151 ? 64.868 6.699 21.965 1.00 49.16 151 VAL B O 1
ATOM 3376 N N . ALA B 1 152 ? 64.092 7.622 23.843 1.00 49.25 152 ALA B N 1
ATOM 3377 C CA . ALA B 1 152 ? 62.895 8.162 23.219 1.00 49.44 152 ALA B CA 1
ATOM 3378 C C . ALA B 1 152 ? 63.246 9.047 22.032 1.00 49.59 152 ALA B C 1
ATOM 3379 O O . ALA B 1 152 ? 62.633 8.967 20.966 1.00 48.75 152 ALA B O 1
ATOM 3381 N N . ILE B 1 153 ? 64.232 9.914 22.254 1.00 49.94 153 ILE B N 1
ATOM 3382 C CA . ILE B 1 153 ? 64.692 10.846 21.247 1.00 50.62 153 ILE B CA 1
ATOM 3383 C C . ILE B 1 153 ? 65.413 10.119 20.126 1.00 51.10 153 ILE B C 1
ATOM 3384 O O . ILE B 1 153 ? 65.231 10.480 18.967 1.00 51.08 153 ILE B O 1
ATOM 3389 N N . ARG B 1 154 ? 66.229 9.119 20.462 1.00 51.93 154 ARG B N 1
ATOM 3390 C CA . ARG B 1 154 ? 66.899 8.301 19.429 1.00 52.75 154 ARG B CA 1
ATOM 3391 C C . ARG B 1 154 ? 65.897 7.510 18.538 1.00 53.24 154 ARG B C 1
ATOM 3392 O O . ARG B 1 154 ? 66.114 7.385 17.336 1.00 53.24 154 ARG B O 1
ATOM 3400 N N . ARG B 1 155 ? 64.805 7.006 19.127 1.00 53.46 155 ARG B N 1
ATOM 3401 C CA . ARG B 1 155 ? 63.724 6.347 18.370 1.00 53.86 155 ARG B CA 1
ATOM 3402 C C . ARG B 1 155 ? 62.954 7.323 17.467 1.00 53.69 155 ARG B C 1
ATOM 3403 O O . ARG B 1 155 ? 62.499 6.924 16.389 1.00 53.51 155 ARG B O 1
ATOM 3411 N N . LEU B 1 156 ? 62.811 8.581 17.902 1.00 53.58 156 LEU B N 1
ATOM 3412 C CA . LEU B 1 156 ? 62.214 9.652 17.064 1.00 53.62 156 LEU B CA 1
ATOM 3413 C C . LEU B 1 156 ? 63.094 10.054 15.878 1.00 53.58 156 LEU B C 1
ATOM 3414 O O . LEU B 1 156 ? 62.589 10.267 14.781 1.00 53.25 156 LEU B O 1
ATOM 3419 N N . GLN B 1 157 ? 64.402 10.178 16.122 1.00 54.23 157 GLN B N 1
ATOM 3420 C CA . GLN B 1 157 ? 65.423 10.416 15.080 1.00 54.54 157 GLN B CA 1
ATOM 3421 C C . GLN B 1 157 ? 65.421 9.390 13.926 1.00 55.76 157 GLN B C 1
ATOM 3422 O O . GLN B 1 157 ? 65.979 9.656 12.856 1.00 56.38 157 GLN B O 1
ATOM 3428 N N . THR B 1 158 ? 64.864 8.203 14.163 1.00 56.33 158 THR B N 1
ATOM 3429 C CA . THR B 1 158 ? 64.819 7.151 13.150 1.00 57.06 158 THR B CA 1
ATOM 3430 C C . THR B 1 158 ? 63.367 6.721 12.897 1.00 57.65 158 THR B C 1
ATOM 3431 O O . THR B 1 158 ? 63.105 5.605 12.461 1.00 57.37 158 THR B O 1
ATOM 3435 N N . ALA B 1 159 ? 62.433 7.621 13.183 1.00 58.54 159 ALA B N 1
ATOM 3436 C CA . ALA B 1 159 ? 61.020 7.370 12.944 1.00 59.38 159 ALA B CA 1
ATOM 3437 C C . ALA B 1 159 ? 60.801 7.115 11.448 1.00 60.13 159 ALA B C 1
ATOM 3438 O O . ALA B 1 159 ? 61.275 7.895 10.608 1.00 60.24 159 ALA B O 1
ATOM 3440 N N . ALA B 1 160 ? 60.098 6.030 11.118 1.00 60.93 160 ALA B N 1
ATOM 3441 C CA . ALA B 1 160 ? 59.861 5.653 9.710 1.00 61.75 160 ALA B CA 1
ATOM 3442 C C . ALA B 1 160 ? 58.828 6.569 9.046 1.00 62.41 160 ALA B C 1
ATOM 3443 O O . ALA B 1 160 ? 58.963 6.949 7.878 1.00 62.34 160 ALA B O 1
ATOM 3445 N N . ASP B 1 161 ? 57.805 6.938 9.803 1.00 63.20 161 ASP B N 1
ATOM 3446 C CA . ASP B 1 161 ? 56.747 7.777 9.272 1.00 64.01 161 ASP B CA 1
ATOM 3447 C C . ASP B 1 161 ? 56.087 8.569 10.382 1.00 64.53 161 ASP B C 1
ATOM 3448 O O . ASP B 1 161 ? 56.332 8.320 11.567 1.00 65.05 161 ASP B O 1
ATOM 3453 N N . LEU B 1 162 ? 55.236 9.509 9.983 1.00 65.07 162 LEU B N 1
ATOM 3454 C CA . LEU B 1 162 ? 54.647 10.486 10.903 1.00 65.22 162 LEU B CA 1
ATOM 3455 C C . LEU B 1 162 ? 53.773 9.839 11.990 1.00 65.59 162 LEU B C 1
ATOM 3456 O O . LEU B 1 162 ? 53.919 10.171 13.175 1.00 65.59 162 LEU B O 1
ATOM 3461 N N . PRO B 1 163 ? 52.872 8.906 11.602 1.00 65.81 163 PRO B N 1
ATOM 3462 C CA . PRO B 1 163 ? 52.078 8.212 12.638 1.00 65.70 163 PRO B CA 1
ATOM 3463 C C . PRO B 1 163 ? 52.916 7.406 13.650 1.00 65.62 163 PRO B C 1
ATOM 3464 O O . PRO B 1 163 ? 52.586 7.396 14.837 1.00 65.75 163 PRO B O 1
ATOM 3468 N N . THR B 1 164 ? 53.988 6.759 13.187 1.00 65.48 164 THR B N 1
ATOM 3469 C CA . THR B 1 164 ? 54.914 6.035 14.075 1.00 65.40 164 THR B CA 1
ATOM 3470 C C . THR B 1 164 ? 55.639 6.972 15.043 1.00 65.37 164 THR B C 1
ATOM 3471 O O . THR B 1 164 ? 55.781 6.663 16.226 1.00 64.86 164 THR B O 1
ATOM 3475 N N . ALA B 1 165 ? 56.104 8.111 14.533 1.00 65.55 165 ALA B N 1
ATOM 3476 C CA . ALA B 1 165 ? 56.761 9.119 15.378 1.00 65.59 165 ALA B CA 1
ATOM 3477 C C . ALA B 1 165 ? 55.838 9.574 16.518 1.00 65.52 165 ALA B C 1
ATOM 3478 O O . ALA B 1 165 ? 56.284 9.765 17.655 1.00 65.43 165 ALA B O 1
ATOM 3480 N N . CYS B 1 166 ? 54.553 9.724 16.204 1.00 65.43 166 CYS B N 1
ATOM 3481 C CA . CYS B 1 166 ? 53.572 10.194 17.175 1.00 65.60 166 CYS B CA 1
ATOM 3482 C C . CYS B 1 166 ? 53.283 9.180 18.260 1.00 65.36 166 CYS B C 1
ATOM 3483 O O . CYS B 1 166 ? 53.186 9.550 19.441 1.00 65.13 166 CYS B O 1
ATOM 3486 N N . TRP B 1 167 ? 53.129 7.916 17.848 1.00 64.93 167 TRP B N 1
ATOM 3487 C CA . TRP B 1 167 ? 53.000 6.815 18.789 1.00 64.50 167 TRP B CA 1
ATOM 3488 C C . TRP B 1 167 ? 54.204 6.758 19.731 1.00 63.85 167 TRP B C 1
ATOM 3489 O O . TRP B 1 167 ? 54.028 6.661 20.948 1.00 63.64 167 TRP B O 1
ATOM 3500 N N . ILE B 1 168 ? 55.412 6.838 19.172 1.00 63.06 168 ILE B N 1
ATOM 3501 C CA . ILE B 1 168 ? 56.657 6.796 19.965 1.00 62.77 168 ILE B CA 1
ATOM 3502 C C . ILE B 1 168 ? 56.678 7.883 21.050 1.00 62.35 168 ILE B C 1
ATOM 3503 O O . ILE B 1 168 ? 57.056 7.641 22.200 1.00 62.11 168 ILE B O 1
ATOM 3508 N N . ALA B 1 169 ? 56.255 9.079 20.669 1.00 62.04 169 ALA B N 1
ATOM 3509 C CA . ALA B 1 169 ? 56.182 10.203 21.593 1.00 61.69 169 ALA B CA 1
ATOM 3510 C C . ALA B 1 169 ? 55.118 9.927 22.648 1.00 60.99 169 ALA B C 1
ATOM 3511 O O . ALA B 1 169 ? 55.343 10.173 23.827 1.00 60.93 169 ALA B O 1
ATOM 3513 N N . ALA B 1 170 ? 53.969 9.416 22.212 1.00 60.53 170 ALA B N 1
ATOM 3514 C CA . ALA B 1 170 ? 52.894 9.003 23.128 1.00 60.48 170 ALA B CA 1
ATOM 3515 C C . ALA B 1 170 ? 53.400 8.016 24.190 1.00 60.31 170 ALA B C 1
ATOM 3516 O O . ALA B 1 170 ? 53.258 8.262 25.396 1.00 59.96 170 ALA B O 1
ATOM 3518 N N . SER B 1 171 ? 54.013 6.915 23.734 1.00 60.18 171 SER B N 1
ATOM 3519 C CA . SER B 1 171 ? 54.495 5.865 24.639 1.00 60.10 171 SER B CA 1
ATOM 3520 C C . SER B 1 171 ? 55.658 6.302 25.519 1.00 59.96 171 SER B C 1
ATOM 3521 O O . SER B 1 171 ? 55.694 5.978 26.709 1.00 60.00 171 SER B O 1
ATOM 3524 N N . GLU B 1 172 ? 56.609 7.044 24.961 1.00 59.79 172 GLU B N 1
ATOM 3525 C CA . GLU B 1 172 ? 57.746 7.506 25.774 1.00 60.02 172 GLU B CA 1
ATOM 3526 C C . GLU B 1 172 ? 57.319 8.586 26.793 1.00 60.00 172 GLU B C 1
ATOM 3527 O O . GLU B 1 172 ? 57.823 8.619 27.928 1.00 60.24 172 GLU B O 1
ATOM 3533 N N . VAL B 1 173 ? 56.381 9.447 26.407 1.00 59.76 173 VAL B N 1
ATOM 3534 C CA . VAL B 1 173 ? 55.788 10.369 27.374 1.00 60.19 173 VAL B CA 1
ATOM 3535 C C . VAL B 1 173 ? 55.071 9.545 28.474 1.00 60.38 173 VAL B C 1
ATOM 3536 O O . VAL B 1 173 ? 55.242 9.794 29.673 1.00 59.52 173 VAL B O 1
ATOM 3540 N N . ARG B 1 174 ? 54.334 8.515 28.074 1.00 61.27 174 ARG B N 1
ATOM 3541 C CA . ARG B 1 174 ? 53.669 7.688 29.076 1.00 61.78 174 ARG B CA 1
ATOM 3542 C C . ARG B 1 174 ? 54.651 6.949 29.980 1.00 62.01 174 ARG B C 1
ATOM 3543 O O . ARG B 1 174 ? 54.411 6.839 31.177 1.00 62.20 174 ARG B O 1
ATOM 3551 N N . ARG B 1 175 ? 55.757 6.456 29.422 1.00 62.63 175 ARG B N 1
ATOM 3552 C CA . ARG B 1 175 ? 56.754 5.753 30.239 1.00 62.63 175 ARG B CA 1
ATOM 3553 C C . ARG B 1 175 ? 57.350 6.648 31.338 1.00 62.18 175 ARG B C 1
ATOM 3554 O O . ARG B 1 175 ? 57.557 6.183 32.468 1.00 62.27 175 ARG B O 1
ATOM 3562 N N . ILE B 1 176 ? 57.607 7.918 31.023 1.00 61.44 176 ILE B N 1
ATOM 3563 C CA . ILE B 1 176 ? 58.298 8.800 31.973 1.00 61.00 176 ILE B CA 1
ATOM 3564 C C . ILE B 1 176 ? 57.349 9.589 32.876 1.00 60.29 176 ILE B C 1
ATOM 3565 O O . ILE B 1 176 ? 57.692 9.895 34.018 1.00 58.87 176 ILE B O 1
ATOM 3570 N N . THR B 1 177 ? 56.164 9.916 32.372 1.00 60.03 177 THR B N 1
ATOM 3571 C CA . THR B 1 177 ? 55.179 10.612 33.193 1.00 60.64 177 THR B CA 1
ATOM 3572 C C . THR B 1 177 ? 54.396 9.684 34.105 1.00 60.88 177 THR B C 1
ATOM 3573 O O . THR B 1 177 ? 54.202 10.001 35.270 1.00 61.28 177 THR B O 1
ATOM 3577 N N . GLY B 1 178 ? 53.943 8.552 33.565 1.00 61.55 178 GLY B N 1
ATOM 3578 C CA . GLY B 1 178 ? 53.178 7.560 34.324 1.00 61.57 178 GLY B CA 1
ATOM 3579 C C . GLY B 1 178 ? 51.690 7.844 34.295 1.00 61.91 178 GLY B C 1
ATOM 3580 O O . GLY B 1 178 ? 50.911 7.180 34.983 1.00 62.39 178 GLY B O 1
ATOM 3581 N N . PHE B 1 179 ? 51.290 8.832 33.496 1.00 62.08 179 PHE B N 1
ATOM 3582 C CA . PHE B 1 179 ? 49.878 9.114 33.273 1.00 62.27 179 PHE B CA 1
ATOM 3583 C C . PHE B 1 179 ? 49.258 7.926 32.565 1.00 62.70 179 PHE B C 1
ATOM 3584 O O . PHE B 1 179 ? 49.943 7.235 31.808 1.00 63.26 179 PHE B O 1
ATOM 3592 N N . ASP B 1 180 ? 47.979 7.668 32.834 1.00 62.85 180 ASP B N 1
ATOM 3593 C CA . ASP B 1 180 ? 47.339 6.450 32.340 1.00 63.02 180 ASP B CA 1
ATOM 3594 C C . ASP B 1 180 ? 47.101 6.455 30.819 1.00 63.05 180 ASP B C 1
ATOM 3595 O O . ASP B 1 180 ? 47.021 5.390 30.218 1.00 62.96 180 ASP B O 1
ATOM 3600 N N . ARG B 1 181 ? 47.005 7.634 30.202 1.00 63.40 181 ARG B N 1
ATOM 3601 C CA . ARG B 1 181 ? 46.711 7.743 28.765 1.00 63.50 181 ARG B CA 1
ATOM 3602 C C . ARG B 1 181 ? 47.306 9.004 28.138 1.00 63.70 181 ARG B C 1
ATOM 3603 O O . ARG B 1 181 ? 47.098 10.121 28.642 1.00 63.93 181 ARG B O 1
ATOM 3611 N N . ILE B 1 182 ? 48.022 8.819 27.028 1.00 63.47 182 ILE B N 1
ATOM 3612 C CA . ILE B 1 182 ? 48.626 9.916 26.287 1.00 63.39 182 ILE B CA 1
ATOM 3613 C C . ILE B 1 182 ? 48.039 9.934 24.883 1.00 63.51 182 ILE B C 1
ATOM 3614 O O . ILE B 1 182 ? 47.747 8.887 24.313 1.00 63.47 182 ILE B O 1
ATOM 3619 N N . LYS B 1 183 ? 47.867 11.128 24.333 1.00 63.60 183 LYS B N 1
ATOM 3620 C CA . LYS B 1 183 ? 47.259 11.282 23.026 1.00 64.00 183 LYS B CA 1
ATOM 3621 C C . LYS B 1 183 ? 47.961 12.365 22.236 1.00 64.14 183 LYS B C 1
ATOM 3622 O O . LYS B 1 183 ? 48.183 13.463 22.741 1.00 63.88 183 LYS B O 1
ATOM 3628 N N . VAL B 1 184 ? 48.312 12.044 20.997 1.00 64.57 184 VAL B N 1
ATOM 3629 C CA . VAL B 1 184 ? 48.712 13.063 20.029 1.00 64.88 184 VAL B CA 1
ATOM 3630 C C . VAL B 1 184 ? 47.461 13.538 19.284 1.00 65.01 184 VAL B C 1
ATOM 3631 O O . VAL B 1 184 ? 46.797 12.758 18.601 1.00 64.49 184 VAL B O 1
ATOM 3635 N N . TYR B 1 185 ? 47.162 14.826 19.437 1.00 65.35 185 TYR B N 1
ATOM 3636 C CA . TYR B 1 185 ? 45.908 15.416 18.987 1.00 65.64 185 TYR B CA 1
ATOM 3637 C C . TYR B 1 185 ? 46.230 16.528 18.000 1.00 65.91 185 TYR B C 1
ATOM 3638 O O . TYR B 1 185 ? 46.860 17.516 18.370 1.00 66.29 185 TYR B O 1
ATOM 3647 N N . GLN B 1 186 ? 45.816 16.358 16.745 1.00 65.97 186 GLN B N 1
ATOM 3648 C CA . GLN B 1 186 ? 46.184 17.283 15.675 1.00 65.93 186 GLN B CA 1
ATOM 3649 C C . GLN B 1 186 ? 44.988 18.100 15.241 1.00 65.84 186 GLN B C 1
ATOM 3650 O O . GLN B 1 186 ? 43.913 17.552 15.019 1.00 66.35 186 GLN B O 1
ATOM 3656 N N . PHE B 1 187 ? 45.179 19.405 15.085 1.00 65.92 187 PHE B N 1
ATOM 3657 C CA . PHE B 1 187 ? 44.101 20.282 14.630 1.00 65.77 187 PHE B CA 1
ATOM 3658 C C . PHE B 1 187 ? 43.886 20.172 13.117 1.00 65.94 187 PHE B C 1
ATOM 3659 O O . PHE B 1 187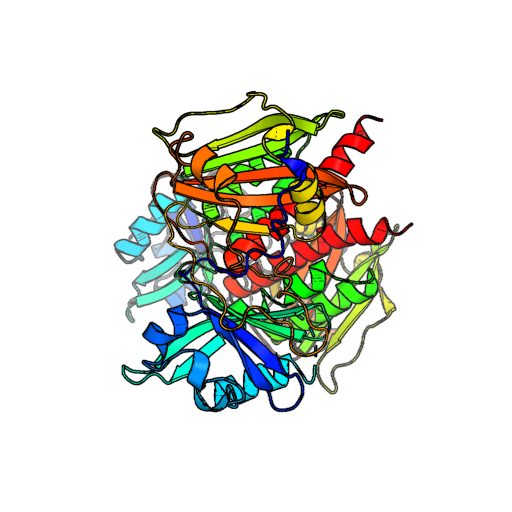 ? 44.811 19.830 12.364 1.00 66.06 187 PHE B O 1
ATOM 3667 N N . ALA B 1 188 ? 42.660 20.470 12.688 1.00 65.67 188 ALA B N 1
ATOM 3668 C CA . ALA B 1 188 ? 42.323 20.553 11.276 1.00 65.64 188 ALA B CA 1
ATOM 3669 C C . ALA B 1 188 ? 42.249 22.019 10.848 1.00 65.51 188 ALA B C 1
ATOM 3670 O O . ALA B 1 188 ? 42.363 22.930 11.674 1.00 65.14 188 ALA B O 1
ATOM 3672 N N . ALA B 1 189 ? 42.064 22.229 9.548 1.00 65.66 189 ALA B N 1
ATOM 3673 C CA . ALA B 1 189 ? 41.915 23.567 8.971 1.00 65.90 189 ALA B CA 1
ATOM 3674 C C . ALA B 1 189 ? 40.937 24.463 9.760 1.00 65.91 189 ALA B C 1
ATOM 3675 O O . ALA B 1 189 ? 41.237 25.636 10.047 1.00 65.61 189 ALA B O 1
ATOM 3677 N N . ASP B 1 190 ? 39.788 23.887 10.127 1.00 66.09 190 ASP B N 1
ATOM 3678 C CA . ASP B 1 190 ? 38.715 24.603 10.853 1.00 66.16 190 ASP B CA 1
ATOM 3679 C C . ASP B 1 190 ? 38.914 24.720 12.378 1.00 66.18 190 ASP B C 1
ATOM 3680 O O . ASP B 1 190 ? 37.984 25.086 13.095 1.00 66.26 190 ASP B O 1
ATOM 3685 N N . TRP B 1 191 ? 40.118 24.397 12.863 1.00 66.34 191 TRP B N 1
ATOM 3686 C CA . TRP B 1 191 ? 40.481 24.461 14.291 1.00 66.08 191 TRP B CA 1
ATOM 3687 C C . TRP B 1 191 ? 39.772 23.448 15.176 1.00 66.12 191 TRP B C 1
ATOM 3688 O O . TRP B 1 191 ? 39.873 23.509 16.398 1.00 65.93 191 TRP B O 1
ATOM 3699 N N . SER B 1 192 ? 39.059 22.516 14.547 1.00 66.08 192 SER B N 1
ATOM 3700 C CA . SER B 1 192 ? 38.631 21.292 15.195 1.00 65.76 192 SER B CA 1
ATOM 3701 C C . SER B 1 192 ? 39.809 20.342 15.031 1.00 65.51 192 SER B C 1
ATOM 3702 O O . SER B 1 192 ? 40.707 20.612 14.230 1.00 65.14 192 SER B O 1
ATOM 3705 N N . GLY B 1 193 ? 39.820 19.238 15.770 1.00 65.37 193 GLY B N 1
ATOM 3706 C CA . GLY B 1 193 ? 40.943 18.309 15.700 1.00 65.37 193 GLY B CA 1
ATOM 3707 C C . GLY B 1 193 ? 40.531 16.870 15.855 1.00 65.27 193 GLY B C 1
ATOM 3708 O O . GLY B 1 193 ? 39.348 16.577 15.979 1.00 65.06 193 GLY B O 1
ATOM 3709 N N . GLN B 1 194 ? 41.517 15.975 15.817 1.00 65.37 194 GLN B N 1
ATOM 3710 C CA . GLN B 1 194 ? 41.309 14.570 16.180 1.00 65.68 194 GLN B CA 1
ATOM 3711 C C . GLN B 1 194 ? 42.566 13.872 16.722 1.00 65.56 194 GLN B C 1
ATOM 3712 O O . GLN B 1 194 ? 43.697 14.299 16.463 1.00 65.53 194 GLN B O 1
ATOM 3718 N N . VAL B 1 195 ? 42.334 12.783 17.456 1.00 65.40 195 VAL B N 1
ATOM 3719 C CA . VAL B 1 195 ? 43.393 11.965 18.042 1.00 65.29 195 VAL B CA 1
ATOM 3720 C C . VAL B 1 195 ? 43.992 11.049 16.981 1.00 65.28 195 VAL B C 1
ATOM 3721 O O . VAL B 1 195 ? 43.379 10.048 16.587 1.00 65.17 195 VAL B O 1
ATOM 3725 N N . ILE B 1 196 ? 45.188 11.406 16.514 1.00 65.21 196 ILE B N 1
ATOM 3726 C CA . ILE B 1 196 ? 45.876 10.641 15.477 1.00 65.03 196 ILE B CA 1
ATOM 3727 C C . ILE B 1 196 ? 46.821 9.596 16.059 1.00 64.98 196 ILE B C 1
ATOM 3728 O O . ILE B 1 196 ? 47.339 8.775 15.315 1.00 65.45 196 ILE B O 1
ATOM 3733 N N . ALA B 1 197 ? 47.039 9.607 17.373 1.00 64.91 197 ALA B N 1
ATOM 3734 C CA . ALA B 1 197 ? 47.896 8.603 18.017 1.00 65.02 197 ALA B CA 1
ATOM 3735 C C . ALA B 1 197 ? 47.652 8.518 19.517 1.00 65.12 197 ALA B C 1
ATOM 3736 O O . ALA B 1 197 ? 47.220 9.494 20.144 1.00 65.14 197 ALA B O 1
ATOM 3738 N N . GLU B 1 198 ? 47.956 7.350 20.086 1.00 65.36 198 GLU B N 1
ATOM 3739 C CA . GLU B 1 198 ? 47.601 7.044 21.471 1.00 65.42 198 GLU B CA 1
ATOM 3740 C C . GLU B 1 198 ? 48.388 5.870 22.055 1.00 65.15 198 GLU B C 1
ATOM 3741 O O . GLU B 1 198 ? 48.767 4.941 21.348 1.00 64.60 198 GLU B O 1
ATOM 3747 N N . ASP B 1 199 ? 48.620 5.936 23.362 1.00 65.18 199 ASP B N 1
ATOM 3748 C CA . ASP B 1 199 ? 49.214 4.835 24.115 1.00 65.69 199 ASP B CA 1
ATOM 3749 C C . ASP B 1 199 ? 48.731 4.939 25.561 1.00 66.01 199 ASP B C 1
ATOM 3750 O O . ASP B 1 199 ? 48.704 6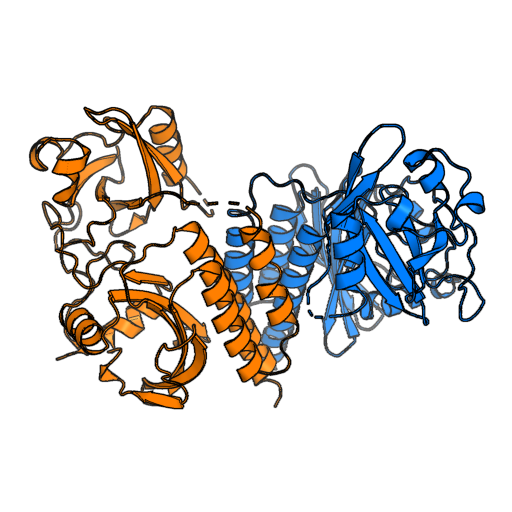.024 26.158 1.00 65.89 199 ASP B O 1
ATOM 3755 N N . ARG B 1 200 ? 48.332 3.796 26.105 1.00 66.69 200 ARG B N 1
ATOM 3756 C CA . ARG B 1 200 ? 47.554 3.751 27.340 1.00 67.32 200 ARG B CA 1
ATOM 3757 C C . ARG B 1 200 ? 47.704 2.420 28.058 1.00 67.53 200 ARG B C 1
ATOM 3758 O O . ARG B 1 200 ? 48.079 1.420 27.448 1.00 67.50 200 ARG B O 1
ATOM 3766 N N . ASP B 1 201 ? 47.386 2.425 29.348 1.00 67.92 201 ASP B N 1
ATOM 3767 C CA . ASP B 1 201 ? 47.487 1.233 30.184 1.00 68.39 201 ASP B CA 1
ATOM 3768 C C . ASP B 1 201 ? 46.312 0.265 29.924 1.00 68.59 201 ASP B C 1
ATOM 3769 O O . ASP B 1 201 ? 45.408 0.558 29.135 1.00 68.38 201 ASP B O 1
ATOM 3774 N N . SER B 1 202 ? 46.345 -0.897 30.575 1.00 69.06 202 SER B N 1
ATOM 3775 C CA . SER B 1 202 ? 45.265 -1.885 30.458 1.00 69.32 202 SER B CA 1
ATOM 3776 C C . SER B 1 202 ? 43.948 -1.344 31.005 1.00 69.46 202 SER B C 1
ATOM 3777 O O . SER B 1 202 ? 43.866 -0.951 32.174 1.00 69.45 202 SER B O 1
ATOM 3780 N N . GLY B 1 203 ? 42.925 -1.326 30.152 1.00 69.58 203 GLY B N 1
ATOM 3781 C CA . GLY B 1 203 ? 41.575 -0.966 30.573 1.00 69.63 203 GLY B CA 1
ATOM 3782 C C . GLY B 1 203 ? 41.330 0.523 30.763 1.00 69.74 203 GLY B C 1
ATOM 3783 O O . GLY B 1 203 ? 40.423 0.914 31.503 1.00 70.08 203 GLY B O 1
ATOM 3784 N N . ILE B 1 204 ? 42.139 1.356 30.112 1.00 69.60 204 ILE B N 1
ATOM 3785 C CA . ILE B 1 204 ? 41.820 2.767 29.958 1.00 69.42 204 ILE B CA 1
ATOM 3786 C C . ILE B 1 204 ? 41.100 2.900 28.605 1.00 69.49 204 ILE B C 1
ATOM 3787 O O . ILE B 1 204 ? 41.533 2.299 27.627 1.00 69.43 204 ILE B O 1
ATOM 3792 N N . PRO B 1 205 ? 39.985 3.655 28.543 1.00 69.58 205 PRO B N 1
ATOM 3793 C CA . PRO B 1 205 ? 39.283 3.813 27.254 1.00 69.60 205 PRO B CA 1
ATOM 3794 C C . PRO B 1 205 ? 40.114 4.525 26.174 1.00 69.63 205 PRO B C 1
ATOM 3795 O O . PRO B 1 205 ? 40.949 5.370 26.497 1.00 69.72 205 PRO B O 1
ATOM 3799 N N . SER B 1 206 ? 39.873 4.179 24.910 1.00 69.64 206 SER B N 1
ATOM 3800 C CA . SER B 1 206 ? 40.620 4.742 23.780 1.00 69.77 206 SER B CA 1
ATOM 3801 C C . SER B 1 206 ? 39.844 5.849 23.094 1.00 69.80 206 SER B C 1
ATOM 3802 O O . SER B 1 206 ? 38.637 5.736 22.884 1.00 70.01 206 SER B O 1
ATOM 3805 N N . LEU B 1 207 ? 40.548 6.911 22.727 1.00 69.80 207 LEU B N 1
ATOM 3806 C CA . LEU B 1 207 ? 39.949 8.006 21.974 1.00 69.90 207 LEU B CA 1
ATOM 3807 C C . LEU B 1 207 ? 40.554 8.113 20.565 1.00 69.88 207 LEU B C 1
ATOM 3808 O O . LEU B 1 207 ? 40.405 9.141 19.899 1.00 69.71 207 LEU B O 1
ATOM 3813 N N . LEU B 1 208 ? 41.189 7.035 20.099 1.00 69.98 208 LEU B N 1
ATOM 3814 C CA . LEU B 1 208 ? 41.901 7.057 18.817 1.00 69.98 208 LEU B CA 1
ATOM 3815 C C . LEU B 1 208 ? 40.934 7.336 17.661 1.00 70.07 208 LEU B C 1
ATOM 3816 O O . LEU B 1 208 ? 39.869 6.715 17.564 1.00 69.93 208 LEU B O 1
ATOM 3821 N N . ASP B 1 209 ? 41.322 8.292 16.812 1.00 70.20 209 ASP B N 1
ATOM 3822 C CA . ASP B 1 209 ? 40.572 8.709 15.613 1.00 70.26 209 ASP B CA 1
ATOM 3823 C C . ASP B 1 209 ? 39.329 9.583 15.887 1.00 70.26 209 ASP B C 1
ATOM 3824 O O . ASP B 1 209 ? 38.690 10.035 14.936 1.00 70.18 209 ASP B O 1
ATOM 3829 N N . PHE B 1 210 ? 39.010 9.851 17.159 1.00 70.34 210 PHE B N 1
ATOM 3830 C CA . PHE B 1 210 ? 37.826 10.658 17.512 1.00 70.47 210 PHE B CA 1
ATOM 3831 C C . PHE B 1 210 ? 38.003 12.150 17.185 1.00 70.43 210 PHE B C 1
ATOM 3832 O O . PHE B 1 210 ? 39.002 12.759 17.583 1.00 70.57 210 PHE B O 1
ATOM 3840 N N . HIS B 1 211 ? 37.029 12.727 16.473 1.00 70.29 211 HIS B N 1
ATOM 3841 C CA . HIS B 1 211 ? 37.016 14.168 16.165 1.00 70.20 211 HIS B CA 1
ATOM 3842 C C . HIS B 1 211 ? 36.316 14.948 17.274 1.00 69.94 211 HIS B C 1
ATOM 3843 O O . HIS B 1 211 ? 35.300 14.493 17.807 1.00 70.03 211 HIS B O 1
ATOM 3850 N N . PHE B 1 212 ? 36.846 16.126 17.602 1.00 69.38 212 PHE B N 1
ATOM 3851 C CA . PHE B 1 212 ? 36.218 17.035 18.567 1.00 68.96 212 PHE B CA 1
ATOM 3852 C C . PHE B 1 212 ? 36.145 18.438 17.949 1.00 68.53 212 PHE B C 1
ATOM 3853 O O . PHE B 1 212 ? 36.949 18.761 17.082 1.00 68.62 212 PHE B O 1
ATOM 3861 N N . PRO B 1 213 ? 35.191 19.277 18.392 1.00 67.87 213 PRO B N 1
ATOM 3862 C CA . PRO B 1 213 ? 35.014 20.613 17.818 1.00 67.58 213 PRO B CA 1
ATOM 3863 C C . PRO B 1 213 ? 35.908 21.718 18.411 1.00 67.13 213 PRO B C 1
ATOM 3864 O O . PRO B 1 213 ? 36.293 21.667 19.580 1.00 66.86 213 PRO B O 1
ATOM 3868 N N . SER B 1 214 ? 36.171 22.734 17.591 1.00 66.62 214 SER B N 1
ATOM 3869 C CA . SER B 1 214 ? 37.070 23.840 17.915 1.00 66.33 214 SER B CA 1
ATOM 3870 C C . SER B 1 214 ? 36.747 24.588 19.210 1.00 66.15 214 SER B C 1
ATOM 3871 O O . SER B 1 214 ? 37.617 25.248 19.787 1.00 66.43 214 SER B O 1
ATOM 3874 N N . SER B 1 215 ? 35.497 24.510 19.646 1.00 65.58 215 SER B N 1
ATOM 3875 C CA . SER B 1 215 ? 35.074 25.098 20.911 1.00 65.04 215 SER B CA 1
ATOM 3876 C C . SER B 1 215 ? 35.649 24.365 22.133 1.00 64.39 215 SER B C 1
ATOM 3877 O O . SER B 1 215 ? 35.654 24.903 23.240 1.00 64.23 215 SER B O 1
ATOM 3880 N N . ASP B 1 216 ? 36.124 23.139 21.936 1.00 63.70 216 ASP B N 1
ATOM 3881 C CA . ASP B 1 216 ? 36.706 22.370 23.034 1.00 63.18 216 ASP B CA 1
ATOM 3882 C C . ASP B 1 216 ? 38.057 22.934 23.475 1.00 62.38 216 ASP B C 1
ATOM 3883 O O . ASP B 1 216 ? 38.350 22.922 24.655 1.00 62.39 216 ASP B O 1
ATOM 3888 N N . ILE B 1 217 ? 38.872 23.403 22.527 1.00 61.43 217 ILE B N 1
ATOM 3889 C CA . ILE B 1 217 ? 40.045 24.247 22.820 1.00 60.75 217 ILE B CA 1
ATOM 3890 C C . ILE B 1 217 ? 39.839 25.607 22.123 1.00 59.81 217 ILE B C 1
ATOM 3891 O O . ILE B 1 217 ? 40.278 25.786 20.992 1.00 59.40 217 ILE B O 1
ATOM 3896 N N . PRO B 1 218 ? 39.151 26.560 22.791 1.00 58.77 218 PRO B N 1
ATOM 3897 C CA . PRO B 1 218 ? 38.694 27.786 22.129 1.00 58.27 218 PRO B CA 1
ATOM 3898 C C . PRO B 1 218 ? 39.808 28.797 21.881 1.00 57.63 218 PRO B C 1
ATOM 3899 O O . PRO B 1 218 ? 40.914 28.627 22.383 1.00 57.68 218 PRO B O 1
ATOM 3903 N N . ALA B 1 219 ? 39.491 29.851 21.139 1.00 56.56 219 ALA B N 1
ATOM 3904 C CA . ALA B 1 219 ? 40.499 30.741 20.535 1.00 56.09 219 ALA B CA 1
ATOM 3905 C C . ALA B 1 219 ? 41.531 31.365 21.489 1.00 55.19 219 ALA B C 1
ATOM 3906 O O . ALA B 1 219 ? 42.719 31.438 21.159 1.00 54.13 219 ALA B O 1
ATOM 3908 N N . GLN B 1 220 ? 41.069 31.838 22.642 1.00 54.54 220 GLN B N 1
ATOM 3909 C CA . GLN B 1 220 ? 41.935 32.534 23.575 1.00 54.49 220 GLN B CA 1
ATOM 3910 C C . GLN B 1 220 ? 42.908 31.553 24.254 1.00 54.14 220 GLN B C 1
ATOM 3911 O O . GLN B 1 220 ? 43.944 31.974 24.795 1.00 53.75 220 GLN B O 1
ATOM 3917 N N . SER B 1 221 ? 42.534 30.268 24.229 1.00 53.96 221 SER B N 1
ATOM 3918 C CA . SER B 1 221 ? 43.331 29.155 24.740 1.00 53.81 221 SER B CA 1
ATOM 3919 C C . SER B 1 221 ? 44.438 28.824 23.777 1.00 53.91 221 SER B C 1
ATOM 3920 O O . SER B 1 221 ? 45.611 28.784 24.147 1.00 54.10 221 SER B O 1
ATOM 3923 N N . ARG B 1 222 ? 44.042 28.585 22.532 1.00 53.57 222 ARG B N 1
ATOM 3924 C CA . ARG B 1 222 ? 44.970 28.214 21.503 1.00 53.21 222 ARG B CA 1
ATOM 3925 C C . ARG B 1 222 ? 46.064 29.260 21.420 1.00 52.93 222 ARG B C 1
ATOM 3926 O O . ARG B 1 222 ? 47.255 28.914 21.280 1.00 52.77 222 ARG B O 1
ATOM 3934 N N . ALA B 1 223 ? 45.669 30.530 21.532 1.00 52.17 223 ALA B N 1
ATOM 3935 C CA . ALA B 1 223 ? 46.618 31.642 21.496 1.00 52.63 223 ALA B CA 1
ATOM 3936 C C . ALA B 1 223 ? 47.655 31.584 22.635 1.00 52.77 223 ALA B C 1
ATOM 3937 O O . ALA B 1 223 ? 48.859 31.771 22.412 1.00 52.23 223 ALA B O 1
ATOM 3939 N N . LEU B 1 224 ? 47.179 31.354 23.850 1.00 53.02 224 LEU B N 1
ATOM 3940 C CA . LEU B 1 224 ? 48.066 31.207 25.008 1.00 52.78 224 LEU B CA 1
ATOM 3941 C C . LEU B 1 224 ? 48.998 30.017 24.818 1.00 52.48 224 LEU B C 1
ATOM 3942 O O . LEU B 1 224 ? 50.206 30.124 24.987 1.00 52.48 224 LEU B O 1
ATOM 3947 N N . TYR B 1 225 ? 48.415 28.888 24.445 1.00 52.51 225 TYR B N 1
ATOM 3948 C CA . TYR B 1 225 ? 49.143 27.644 24.280 1.00 52.37 225 TYR B CA 1
ATOM 3949 C C . TYR B 1 225 ? 50.173 27.653 23.146 1.00 52.30 225 TYR B C 1
ATOM 3950 O O . TYR B 1 225 ? 51.004 26.740 23.047 1.00 51.89 225 TYR B O 1
ATOM 3959 N N . THR B 1 226 ? 50.084 28.657 22.280 1.00 52.32 226 THR B N 1
ATOM 3960 C CA . THR B 1 226 ? 51.039 28.883 21.196 1.00 52.51 226 THR B CA 1
ATOM 3961 C C . THR B 1 226 ? 52.316 29.546 21.709 1.00 52.79 226 THR B C 1
ATOM 3962 O O . THR B 1 226 ? 53.372 29.312 21.166 1.00 52.99 226 THR B O 1
ATOM 3966 N N . ILE B 1 227 ? 52.226 30.392 22.727 1.00 53.18 227 ILE B N 1
ATOM 3967 C CA . ILE B 1 227 ? 53.424 30.993 23.300 1.00 53.97 227 ILE B CA 1
ATOM 3968 C C . ILE B 1 227 ? 53.802 30.403 24.688 1.00 54.19 227 ILE B C 1
ATOM 3969 O O . ILE B 1 227 ? 54.934 30.557 25.140 1.00 53.92 227 ILE B O 1
ATOM 3974 N N . ASN B 1 228 ? 52.854 29.738 25.348 1.00 54.63 228 ASN B N 1
ATOM 3975 C CA . ASN B 1 228 ? 53.115 29.012 26.594 1.00 54.46 228 ASN B CA 1
ATOM 3976 C C . ASN B 1 228 ? 52.848 27.487 26.410 1.00 54.25 228 ASN B C 1
ATOM 3977 O O . ASN B 1 228 ? 51.710 27.015 26.563 1.00 52.70 228 ASN B O 1
ATOM 3982 N N . PRO B 1 229 ? 53.907 26.721 26.072 1.00 54.20 229 PRO B N 1
ATOM 3983 C CA . PRO B 1 229 ? 53.779 25.376 25.511 1.00 54.16 229 PRO B CA 1
ATOM 3984 C C . PRO B 1 229 ? 53.463 24.195 26.442 1.00 54.22 229 PRO B C 1
ATOM 3985 O O . PRO B 1 229 ? 53.081 23.124 25.946 1.00 54.16 229 PRO B O 1
ATOM 3989 N N . VAL B 1 230 ? 53.603 24.357 27.756 1.00 54.14 230 VAL B N 1
ATOM 3990 C CA . VAL B 1 230 ? 53.307 23.264 28.706 1.00 53.97 230 VAL B CA 1
ATOM 3991 C C . VAL B 1 230 ? 52.326 23.689 29.780 1.00 53.78 230 VAL B C 1
ATOM 3992 O O . VAL B 1 230 ? 52.432 24.761 30.343 1.00 54.27 230 VAL B O 1
ATOM 3996 N N . ARG B 1 231 ? 51.392 22.813 30.098 1.00 54.08 231 ARG B N 1
ATOM 3997 C CA . ARG B 1 231 ? 50.541 23.031 31.242 1.00 54.52 231 ARG B CA 1
ATOM 3998 C C . ARG B 1 231 ? 50.206 21.715 31.952 1.00 54.86 231 ARG B C 1
ATOM 3999 O O . ARG B 1 231 ? 50.035 20.669 31.306 1.00 54.76 231 ARG B O 1
ATOM 4007 N N . ILE B 1 232 ? 50.095 21.791 33.279 1.00 54.94 232 ILE B N 1
ATOM 4008 C CA . ILE B 1 232 ? 49.635 20.662 34.093 1.00 54.72 232 ILE B CA 1
ATOM 4009 C C . ILE B 1 232 ? 48.490 21.036 35.072 1.00 54.93 232 ILE B C 1
ATOM 4010 O O . ILE B 1 232 ? 48.527 22.097 35.718 1.00 54.04 232 ILE B O 1
ATOM 4015 N N . ILE B 1 233 ? 47.469 20.162 35.142 1.00 55.38 233 ILE B N 1
ATOM 4016 C CA . ILE B 1 233 ? 46.413 20.191 36.193 1.00 55.51 233 ILE B CA 1
ATOM 4017 C C . ILE B 1 233 ? 46.491 18.858 36.989 1.00 55.86 233 ILE B C 1
ATOM 4018 O O . ILE B 1 233 ? 45.948 17.824 36.561 1.00 55.61 233 ILE B O 1
ATOM 4023 N N . PRO B 1 234 ? 47.225 18.864 38.115 1.00 56.08 234 PRO B N 1
ATOM 4024 C CA . PRO B 1 234 ? 47.429 17.604 38.849 1.00 56.71 234 PRO B CA 1
ATOM 4025 C C . PRO B 1 234 ? 46.171 16.989 39.499 1.00 57.20 234 PRO B C 1
ATOM 4026 O O . PRO B 1 234 ? 46.141 15.788 39.758 1.00 56.96 234 PRO B O 1
ATOM 4030 N N . ASP B 1 235 ? 45.166 17.824 39.761 1.00 58.08 235 ASP B N 1
ATOM 4031 C CA . ASP B 1 235 ? 43.926 17.421 40.399 1.00 58.17 235 ASP B CA 1
ATOM 4032 C C . ASP B 1 235 ? 42.814 18.327 39.877 1.00 58.59 235 ASP B C 1
ATOM 4033 O O . ASP B 1 235 ? 42.759 19.514 40.206 1.00 57.96 235 ASP B O 1
ATOM 4038 N N . ILE B 1 236 ? 41.933 17.772 39.054 1.00 59.34 236 ILE B N 1
ATOM 4039 C CA . ILE B 1 236 ? 40.773 18.516 38.581 1.00 59.88 236 ILE B CA 1
ATOM 4040 C C . ILE B 1 236 ? 40.036 19.203 39.727 1.00 60.23 236 ILE B C 1
ATOM 4041 O O . ILE B 1 236 ? 39.636 20.357 39.610 1.00 61.02 236 ILE B O 1
ATOM 4046 N N . GLY B 1 237 ? 39.847 18.481 40.831 1.00 60.20 237 GLY B N 1
ATOM 4047 C CA . GLY B 1 237 ? 39.005 18.946 41.925 1.00 60.09 237 GLY B CA 1
ATOM 4048 C C . GLY B 1 237 ? 39.675 19.836 42.951 1.00 60.08 237 GLY B C 1
ATOM 4049 O O . GLY B 1 237 ? 39.170 19.999 44.050 1.00 60.80 237 GLY B O 1
ATOM 4050 N N . TYR B 1 238 ? 40.805 20.430 42.620 1.00 59.89 238 TYR B N 1
ATOM 4051 C CA . TYR B 1 238 ? 41.413 21.379 43.534 1.00 59.49 238 TYR B CA 1
ATOM 4052 C C . TYR B 1 238 ? 40.468 22.563 43.837 1.00 59.74 238 TYR B C 1
ATOM 4053 O O . TYR B 1 238 ? 39.598 22.948 43.011 1.00 58.74 238 TYR B O 1
ATOM 4062 N N . ARG B 1 239 ? 40.688 23.147 45.012 1.00 59.69 239 ARG B N 1
ATOM 4063 C CA . ARG B 1 239 ? 40.072 24.404 45.390 1.00 60.14 239 ARG B CA 1
ATOM 4064 C C . ARG B 1 239 ? 41.083 25.511 45.094 1.00 59.07 239 ARG B C 1
ATOM 4065 O O . ARG B 1 239 ? 42.199 25.487 45.616 1.00 58.22 239 ARG B O 1
ATOM 4073 N N . PRO B 1 240 ? 40.701 26.486 44.251 1.00 58.56 240 PRO B N 1
ATOM 4074 C CA . PRO B 1 240 ? 41.669 27.546 43.972 1.00 57.96 240 PRO B CA 1
ATOM 4075 C C . PRO B 1 240 ? 42.080 28.322 45.229 1.00 57.52 240 PRO B C 1
ATOM 4076 O O . PRO B 1 240 ? 41.234 28.616 46.096 1.00 57.87 240 PRO B O 1
ATOM 4080 N N . SER B 1 241 ? 43.365 28.647 45.314 1.00 56.58 241 SER B N 1
ATOM 4081 C CA . SER B 1 241 ? 43.886 29.572 46.318 1.00 55.90 241 SER B CA 1
ATOM 4082 C C . SER B 1 241 ? 43.979 30.970 45.694 1.00 55.73 241 SER B C 1
ATOM 4083 O O . SER B 1 241 ? 44.733 31.159 44.749 1.00 56.38 241 SER B O 1
ATOM 4086 N N . PRO B 1 242 ? 43.224 31.958 46.221 1.00 54.77 242 PRO B N 1
ATOM 4087 C CA . PRO B 1 242 ? 43.279 33.304 45.639 1.00 53.81 242 PRO B CA 1
ATOM 4088 C C . PRO B 1 242 ? 44.614 34.063 45.815 1.00 53.16 242 PRO B C 1
ATOM 4089 O O . PRO B 1 242 ? 45.384 33.812 46.737 1.00 52.03 242 PRO B O 1
ATOM 4093 N N . LEU B 1 243 ? 44.861 34.987 44.891 1.00 52.70 243 LEU B N 1
ATOM 4094 C CA . LEU B 1 243 ? 45.976 35.917 44.970 1.00 52.39 243 LEU B CA 1
ATOM 4095 C C . LEU B 1 243 ? 45.643 37.109 45.879 1.00 52.02 243 LEU B C 1
ATOM 4096 O O . LEU B 1 243 ? 44.644 37.837 45.629 1.00 52.76 243 LEU B O 1
ATOM 4101 N N . VAL B 1 244 ? 46.469 37.329 46.902 1.00 50.56 244 VAL B N 1
ATOM 4102 C CA . VAL B 1 244 ? 46.213 38.373 47.870 1.00 50.97 244 VAL B CA 1
ATOM 4103 C C . VAL B 1 244 ? 47.303 39.453 47.919 1.00 50.67 244 VAL B C 1
ATOM 4104 O O . VAL B 1 244 ? 48.421 39.200 48.418 1.00 50.82 244 VAL B O 1
ATOM 4108 N N . PRO B 1 245 ? 46.998 40.672 47.418 1.00 50.61 245 PRO B N 1
ATOM 4109 C CA . PRO B 1 245 ? 45.851 41.086 46.628 1.00 51.84 245 PRO B CA 1
ATOM 4110 C C . PRO B 1 245 ? 46.075 40.789 45.146 1.00 52.44 245 PRO B C 1
ATOM 4111 O O . PRO B 1 245 ? 47.228 40.711 44.698 1.00 51.49 245 PRO B O 1
ATOM 4115 N N . ASP B 1 246 ? 44.982 40.683 44.394 1.00 53.49 246 ASP B N 1
ATOM 4116 C CA . ASP B 1 246 ? 45.053 40.435 42.959 1.00 54.15 246 ASP B CA 1
ATOM 4117 C C . ASP B 1 246 ? 45.211 41.742 42.207 1.00 54.61 246 ASP B C 1
ATOM 4118 O O . ASP B 1 246 ? 44.277 42.210 41.566 1.00 54.36 246 ASP B O 1
ATOM 4123 N N . ILE B 1 247 ? 46.394 42.342 42.319 1.00 55.55 247 ILE B N 1
ATOM 4124 C CA . ILE B 1 247 ? 46.650 43.660 41.763 1.00 56.05 247 ILE B CA 1
ATOM 4125 C C . ILE B 1 247 ? 48.115 43.733 41.362 1.00 56.19 247 ILE B C 1
ATOM 4126 O O . ILE B 1 247 ? 48.988 43.339 42.167 1.00 55.97 247 ILE B O 1
ATOM 4131 N N . ASN B 1 248 ? 48.385 44.221 40.143 1.00 55.85 248 ASN B N 1
ATOM 4132 C CA . ASN B 1 248 ? 49.752 44.492 39.734 1.00 56.78 248 ASN B CA 1
ATOM 4133 C C . ASN B 1 248 ? 50.153 45.835 40.298 1.00 56.82 248 ASN B C 1
ATOM 4134 O O . ASN B 1 248 ? 49.555 46.835 39.947 1.00 56.62 248 ASN B O 1
ATOM 4139 N N . PRO B 1 249 ? 51.187 45.860 41.158 1.00 57.94 249 PRO B N 1
ATOM 4140 C CA . PRO B 1 249 ? 51.484 47.042 41.958 1.00 58.54 249 PRO B CA 1
ATOM 4141 C C . PRO B 1 249 ? 52.141 48.188 41.224 1.00 58.83 249 PRO B C 1
ATOM 4142 O O . PRO B 1 249 ? 52.165 49.305 41.752 1.00 58.86 249 PRO B O 1
ATOM 4146 N N . ARG B 1 250 ? 52.671 47.921 40.038 1.00 59.62 250 ARG B N 1
ATOM 4147 C CA . ARG B 1 250 ? 53.386 48.932 39.236 1.00 59.92 250 ARG B CA 1
ATOM 4148 C C . ARG B 1 250 ? 52.486 49.504 38.166 1.00 59.86 250 ARG B C 1
ATOM 4149 O O . ARG B 1 250 ? 52.641 50.655 37.769 1.00 60.09 250 ARG B O 1
ATOM 4157 N N . LEU B 1 251 ? 51.564 48.691 37.665 1.00 59.74 251 LEU B N 1
ATOM 4158 C CA . LEU B 1 251 ? 50.779 49.079 36.493 1.00 59.69 251 LEU B CA 1
ATOM 4159 C C . LEU B 1 251 ? 49.286 49.082 36.780 1.00 59.12 251 LEU B C 1
ATOM 4160 O O . LEU B 1 251 ? 48.513 49.552 35.951 1.00 59.26 251 LEU B O 1
ATOM 4165 N N . GLY B 1 252 ? 48.866 48.574 37.939 1.00 57.88 252 GLY B N 1
ATOM 4166 C CA . GLY B 1 252 ? 47.440 48.413 38.214 1.00 56.97 252 GLY B CA 1
ATOM 4167 C C . GLY B 1 252 ? 46.839 47.255 37.425 1.00 56.21 252 GLY B C 1
ATOM 4168 O O . GLY B 1 252 ? 47.436 46.780 36.482 1.00 55.89 252 GLY B O 1
ATOM 4169 N N . GLY B 1 253 ? 45.658 46.794 37.825 1.00 55.51 253 GLY B N 1
ATOM 4170 C CA . GLY B 1 253 ? 44.948 45.732 37.124 1.00 55.10 253 GLY B CA 1
ATOM 4171 C C . GLY B 1 253 ? 45.217 44.366 37.742 1.00 54.78 253 GLY B C 1
ATOM 4172 O O . GLY B 1 253 ? 46.114 44.228 38.570 1.00 53.79 253 GLY B O 1
ATOM 4173 N N . PRO B 1 254 ? 44.426 43.346 37.338 1.00 54.85 254 PRO B N 1
ATOM 4174 C CA . PRO B 1 254 ? 44.569 41.956 37.777 1.00 54.21 254 PRO B CA 1
ATOM 4175 C C . PRO B 1 254 ? 45.932 41.440 37.395 1.00 53.59 254 PRO B C 1
ATOM 4176 O O . PRO B 1 254 ? 46.512 41.905 36.428 1.00 52.33 254 PRO B O 1
ATOM 4180 N N . ILE B 1 255 ? 46.460 40.495 38.158 1.00 53.48 255 ILE B N 1
ATOM 4181 C CA . ILE B 1 255 ? 47.807 39.991 37.860 1.00 53.11 255 ILE B CA 1
ATOM 4182 C C . ILE B 1 255 ? 47.730 39.082 36.625 1.00 52.58 255 ILE B C 1
ATOM 4183 O O . ILE B 1 255 ? 46.922 38.146 36.579 1.00 52.49 255 ILE B O 1
ATOM 4188 N N . ASP B 1 256 ? 48.517 39.405 35.602 1.00 52.03 256 ASP B N 1
ATOM 4189 C CA . ASP B 1 256 ? 48.487 38.616 34.380 1.00 52.28 256 ASP B CA 1
ATOM 4190 C C . ASP B 1 256 ? 49.287 37.336 34.639 1.00 51.79 256 ASP B C 1
ATOM 4191 O O . ASP B 1 256 ? 50.479 37.383 34.878 1.00 51.34 256 ASP B O 1
ATOM 4196 N N . LEU B 1 257 ? 48.580 36.217 34.655 1.00 51.57 257 LEU B N 1
ATOM 4197 C CA . LEU B 1 257 ? 49.159 34.920 34.939 1.00 52.32 257 LEU B CA 1
ATOM 4198 C C . LEU B 1 257 ? 49.436 34.085 33.681 1.00 52.39 257 LEU B C 1
ATOM 4199 O O . LEU B 1 257 ? 49.651 32.888 33.799 1.00 52.72 257 LEU B O 1
ATOM 4204 N N . SER B 1 258 ? 49.491 34.712 32.501 1.00 52.32 258 SER B N 1
ATOM 4205 C CA . SER B 1 258 ? 49.682 33.988 31.220 1.00 52.80 258 SER B CA 1
ATOM 4206 C C . SER B 1 258 ? 50.813 32.966 31.243 1.00 52.88 258 SER B C 1
ATOM 4207 O O . SER B 1 258 ? 50.646 31.808 30.844 1.00 52.50 258 SER B O 1
ATOM 4210 N N . PHE B 1 259 ? 51.953 33.411 31.747 1.00 53.62 259 PHE B N 1
ATOM 4211 C CA . PHE B 1 259 ? 53.126 32.588 31.872 1.00 54.66 259 PHE B CA 1
ATOM 4212 C C . PHE B 1 259 ? 53.282 31.878 33.226 1.00 55.70 259 PHE B C 1
ATOM 4213 O O . PHE B 1 259 ? 54.349 31.348 33.517 1.00 55.39 259 PHE B O 1
ATOM 4221 N N . SER B 1 260 ? 52.234 31.845 34.044 1.00 55.73 260 SER B N 1
ATOM 4222 C CA . SER B 1 260 ? 52.332 31.218 35.353 1.00 56.18 260 SER B CA 1
ATOM 4223 C C . SER B 1 260 ? 52.130 29.713 35.233 1.00 55.83 260 SER B C 1
ATOM 4224 O O . SER B 1 260 ? 51.173 29.283 34.601 1.00 56.61 260 SER B O 1
ATOM 4227 N N . VAL B 1 261 ? 52.997 28.908 35.844 1.00 55.34 261 VAL B N 1
ATOM 4228 C CA . VAL B 1 261 ? 52.771 27.460 35.850 1.00 55.13 261 VAL B CA 1
ATOM 4229 C C . VAL B 1 261 ? 51.611 27.022 36.781 1.00 54.99 261 VAL B C 1
ATOM 4230 O O . VAL B 1 261 ? 50.979 25.999 36.544 1.00 54.16 261 VAL B O 1
ATOM 4234 N N . LEU B 1 262 ? 51.312 27.820 37.803 1.00 54.42 262 LEU B N 1
ATOM 4235 C CA . LEU B 1 262 ? 50.283 27.478 38.781 1.00 54.26 262 LEU B CA 1
ATOM 4236 C C . LEU B 1 262 ? 48.919 28.135 38.478 1.00 54.07 262 LEU B C 1
ATOM 4237 O O . LEU B 1 262 ? 47.981 27.949 39.233 1.00 54.37 262 LEU B O 1
ATOM 4242 N N . ARG B 1 263 ? 48.808 28.878 37.381 1.00 53.12 263 ARG B N 1
ATOM 4243 C CA . ARG B 1 263 ? 47.551 29.505 36.984 1.00 52.83 263 ARG B CA 1
ATOM 4244 C C . ARG B 1 263 ? 46.321 28.595 37.183 1.00 52.79 263 ARG B C 1
ATOM 4245 O O . ARG B 1 263 ? 46.316 27.446 36.742 1.00 52.28 263 ARG B O 1
ATOM 4253 N N . SER B 1 264 ? 45.273 29.112 37.837 1.00 52.43 264 SER B N 1
ATOM 4254 C CA . SER B 1 264 ? 44.036 28.373 37.941 1.00 52.38 264 SER B CA 1
ATOM 4255 C C . SER B 1 264 ? 43.333 28.422 36.591 1.00 52.56 264 SER B C 1
ATOM 4256 O O . SER B 1 264 ? 43.222 29.478 35.972 1.00 51.04 264 SER B O 1
ATOM 4259 N N . VAL B 1 265 ? 42.822 27.274 36.167 1.00 53.23 265 VAL B N 1
ATOM 4260 C CA . VAL B 1 265 ? 42.225 27.128 34.843 1.00 53.91 265 VAL B CA 1
ATOM 4261 C C . VAL B 1 265 ? 40.683 27.268 34.795 1.00 54.45 265 VAL B C 1
ATOM 4262 O O . VAL B 1 265 ? 39.996 27.182 35.808 1.00 53.95 265 VAL B O 1
ATOM 4266 N N . SER B 1 266 ? 40.155 27.449 33.589 1.00 54.93 266 SER B N 1
ATOM 4267 C CA . SER B 1 266 ? 38.719 27.614 33.395 1.00 55.76 266 SER B CA 1
ATOM 4268 C C . SER B 1 266 ? 37.871 26.515 34.068 1.00 56.42 266 SER B C 1
ATOM 4269 O O . SER B 1 266 ? 38.052 25.323 33.782 1.00 56.44 266 SER B O 1
ATOM 4272 N N . PRO B 1 267 ? 36.957 26.921 34.974 1.00 56.66 267 PRO B N 1
ATOM 4273 C CA . PRO B 1 267 ? 35.881 26.046 35.437 1.00 56.65 267 PRO B CA 1
ATOM 4274 C C . PRO B 1 267 ? 35.172 25.246 34.340 1.00 56.59 267 PRO B C 1
ATOM 4275 O O . PRO B 1 267 ? 34.822 24.098 34.585 1.00 56.93 267 PRO B O 1
ATOM 4279 N N . THR B 1 268 ? 34.958 25.820 33.159 1.00 56.59 268 THR B N 1
ATOM 4280 C CA . THR B 1 268 ? 34.303 25.080 32.068 1.00 57.10 268 THR B CA 1
ATOM 4281 C C . THR B 1 268 ? 35.125 23.864 31.592 1.00 57.58 268 THR B C 1
ATOM 4282 O O . THR B 1 268 ? 34.565 22.816 31.249 1.00 57.72 268 THR B O 1
ATOM 4286 N N . HIS B 1 269 ? 36.447 24.008 31.566 1.00 58.18 269 HIS B N 1
ATOM 4287 C CA . HIS B 1 269 ? 37.326 22.895 31.210 1.00 58.72 269 HIS B CA 1
ATOM 4288 C C . HIS B 1 269 ? 37.371 21.847 32.315 1.00 59.27 269 HIS B C 1
ATOM 4289 O O . HIS B 1 269 ? 37.197 20.660 32.045 1.00 59.85 269 HIS B O 1
ATOM 4296 N N . LEU B 1 270 ? 37.609 22.279 33.549 1.00 59.64 270 LEU B N 1
ATOM 4297 C CA . LEU B 1 270 ? 37.536 21.371 34.695 1.00 60.43 270 LEU B CA 1
ATOM 4298 C C . LEU B 1 270 ? 36.251 20.529 34.645 1.00 61.12 270 LEU B C 1
ATOM 4299 O O . LEU B 1 270 ? 36.297 19.307 34.719 1.00 61.15 270 LEU B O 1
ATOM 4304 N N . GLU B 1 271 ? 35.115 21.205 34.498 1.00 62.25 271 GLU B N 1
ATOM 4305 C CA . GLU B 1 271 ? 33.800 20.561 34.333 1.00 63.36 271 GLU B CA 1
ATOM 4306 C C . GLU B 1 271 ? 33.880 19.423 33.305 1.00 63.88 271 GLU B C 1
ATOM 4307 O O . GLU B 1 271 ? 33.471 18.306 33.578 1.00 64.23 271 GLU B O 1
ATOM 4313 N N . TYR B 1 272 ? 34.418 19.729 32.129 1.00 64.88 272 TYR B N 1
ATOM 4314 C CA . TYR B 1 272 ? 34.554 18.763 31.030 1.00 65.15 272 TYR B CA 1
ATOM 4315 C C . TYR B 1 272 ? 35.430 17.552 31.390 1.00 65.43 272 TYR B C 1
ATOM 4316 O O . TYR B 1 272 ? 35.101 16.410 31.048 1.00 65.60 272 TYR B O 1
ATOM 4325 N N . MET B 1 273 ? 36.545 17.800 32.068 1.00 65.28 273 MET B N 1
ATOM 4326 C CA . MET B 1 273 ? 37.400 16.706 32.517 1.00 65.29 273 MET B CA 1
ATOM 4327 C C . MET B 1 273 ? 36.688 15.863 33.568 1.00 65.21 273 MET B C 1
ATOM 4328 O O . MET B 1 273 ? 36.882 14.657 33.618 1.00 65.11 273 MET B O 1
ATOM 4333 N N . VAL B 1 274 ? 35.877 16.498 34.410 1.00 65.47 274 VAL B N 1
ATOM 4334 C CA . VAL B 1 274 ? 35.107 15.755 35.409 1.00 66.03 274 VAL B CA 1
ATOM 4335 C C . VAL B 1 274 ? 34.172 14.778 34.705 1.00 66.29 274 VAL B C 1
ATOM 4336 O O . VAL B 1 274 ? 34.068 13.624 35.119 1.00 66.46 274 VAL B O 1
ATOM 4340 N N . ASN B 1 275 ? 33.522 15.238 33.633 1.00 66.74 275 ASN B N 1
ATOM 4341 C CA . ASN B 1 275 ? 32.625 14.387 32.829 1.00 67.18 275 ASN B CA 1
ATOM 4342 C C . ASN B 1 275 ? 33.365 13.293 32.048 1.00 67.36 275 ASN B C 1
ATOM 4343 O O . ASN B 1 275 ? 32.829 12.208 31.835 1.00 67.46 275 ASN B O 1
ATOM 4348 N N . MET B 1 276 ? 34.593 13.577 31.638 1.00 67.52 276 MET B N 1
ATOM 4349 C CA . MET B 1 276 ? 35.442 12.564 31.011 1.00 67.66 276 MET B CA 1
ATOM 4350 C C . MET B 1 276 ? 35.837 11.453 31.994 1.00 67.25 276 MET B C 1
ATOM 4351 O O . MET B 1 276 ? 36.165 10.338 31.581 1.00 67.08 276 MET B O 1
ATOM 4356 N N . GLY B 1 277 ? 35.806 11.773 33.290 1.00 66.91 277 GLY B N 1
ATOM 4357 C CA . GLY B 1 277 ? 36.150 10.825 34.357 1.00 66.44 277 GLY B CA 1
ATOM 4358 C C . GLY B 1 277 ? 37.639 10.744 34.671 1.00 66.03 277 GLY B C 1
ATOM 4359 O O . GLY B 1 277 ? 38.092 9.731 35.204 1.00 65.96 277 GLY B O 1
ATOM 4360 N N . MET B 1 278 ? 38.392 11.806 34.356 1.00 65.44 278 MET B N 1
ATOM 4361 C CA . MET B 1 278 ? 39.867 11.815 34.472 1.00 65.01 278 MET B CA 1
ATOM 4362 C C . MET B 1 278 ? 40.306 12.957 35.343 1.00 64.55 278 MET B C 1
ATOM 4363 O O . MET B 1 278 ? 40.020 14.089 35.005 1.00 64.90 278 MET B O 1
ATOM 4368 N N . HIS B 1 279 ? 41.056 12.670 36.408 1.00 64.18 279 HIS B N 1
ATOM 4369 C CA . HIS B 1 279 ? 41.324 13.648 37.488 1.00 63.85 279 HIS B CA 1
ATOM 4370 C C . HIS B 1 279 ? 42.690 14.359 37.483 1.00 63.23 279 HIS B C 1
ATOM 4371 O O . HIS B 1 279 ? 42.941 15.218 38.341 1.00 62.74 279 HIS B O 1
ATOM 4378 N N . ALA B 1 280 ? 43.567 14.004 36.543 1.00 62.69 280 ALA B N 1
ATOM 4379 C CA . ALA B 1 280 ? 44.770 14.803 36.268 1.00 62.22 280 ALA B CA 1
ATOM 4380 C C . ALA B 1 280 ? 44.921 14.983 34.764 1.00 61.78 280 ALA B C 1
ATOM 4381 O O . ALA B 1 280 ? 44.596 14.071 33.997 1.00 62.04 280 ALA B O 1
ATOM 4383 N N . ALA B 1 281 ? 45.387 16.159 34.342 1.00 61.32 281 ALA B N 1
ATOM 4384 C CA . ALA B 1 281 ? 45.762 16.381 32.935 1.00 60.95 281 ALA B CA 1
ATOM 4385 C C . ALA B 1 281 ? 47.047 17.185 32.797 1.00 60.60 281 ALA B C 1
ATOM 4386 O O . ALA B 1 281 ? 47.427 17.961 33.687 1.00 60.24 281 ALA B O 1
ATOM 4388 N N . MET B 1 282 ? 47.708 16.965 31.663 1.00 60.19 282 MET B N 1
ATOM 4389 C CA . MET B 1 282 ? 48.916 17.678 31.295 1.00 59.69 282 MET B CA 1
ATOM 4390 C C . MET B 1 282 ? 49.040 17.702 29.782 1.00 59.03 282 MET B C 1
ATOM 4391 O O . MET B 1 282 ? 48.936 16.666 29.144 1.00 59.54 282 MET B O 1
ATOM 4396 N N . SER B 1 283 ? 49.265 18.872 29.201 1.00 57.77 283 SER B N 1
ATOM 4397 C CA . SER B 1 283 ? 49.397 18.948 27.757 1.00 57.24 283 SER B CA 1
ATOM 4398 C C . SER B 1 283 ? 50.600 19.786 27.356 1.00 56.54 283 SER B C 1
ATOM 4399 O O . SER B 1 283 ? 51.047 20.666 28.102 1.00 56.33 283 SER B O 1
ATOM 4402 N N . ILE B 1 284 ? 51.138 19.457 26.187 1.00 56.03 284 ILE B N 1
ATOM 4403 C CA . ILE B 1 284 ? 52.338 20.098 25.639 1.00 55.90 284 ILE B CA 1
ATOM 4404 C C . ILE B 1 284 ? 51.930 20.525 24.249 1.00 55.36 284 ILE B C 1
ATOM 4405 O O . ILE B 1 284 ? 51.313 19.747 23.524 1.00 55.17 284 ILE B O 1
ATOM 4410 N N . SER B 1 285 ? 52.261 21.748 23.874 1.00 55.11 285 SER B N 1
ATOM 4411 C CA . SER B 1 285 ? 51.900 22.242 22.550 1.00 55.36 285 SER B CA 1
ATOM 4412 C C . SER B 1 285 ? 52.895 21.793 21.486 1.00 55.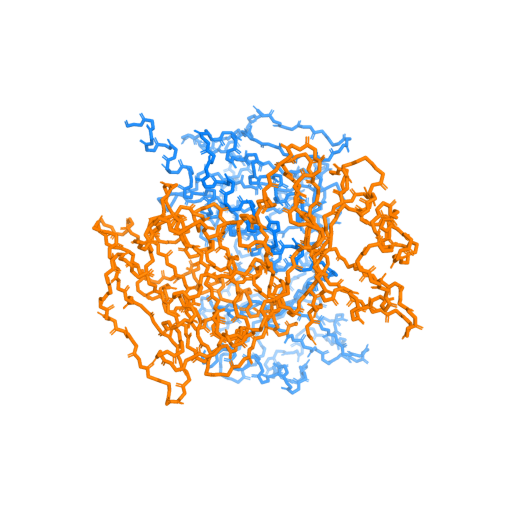47 285 SER B C 1
ATOM 4413 O O . SER B 1 285 ? 54.093 21.619 21.767 1.00 54.64 285 SER B O 1
ATOM 4416 N N . ILE B 1 286 ? 52.378 21.573 20.275 1.00 55.66 286 ILE B N 1
ATOM 4417 C CA . ILE B 1 286 ? 53.207 21.365 19.095 1.00 55.75 286 ILE B CA 1
ATOM 4418 C C . ILE B 1 286 ? 52.983 22.576 18.215 1.00 55.87 286 ILE B C 1
ATOM 4419 O O . ILE B 1 286 ? 51.904 22.778 17.688 1.00 56.63 286 ILE B O 1
ATOM 4424 N N . VAL B 1 287 ? 54.007 23.398 18.078 1.00 56.47 287 VAL B N 1
ATOM 4425 C CA . VAL B 1 287 ? 53.915 24.618 17.305 1.00 57.05 287 VAL B CA 1
ATOM 4426 C C . VAL B 1 287 ? 54.815 24.453 16.075 1.00 58.02 287 VAL B C 1
ATOM 4427 O O . VAL B 1 287 ? 55.997 24.148 16.192 1.00 57.83 287 VAL B O 1
ATOM 4431 N N . ARG B 1 288 ? 54.221 24.594 14.895 1.00 59.51 288 ARG B N 1
ATOM 4432 C CA . ARG B 1 288 ? 54.949 24.658 13.638 1.00 60.52 288 ARG B CA 1
ATOM 4433 C C . ARG B 1 288 ? 54.457 25.901 12.885 1.00 61.79 288 ARG B C 1
ATOM 4434 O O . ARG B 1 288 ? 53.240 26.169 12.845 1.00 62.00 288 ARG B O 1
ATOM 4442 N N . ASP B 1 289 ? 55.398 26.665 12.316 1.00 62.86 289 ASP B N 1
ATOM 4443 C CA . ASP B 1 289 ? 55.089 27.904 11.567 1.00 63.70 289 ASP B CA 1
ATOM 4444 C C . ASP B 1 289 ? 54.347 28.953 12.410 1.00 64.08 289 ASP B C 1
ATOM 4445 O O . ASP B 1 289 ? 53.375 29.539 11.937 1.00 64.22 289 ASP B O 1
ATOM 4450 N N . ASN B 1 290 ? 54.814 29.197 13.639 1.00 64.55 290 ASN B N 1
ATOM 4451 C CA . ASN B 1 290 ? 54.127 30.091 14.587 1.00 64.58 290 ASN B CA 1
ATOM 4452 C C . ASN B 1 290 ? 52.617 29.816 14.663 1.00 64.42 290 ASN B C 1
ATOM 4453 O O . ASN B 1 290 ? 51.822 30.742 14.817 1.00 64.87 290 ASN B O 1
ATOM 4458 N N . ARG B 1 291 ? 52.217 28.557 14.540 1.00 63.85 291 ARG B N 1
ATOM 4459 C CA . ARG B 1 291 ? 50.813 28.185 14.639 1.00 63.54 291 ARG B CA 1
ATOM 4460 C C . ARG B 1 291 ? 50.728 26.902 15.422 1.00 62.30 291 ARG B C 1
ATOM 4461 O O . ARG B 1 291 ? 51.576 26.026 15.259 1.00 61.50 291 ARG B O 1
ATOM 4469 N N . LEU B 1 292 ? 49.709 26.799 16.270 1.00 61.18 292 LEU B N 1
ATOM 4470 C CA . LEU B 1 292 ? 49.430 25.561 16.971 1.00 60.67 292 LEU B CA 1
ATOM 4471 C C . LEU B 1 292 ? 49.044 24.494 15.936 1.00 60.18 292 LEU B C 1
ATOM 4472 O O . LEU B 1 292 ? 48.052 24.648 15.223 1.00 59.48 292 LEU B O 1
ATOM 4477 N N . TRP B 1 293 ? 49.881 23.451 15.844 1.00 59.77 293 TRP B N 1
ATOM 4478 C CA . TRP B 1 293 ? 49.684 22.310 14.949 1.00 59.80 293 TRP B CA 1
ATOM 4479 C C . TRP B 1 293 ? 48.877 21.203 15.631 1.00 59.77 293 TRP B C 1
ATOM 4480 O O . TRP B 1 293 ? 48.095 20.495 14.983 1.00 59.48 293 TRP B O 1
ATOM 4491 N N . GLY B 1 294 ? 49.110 21.035 16.932 1.00 59.87 294 GLY B N 1
ATOM 4492 C CA . GLY B 1 294 ? 48.482 19.976 17.712 1.00 59.95 294 GLY B CA 1
ATOM 4493 C C . GLY B 1 294 ? 48.899 20.052 19.171 1.00 60.12 294 GLY B C 1
ATOM 4494 O O . GLY B 1 294 ? 49.523 21.033 19.598 1.00 60.30 294 GLY B O 1
ATOM 4495 N N . MET B 1 295 ? 48.543 19.018 19.933 1.00 60.27 295 MET B N 1
ATOM 4496 C CA . MET B 1 295 ? 48.824 18.939 21.372 1.00 60.54 295 MET B CA 1
ATOM 4497 C C . MET B 1 295 ? 49.117 17.487 21.759 1.00 60.27 295 MET B C 1
ATOM 4498 O O . MET B 1 295 ? 48.502 16.562 21.221 1.00 60.21 295 MET B O 1
ATOM 4503 N N . ILE B 1 296 ? 50.053 17.291 22.683 1.00 59.59 296 ILE B N 1
ATOM 4504 C CA . ILE B 1 296 ? 50.178 16.015 23.367 1.00 59.49 296 ILE B CA 1
ATOM 4505 C C . ILE B 1 296 ? 49.377 16.141 24.652 1.00 59.40 296 ILE B C 1
ATOM 4506 O O . ILE B 1 296 ? 49.740 16.935 25.518 1.00 58.53 296 ILE B O 1
ATOM 4511 N N . SER B 1 297 ? 48.295 15.357 24.768 1.00 59.65 297 SER B N 1
ATOM 4512 C CA . SER B 1 297 ? 47.419 15.387 25.952 1.00 59.60 297 SER B CA 1
ATOM 4513 C C . SER B 1 297 ? 47.540 14.114 26.780 1.00 59.32 297 SER B C 1
ATOM 4514 O O . SER B 1 297 ? 47.336 13.025 26.276 1.00 58.90 297 SER B O 1
ATOM 4517 N N . CYS B 1 298 ? 47.860 14.289 28.057 1.00 59.41 298 CYS B N 1
ATOM 4518 C CA . CYS B 1 298 ? 48.064 13.206 28.995 1.00 60.06 298 CYS B CA 1
ATOM 4519 C C . CYS B 1 298 ? 46.995 13.284 30.080 1.00 60.08 298 CYS B C 1
ATOM 4520 O O . CYS B 1 298 ? 46.845 14.309 30.741 1.00 60.21 298 CYS B O 1
ATOM 4523 N N . HIS B 1 299 ? 46.275 12.188 30.267 1.00 60.41 299 HIS B N 1
ATOM 4524 C CA . HIS B 1 299 ? 45.181 12.109 31.239 1.00 60.47 299 HIS B CA 1
ATOM 4525 C C . HIS B 1 299 ? 45.422 10.980 32.228 1.00 59.90 299 HIS B C 1
ATOM 4526 O O . HIS B 1 299 ? 45.789 9.897 31.822 1.00 60.00 299 HIS B O 1
ATOM 4533 N N . ASN B 1 300 ? 45.227 11.239 33.516 1.00 59.69 300 ASN B N 1
ATOM 4534 C CA . ASN B 1 300 ? 45.273 10.178 34.529 1.00 59.77 300 ASN B CA 1
ATOM 4535 C C . ASN B 1 300 ? 43.877 9.993 35.129 1.00 59.84 300 ASN B C 1
ATOM 4536 O O . ASN B 1 300 ? 43.091 10.948 35.181 1.00 60.04 300 ASN B O 1
ATOM 4541 N N . LEU B 1 301 ? 43.556 8.771 35.553 1.00 60.02 301 LEU B N 1
ATOM 4542 C CA . LEU B 1 301 ? 42.287 8.513 36.258 1.00 60.08 301 LEU B CA 1
ATOM 4543 C C . LEU B 1 301 ? 42.256 9.188 37.643 1.00 60.10 301 LEU B C 1
ATOM 4544 O O . LEU B 1 301 ? 41.210 9.673 38.070 1.00 59.98 301 LEU B O 1
ATOM 4549 N N . THR B 1 302 ? 43.400 9.211 38.325 1.00 60.16 302 THR B N 1
ATOM 4550 C CA . THR B 1 302 ? 43.528 9.798 39.662 1.00 60.40 302 THR B CA 1
ATOM 4551 C C . THR B 1 302 ? 44.422 11.047 39.624 1.00 60.53 302 THR B C 1
ATOM 4552 O O . THR B 1 302 ? 45.052 11.311 38.612 1.00 60.86 302 THR B O 1
ATOM 4556 N N . PRO B 1 303 ? 44.477 11.826 40.719 1.00 60.69 303 PRO B N 1
ATOM 4557 C CA . PRO B 1 303 ? 45.406 12.964 40.824 1.00 60.85 303 PRO B CA 1
ATOM 4558 C C . PRO B 1 303 ? 46.875 12.602 40.730 1.00 60.88 303 PRO B C 1
ATOM 4559 O O . PRO B 1 303 ? 47.292 11.609 41.318 1.00 61.27 303 PRO B O 1
ATOM 4563 N N . ARG B 1 304 ? 47.653 13.421 40.022 1.00 60.87 304 ARG B N 1
ATOM 4564 C CA . ARG B 1 304 ? 49.056 13.090 39.724 1.00 60.67 304 ARG B CA 1
ATOM 4565 C C . ARG B 1 304 ? 49.888 14.288 39.250 1.00 60.14 304 ARG B C 1
ATOM 4566 O O . ARG B 1 304 ? 49.725 14.747 38.131 1.00 60.35 304 ARG B O 1
ATOM 4574 N N . PHE B 1 305 ? 50.773 14.773 40.119 1.00 59.47 305 PHE B N 1
ATOM 4575 C CA . PHE B 1 305 ? 51.775 15.784 39.778 1.00 59.05 305 PHE B CA 1
ATOM 4576 C C . PHE B 1 305 ? 52.954 15.070 39.171 1.00 58.84 305 PHE B C 1
ATOM 4577 O O . PHE B 1 305 ? 53.228 13.920 39.513 1.00 58.38 305 PHE B O 1
ATOM 4585 N N . VAL B 1 306 ? 53.648 15.756 38.261 1.00 58.90 306 VAL B N 1
ATOM 4586 C CA . VAL B 1 306 ? 55.009 15.367 37.879 1.00 57.77 306 VAL B CA 1
ATOM 4587 C C . VAL B 1 306 ? 55.857 16.627 37.878 1.00 57.04 306 VAL B C 1
ATOM 4588 O O . VAL B 1 306 ? 55.345 17.711 37.668 1.00 56.80 306 VAL B O 1
ATOM 4592 N N . SER B 1 307 ? 57.146 16.469 38.134 1.00 56.25 307 SER B N 1
ATOM 4593 C CA . SER B 1 307 ? 58.031 17.581 38.439 1.00 56.25 307 SER B CA 1
ATOM 4594 C C . SER B 1 307 ? 58.389 18.419 37.212 1.00 56.13 307 SER B C 1
ATOM 4595 O O . SER B 1 307 ? 58.337 17.948 36.070 1.00 55.60 307 SER B O 1
ATOM 4598 N N . TYR B 1 308 ? 58.793 19.658 37.476 1.00 56.16 308 TYR B N 1
ATOM 4599 C CA . TYR B 1 308 ? 59.218 20.577 36.432 1.00 56.15 308 TYR B CA 1
ATOM 4600 C C . TYR B 1 308 ? 60.168 19.904 35.456 1.00 55.72 308 TYR B C 1
ATOM 4601 O O . TYR B 1 308 ? 60.056 20.097 34.259 1.00 55.37 308 TYR B O 1
ATOM 4610 N N . GLU B 1 309 ? 61.085 19.104 36.003 1.00 55.54 309 GLU B N 1
ATOM 4611 C CA . GLU B 1 309 ? 62.127 18.401 35.235 1.00 55.05 309 GLU B CA 1
ATOM 4612 C C . GLU B 1 309 ? 61.576 17.369 34.290 1.00 54.33 309 GLU B C 1
ATOM 4613 O O . GLU B 1 309 ? 62.094 17.266 33.185 1.00 53.22 309 GLU B O 1
ATOM 4619 N N . VAL B 1 310 ? 60.539 16.608 34.695 1.00 54.04 310 VAL B N 1
ATOM 4620 C CA . VAL B 1 310 ? 59.953 15.643 33.749 1.00 54.26 310 VAL B CA 1
ATOM 4621 C C . VAL B 1 310 ? 59.182 16.391 32.675 1.00 54.02 310 VAL B C 1
ATOM 4622 O O . VAL B 1 310 ? 59.335 16.084 31.491 1.00 53.96 310 VAL B O 1
ATOM 4626 N N . ARG B 1 311 ? 58.389 17.395 33.071 1.00 54.25 311 ARG B N 1
ATOM 4627 C CA . ARG B 1 311 ? 57.657 18.219 32.090 1.00 54.13 311 ARG B CA 1
ATOM 4628 C C . ARG B 1 311 ? 58.617 18.845 31.065 1.00 53.03 311 ARG B C 1
ATOM 4629 O O . ARG B 1 311 ? 58.294 18.896 29.886 1.00 52.34 311 ARG B O 1
ATOM 4637 N N . GLN B 1 312 ? 59.778 19.312 31.518 1.00 52.62 312 GLN B N 1
ATOM 4638 C CA . GLN B 1 312 ? 60.812 19.816 30.618 1.00 53.67 312 GLN B CA 1
ATOM 4639 C C . GLN B 1 312 ? 61.347 18.691 29.682 1.00 53.83 312 GLN B C 1
ATOM 4640 O O . GLN B 1 312 ? 61.561 18.915 28.484 1.00 53.12 312 GLN B O 1
ATOM 4646 N N . ALA B 1 313 ? 61.580 17.499 30.244 1.00 53.31 313 ALA B N 1
ATOM 4647 C CA . ALA B 1 313 ? 61.912 16.330 29.431 1.00 53.58 313 ALA B CA 1
ATOM 4648 C C . ALA B 1 313 ? 60.849 16.085 28.346 1.00 53.63 313 ALA B C 1
ATOM 4649 O O . ALA B 1 313 ? 61.204 15.964 27.177 1.00 53.22 313 ALA B O 1
ATOM 4651 N N . CYS B 1 314 ? 59.564 16.071 28.716 1.00 53.57 314 CYS B N 1
ATOM 4652 C CA . CYS B 1 314 ? 58.483 15.864 27.751 1.00 54.11 314 CYS B CA 1
ATOM 4653 C C . CYS B 1 314 ? 58.448 16.945 26.679 1.00 54.14 314 CYS B C 1
ATOM 4654 O O . CYS B 1 314 ? 57.925 16.752 25.570 1.00 54.02 314 CYS B O 1
ATOM 4657 N N . GLU B 1 315 ? 58.943 18.122 27.036 1.00 54.17 315 GLU B N 1
ATOM 4658 C CA . GLU B 1 315 ? 58.905 19.241 26.122 1.00 53.81 315 GLU B CA 1
ATOM 4659 C C . GLU B 1 315 ? 60.018 19.053 25.101 1.00 52.21 315 GLU B C 1
ATOM 4660 O O . GLU B 1 315 ? 59.820 19.297 23.909 0.50 50.44 315 GLU B O 1
ATOM 4666 N N . LEU B 1 316 ? 61.174 18.581 25.586 1.00 52.06 316 LEU B N 1
ATOM 4667 C CA . LEU B 1 316 ? 62.274 18.178 24.686 1.00 51.56 316 LEU B CA 1
ATOM 4668 C C . LEU B 1 316 ? 61.752 17.175 23.668 1.00 51.25 316 LEU B C 1
ATOM 4669 O O . LEU B 1 316 ? 61.948 17.358 22.469 1.00 51.22 316 LEU B O 1
ATOM 4674 N N . ILE B 1 317 ? 61.043 16.159 24.140 1.00 51.47 317 ILE B N 1
ATOM 4675 C CA . ILE B 1 317 ? 60.432 15.180 23.251 1.00 51.94 317 ILE B CA 1
ATOM 4676 C C . ILE B 1 317 ? 59.478 15.843 22.285 1.00 51.94 317 ILE B C 1
ATOM 4677 O O . ILE B 1 317 ? 59.512 15.521 21.107 1.00 52.97 317 ILE B O 1
ATOM 4682 N N . ALA B 1 318 ? 58.616 16.747 22.765 1.00 52.35 318 ALA B N 1
ATOM 4683 C CA . ALA B 1 318 ? 57.694 17.484 21.857 1.00 51.70 318 ALA B CA 1
ATOM 4684 C C . ALA B 1 318 ? 58.468 18.229 20.797 1.00 51.42 318 ALA B C 1
ATOM 4685 O O . ALA B 1 318 ? 58.102 18.225 19.620 1.00 51.34 318 ALA B O 1
ATOM 4687 N N . GLN B 1 319 ? 59.565 18.840 21.217 1.00 51.49 319 GLN B N 1
ATOM 4688 C CA . GLN B 1 319 ? 60.409 19.644 20.316 1.00 51.19 319 GLN B CA 1
ATOM 4689 C C . GLN B 1 319 ? 61.128 18.821 19.227 1.00 51.12 319 GLN B C 1
ATOM 4690 O O . GLN B 1 319 ? 61.294 19.294 18.099 1.00 50.36 319 GLN B O 1
ATOM 4696 N N . VAL B 1 320 ? 61.591 17.621 19.581 1.00 50.93 320 VAL B N 1
ATOM 4697 C CA . VAL B 1 320 ? 62.154 16.683 18.587 1.00 51.09 320 VAL B CA 1
ATOM 4698 C C . VAL B 1 320 ? 61.053 16.114 17.669 1.00 51.22 320 VAL B C 1
ATOM 4699 O O . VAL B 1 320 ? 61.259 15.980 16.467 1.00 51.15 320 VAL B O 1
ATOM 4703 N N . LEU B 1 321 ? 59.884 15.813 18.223 1.00 51.81 321 LEU B N 1
ATOM 4704 C CA . LEU B 1 321 ? 58.763 15.393 17.397 1.00 52.28 321 LEU B CA 1
ATOM 4705 C C . LEU B 1 321 ? 58.370 16.485 16.397 1.00 53.09 321 LEU B C 1
ATOM 4706 O O . LEU B 1 321 ? 58.014 16.185 15.239 1.00 53.18 321 LEU B O 1
ATOM 4711 N N . THR B 1 322 ? 58.425 17.744 16.855 1.00 52.82 322 THR B N 1
ATOM 4712 C CA . THR B 1 322 ? 58.038 18.897 16.042 1.00 53.10 322 THR B CA 1
ATOM 4713 C C . THR B 1 322 ? 58.899 18.986 14.790 1.00 53.34 322 THR B C 1
ATOM 4714 O O . THR B 1 322 ? 58.387 19.070 13.658 1.00 53.66 322 THR B O 1
ATOM 4718 N N . TRP B 1 323 ? 60.208 18.975 15.004 1.00 53.06 323 TRP B N 1
ATOM 4719 C CA . TRP B 1 323 ? 61.171 18.960 13.909 1.00 53.67 323 TRP B CA 1
ATOM 4720 C C . TRP B 1 323 ? 60.853 17.798 12.952 1.00 53.95 323 TRP B C 1
ATOM 4721 O O . TRP B 1 323 ? 60.830 17.982 11.741 1.00 53.90 323 TRP B O 1
ATOM 4732 N N . GLN B 1 324 ? 60.560 16.632 13.510 1.00 54.65 324 GLN B N 1
ATOM 4733 C CA . GLN B 1 324 ? 60.389 15.419 12.697 1.00 56.18 324 GLN B CA 1
ATOM 4734 C C . GLN B 1 324 ? 59.117 15.476 11.855 1.00 56.48 324 GLN B C 1
ATOM 4735 O O . GLN B 1 324 ? 59.112 15.034 10.719 1.00 55.89 324 GLN B O 1
ATOM 4741 N N . ILE B 1 325 ? 58.055 16.047 12.409 1.00 57.58 325 ILE B N 1
ATOM 4742 C CA . ILE B 1 325 ? 56.828 16.292 11.636 1.00 58.38 325 ILE B CA 1
ATOM 4743 C C . ILE B 1 325 ? 57.143 16.931 10.269 1.00 59.16 325 ILE B C 1
ATOM 4744 O O . ILE B 1 325 ? 56.561 16.565 9.254 1.00 58.90 325 ILE B O 1
ATOM 4749 N N . GLY B 1 326 ? 58.089 17.860 10.251 1.00 60.48 326 GLY B N 1
ATOM 4750 C CA . GLY B 1 326 ? 58.510 18.513 9.018 1.00 61.54 326 GLY B CA 1
ATOM 4751 C C . GLY B 1 326 ? 59.343 17.630 8.117 1.00 62.63 326 GLY B C 1
ATOM 4752 O O . GLY B 1 326 ? 59.211 17.693 6.886 1.00 63.23 326 GLY B O 1
ATOM 4753 N N . VAL B 1 327 ? 60.208 16.813 8.716 1.00 63.78 327 VAL B N 1
ATOM 4754 C CA . VAL B 1 327 ? 61.063 15.911 7.950 1.00 64.82 327 VAL B CA 1
ATOM 4755 C C . VAL B 1 327 ? 60.226 14.817 7.291 1.00 66.12 327 VAL B C 1
ATOM 4756 O O . VAL B 1 327 ? 60.447 14.479 6.122 1.00 66.02 327 VAL B O 1
ATOM 4760 N N . LEU B 1 328 ? 59.278 14.265 8.053 1.00 67.63 328 LEU B N 1
ATOM 4761 C CA . LEU B 1 328 ? 58.466 13.131 7.599 1.00 69.05 328 LEU B CA 1
ATOM 4762 C C . LEU B 1 328 ? 57.327 13.602 6.710 1.00 70.58 328 LEU B C 1
ATOM 4763 O O . LEU B 1 328 ? 56.916 12.884 5.802 1.00 70.85 328 LEU B O 1
ATOM 4768 N N . GLU B 1 329 ? 56.820 14.806 6.962 1.00 72.79 329 GLU B N 1
ATOM 4769 C CA . GLU B 1 329 ? 55.831 15.398 6.072 1.00 74.09 329 GLU B CA 1
ATOM 4770 C C . GLU B 1 329 ? 56.415 15.516 4.682 1.00 75.69 329 GLU B C 1
ATOM 4771 O O . GLU B 1 329 ? 55.744 15.164 3.714 1.00 75.91 329 GLU B O 1
ATOM 4777 N N . GLU B 1 330 ? 57.666 15.989 4.586 1.00 77.40 330 GLU B N 1
ATOM 4778 C CA . GLU B 1 330 ? 58.359 16.102 3.283 1.00 78.64 330 GLU B CA 1
ATOM 4779 C C . GLU B 1 330 ? 58.840 14.765 2.692 1.00 79.77 330 GLU B C 1
ATOM 4780 O O . GLU B 1 330 ? 59.619 14.760 1.736 1.00 79.87 330 GLU B O 1
ATOM 4786 N N . ALA B 1 331 ? 58.386 13.642 3.254 1.00 81.36 331 ALA B N 1
ATOM 4787 C CA . ALA B 1 331 ? 58.267 12.392 2.486 1.00 82.36 331 ALA B CA 1
ATOM 4788 C C . ALA B 1 331 ? 57.022 12.561 1.601 1.00 83.46 331 ALA B C 1
ATOM 4789 O O . ALA B 1 331 ? 55.937 12.074 1.928 1.00 83.61 331 ALA B O 1
ATOM 4791 N N . GLU B 1 332 ? 57.205 13.303 0.504 1.00 84.68 332 GLU B N 1
ATOM 4792 C CA . GLU B 1 332 ? 56.142 13.669 -0.447 1.00 85.32 332 GLU B CA 1
ATOM 4793 C C . GLU B 1 332 ? 56.750 13.926 -1.837 1.00 85.80 332 GLU B C 1
ATOM 4794 O O . GLU B 1 332 ? 57.359 13.025 -2.440 1.00 86.18 332 GLU B O 1
#

Solvent-accessible surface area: 26921 Å² total; per-residue (Å²): 129,136,52,53,190,62,73,15,68,59,52,10,11,0,3,48,58,1,27,0,7,1,1,30,81,94,76,11,87,1,26,0,0,0,28,19,0,75,83,2,6,138,80,74,19,64,66,2,63,92,35,29,4,47,130,42,14,30,86,60,0,21,64,92,1,53,142,13,9,104,89,73,93,31,26,13,104,0,15,4,76,14,89,110,42,112,105,44,10,2,0,5,11,34,136,51,55,79,11,2,1,0,0,2,0,51,77,39,163,62,212,132,12,46,80,28,13,39,20,4,20,22,4,0,104,122,0,38,104,8,92,70,43,79,59,0,0,120,23,0,0,9,1,0,70,143,25,5,39,1,26,6,0,6,0,18,50,22,54,102,101,62,28,2,50,4,34,5,15,22,100,66,101,82,30,89,45,26,74,91,108,130,39,82,43,51,46,32,21,48,40,11,33,64,14,30,36,104,29,44,30,31,4,9,9,56,5,60,25,205,68,9,72,9,40,43,50,91,3,51,166,114,39,43,60,0,28,0,11,74,6,38,0,18,7,20,17,92,98,64,23,117,75,2,84,124,55,30,7,66,0,9,3,15,0,7,0,47,60,129,141,144,7,29,0,10,0,24,0,13,10,101,76,72,106,57,6,11,36,20,19,8,33,9,0,19,8,0,2,58,0,0,21,46,10,1,11,65,24,79,118,83,144,164,150,56,56,191,56,76,16,68,55,56,10,12,0,4,50,48,0,27,0,5,0,2,21,74,123,82,25,88,3,22,0,0,0,30,18,0,78,104,5,0,164,58,71,18,78,61,0,66,94,24,49,4,51,132,19,15,29,94,58,0,21,58,100,4,82,116,17,35,146,89,110,84,20,34,13,106,0,15,3,68,13,96,104,38,115,112,43,8,2,0,1,10,42,109,92,67,42,3,0,15,1,0,1,0,56,102,54,210,123,141,42,55,125,17,0,47,51,0,13,71,87,0,28,98,14,87,63,44,82,54,1,0,107,10,0,0,12,2,0,62,147,24,1,34,1,31,3,0,8,0,23,53,19,52,113,100,78,24,2,50,4,38,5,17,24,95,73,112,73,18,85,48,22,81,92,108,143,40,75,42,54,57,32,19,44,42,9,32,61,15,29,37,111,26,46,27,34,5,10,10,52,7,59,29,205,70,9,70,8,52,42,50,93,7,68,142,104,44,38,64,0,56,0,18,68,8,36,0,15,7,16,16,95,87,68,25,116,83,1,81,135,61,32,4,78,0,9,2,15,0,8,0,46,52,116,126,150,7,39,0,9,0,24,0,14,7,60,80,78,93,55,13,8,26,17,15,9,32,2,0,16,3,0,3,27,0,0,11,10,8,1,4,48,25,88,132,84,194

Foldseek 3Di:
DCLQVDPLQFPQWFFPLKKKFWFALPQGQTQKIFQSCCVFAVDGRVVSHRPHQVVFWDPVQSVLVNCVRVPVNFFDWTWTQHPVGIDIFGWDWDDDDNIIMIMTHHADDDPQVVVLVVLLVVLLVQLQPDQAQQSNQQSLQVSLCVLFVFFKKFWWFADPQQKIAGCYMDGDPPDDDRHRPIGDNSLQHDNNQVLCLVAFKAKDLFLPGDITGMVGQFDVPPTDGDRNSNPRTRDGDPVNSVVVVVVQFGIKMKGFQYDPSGTGTMTITTHNHGDDDHPVSRVSSNVSSPSSSVSVVVNVVVVD/DLQPDPFQFPQWFFPQKKKFKAALPQGQTQKIFQCVCVVAVDGGVVRGRHRQVVFWDPVLVVLVVCLSPDVRFFRWTWTQHPVGTDIWGWDWDDDPRIIMIMTHHAAPVVLVVLLVVLLVCLVVQPALLSNQQSLQVSLCVNQVFFKKFWWFADPQQKIATCYMDGDPPDDDRHGPIDDNSLCDDVNQLLCLVAFKAKDQFLPGDIGGMVVQFDPPPTDGDRCSNPRGRDGDPVNSVVVVVVQFTIKMKGFQDDPSGTGTIIIGTHNHGGDHHPVSRVSSNVSSVSSNVSCVVNVVVD

GO terms:
  GO:0042802 identical protein binding (F, IPI)

CATH classification: 3.30.450.20 (+1 more: 3.30.450.40)

Sequence (602 aa):
TECDREPIHIPGAIQPHGYLFVVSETDLRIASVSANVEDLLRQQPPASLLNVPIAHYLTAASAARLTHALHGAINPIIRLDVVTPDGERAFNGILHRHDSIVILELEPRDESRYTNEEFFRSVRVAIRRLQTAADLPTACWIAASEVRRITGFDRIKVYQFAADWSGQVIAEDRDSGIPSLLDFHHFPSSDIPAQSRALYTINPVRIIPDIGYRPSPLVPDINPRLGGPIDLSFSVLRSVSPTHLEYMVVNMGMHAAMSISIVRDNRLWGMISCHNLTPRFVSYEVRQACELIAQVLTWQIGVLEEAEIECDREPIHIPGAIQPHGYLFVVSETDLRIASVSANVEDLLRQPPASLLNVPIAHHYLTAASAARLTHALHGAINPIRLDVVTPDGERAFNGILHHRHDSIVILELEPRDENEFFRSVRRVAIRRLQTAADLPTACWIAASEVRRITGFDRIKVYQFAADWSGQVIAEDRDSGIPSLLDFHFPSSDIPAQSRALYTINPVRIIPDIGYRPSPLVPDINPRLGGPIDLSFSVLRSVSPTHLEYMVNMGMHAAMSISIVRDNRLWGMISCHNLTPRFVSYEVRQACELIAQVLTWQIGVLEEAE

Nearest PDB structures (foldseek):
  2ool-assembly1_A  TM=1.003E+00  e=2.404E-68  Rhodopseudomonas palustris CGA009
  4r70-assembly1_A  TM=9.837E-01  e=4.134E-58  Rhodopseudomonas palustris CGA009
  4r70-assembly1_B  TM=9.712E-01  e=7.519E-57  Rhodopseudomonas palustris CGA009
  5hsq-assembly1_A-2  TM=8.971E-01  e=1.363E-35  Agrobacterium fabrum str. C58
  5i5l-assembly1_A-2  TM=9.089E-01  e=6.970E-35  Agrobacterium fabrum str. C58

Organism: Rhodopseudomonas palustris (strain ATCC BAA-98 / CGA009) (NCBI:txid258594)

InterPro domains:
  IPR001294 Phytochrome [PR01033] (82-104)
  IPR001294 Phytochrome [PR01033] (176-195)
  IPR001294 Phytochrome [PR01033] (263-284)
  IPR001294 Phytochrome [PR01033] (446-465)
  IPR001294 Phytochrome [PR01033] (480-498)
  IPR003018 GAF domain [PF01590] (162-319)
  IPR003018 GAF domain [SM00065] (161-335)
  IPR003594 Histidine kinase/HSP90-like ATPase domain [PF02518] (647-767)
  IPR003594 Histidine kinase/HSP90-like ATPase domain [SM00387] (646-769)
  IPR003661 Signal transduction histidine kinase, dimerisation/phosphoacceptor domain [PF00512] (539-603)
  IPR003661 Signal transduction histidine kinase, dimerisation/phosphoacceptor domain [SM00388] (537-605)
  IPR003661 Signal transduction histidine kinase, dimerisation/phosphoacceptor domain [cd00082] (535-601)
  IPR005467 Histidine kinase domain [PS50109] (544-769)
  IPR013515 Phytochrome, central region [PF00360] (341-521)
  IPR013654 PAS fold-2 [PF08446] (28-135)
  IPR016132 Phytochrome chromophore attachment domain [PS50046] (161-319)
  IPR029016 GAF-like domain superfamily [G3DSA:3.30.450.40] (28-493)
  IPR035965 PAS domain superfamily [SSF55785] (23-139)
  IPR036097 Signal transduction histidine kinase, dimerisation/phosphoacceptor domain superfamily [SSF47384] (522-603)
  IPR036890 Histidine kinase/HSP90-like ATPase superfamily [G3DSA:3.30.565.10] (607-767)